Protein AF-A0A0G1WHT3-F1 (afdb_monomer)

Mean predicted aligned error: 9.78 Å

Foldseek 3Di:
DDDDPPPDDPADEQDEPPEDCDHQEYDEYNEYNYALYPHAYPDYLDHLNDHDPPVVSVVVVVVLLQLFPVSVVVSNVVSVVSQLLDADAQAQEDCEACEAANYYEVEYNEENEDDDDDEYNEYDEYDEDDDYYDEYYEYHYEEPEHDDAYDPDEYEHEAYEYQEDYEDDDYHEYAYDDHYYHDEYDHPDDYDDYDYLDDDRDHDDPVVSVVVVVVVQVCQVVPFDADPVRDTHGRPDHDDLVPDPDFCCRDCCCLQPPDDPVVCVVVPTHDDDDDQPDDDWPEELVRADGGLVPGDPCQQVTFYQAPPPRHTDGDHPVNSVVCVVVSHDDDSHDPVVVVSVSSVVDQHGDKDKDFQQDQQQAGVVNSYGAPDGFPVHRHGHRDIGIHSQDPPHSHRYHYPRSNVNRHD

pLDDT: mean 77.54, std 17.49, range [17.42, 97.56]

Radius of gyration: 26.42 Å; Cα contacts (8 Å, |Δi|>4): 833; chains: 1; bounding box: 66×46×73 Å

Sequence (408 aa):
MSLSPTGLNFRMRACCDDSNGIWFSRDLTGCTDCFGCVNLRSKQYYIFNKPYTKEVYFEELAKMRLDTFSGLEQARKRAHAFWQLFPYKFFHGMQNMNVSGECIHNAKNVFLSYDVEDIEDSKFCHDVSLGVKDSYDFSNWGDKVERMYEVYGSGEGCKDVKFTVHCWPAVSDVEYSVECHSSSNLFACVGLKKKSYCIFNKQYTPEEYAVLRGKIIRHMDEMPYTDSKGRIYRYGEFFPPEFSPFSYQETIAQDYFPETREGAKEKGYTWRDIEPRVFEATLRAADISDSIRDVSDSILQDIIECNSCGKAYRIIQQELQFLRTYGIPIPRMCVDCRYAARHSLRNQPHYYNRTCTCSGVSSENNTYQNQVSHFHGSHHCPDEVITAFSPTNPAIVYCDQCYNAEVV

Nearest PDB structures (foldseek):
  5awg-assembly1_A  TM=8.367E-02  e=6.457E+00  Escherichia coli K-12

Solvent-accessible surface area (backbone atoms only — not comparable to full-atom values): 22500 Å² total; per-residue (Å²): 142,79,83,73,89,89,76,86,76,98,56,67,76,75,40,74,42,70,75,41,72,63,42,53,47,32,52,35,42,54,33,45,42,36,40,36,43,64,61,51,48,75,61,60,29,36,49,67,82,41,80,44,54,72,68,58,35,52,53,58,55,58,74,44,40,48,35,17,46,67,30,39,50,53,50,49,54,51,30,60,59,56,54,66,46,45,77,37,64,44,52,72,44,49,71,68,49,55,71,42,44,58,55,45,34,62,23,31,49,38,44,70,26,38,61,55,35,39,39,42,52,40,37,67,32,39,38,45,48,55,41,47,58,32,52,43,40,45,48,66,41,34,18,41,31,41,35,70,44,42,40,42,39,50,25,44,44,32,36,49,32,30,36,34,45,37,37,49,45,45,38,62,38,43,47,32,40,46,36,38,46,30,65,54,46,51,40,54,43,63,66,57,73,76,69,49,40,37,50,76,82,44,72,51,53,73,68,59,35,53,58,49,51,66,47,53,51,51,45,27,65,79,57,48,51,66,52,102,80,70,55,73,44,44,76,91,54,67,83,61,64,74,72,51,97,63,30,49,84,76,40,72,58,35,78,80,54,73,72,49,81,64,57,35,51,71,75,55,41,48,76,72,87,77,81,78,84,82,62,85,55,76,37,51,41,83,75,52,59,51,33,34,88,69,53,64,81,66,51,62,77,34,31,30,27,14,75,82,73,64,50,61,36,69,52,51,73,70,54,54,53,50,28,52,74,71,40,35,31,77,74,48,47,32,72,68,57,53,45,51,72,49,54,77,71,51,80,58,93,49,80,32,83,42,66,24,38,37,37,28,56,24,32,70,85,66,67,32,72,54,86,53,85,44,100,57,40,79,38,62,45,85,50,74,43,71,21,50,67,48,95,87,48,88,69,42,35,21,44,72,69,60,35,59,66,65,54,104

Secondary structure (DSSP, 8-state):
----S--------SSEEEEES-EEE-SEEEEESEEEE-SEES--SEETTEE--HHHHHHHHHHTTTTBHHHHHHHHHHHHHHHTTSPEES----S-BS---SS--S-EEEES-TT----EEEES--S--S--SS-SSB-S---SEEEESSBS---SSEEEEEEES---SS-S--EEESS--S-S-BEEE-S-SS-SSEETTEE--HHHHHHHHHHHHHHHHHS-EE-TT-PEE-TTPPPPGGG-SS-GGGSTHHHHS---HHHHHHHT-------------SEETTTS-SBGGG--GGGGT--EEPTTT--EE---HHHHHHHHHHT-PPPSS-HHHHHHHHHTTSPPS--EEEE--B-SSBBTTSSSB-SS--TTTTSPP--EEEESS-TT----EE-HHHHHHH--

Structure (mmCIF, N/CA/C/O backbone):
data_AF-A0A0G1WHT3-F1
#
_entry.id   AF-A0A0G1WHT3-F1
#
loop_
_atom_site.group_PDB
_atom_site.id
_atom_site.type_symbol
_atom_site.label_atom_id
_atom_site.label_alt_id
_atom_site.label_comp_id
_atom_site.label_asym_id
_atom_site.label_entity_id
_atom_site.label_seq_id
_atom_site.pdbx_PDB_ins_code
_atom_site.Cartn_x
_atom_site.Cartn_y
_atom_site.Cartn_z
_atom_site.occupancy
_atom_site.B_iso_or_equiv
_atom_site.auth_seq_id
_atom_site.auth_comp_id
_atom_site.auth_asym_id
_atom_site.auth_atom_id
_atom_site.pdbx_PDB_model_num
ATOM 1 N N . MET A 1 1 ? -3.629 21.908 6.598 1.00 30.05 1 MET A N 1
ATOM 2 C CA . MET A 1 1 ? -4.229 21.739 5.254 1.00 30.05 1 MET A CA 1
ATOM 3 C C . MET A 1 1 ? -3.352 22.434 4.226 1.00 30.05 1 MET A C 1
ATOM 5 O O . MET A 1 1 ? -3.353 23.655 4.178 1.00 30.05 1 MET A O 1
ATOM 9 N N . SER A 1 2 ? -2.610 21.666 3.430 1.00 17.42 2 SER A N 1
ATOM 10 C CA . SER A 1 2 ? -1.843 22.156 2.273 1.00 17.42 2 SER A CA 1
ATOM 11 C C . SER A 1 2 ? -1.442 20.958 1.405 1.00 17.42 2 SER A C 1
ATOM 13 O O . SER A 1 2 ? -0.264 20.636 1.271 1.00 17.42 2 SER A O 1
ATOM 15 N N . LEU A 1 3 ? -2.440 20.228 0.895 1.00 21.88 3 LEU A N 1
ATOM 16 C CA . LEU A 1 3 ? -2.203 19.098 -0.005 1.00 21.88 3 LEU A CA 1
ATOM 17 C C . LEU A 1 3 ? -1.613 19.629 -1.316 1.00 21.88 3 LEU A C 1
ATOM 19 O O . LEU A 1 3 ? -2.292 20.351 -2.047 1.00 21.88 3 LEU A O 1
ATOM 23 N N . SER A 1 4 ? -0.354 19.288 -1.598 1.00 20.08 4 SER A N 1
ATOM 24 C CA . SER A 1 4 ? 0.275 19.616 -2.879 1.00 20.08 4 SER A CA 1
ATOM 25 C C . SER A 1 4 ? -0.445 18.869 -4.013 1.00 20.08 4 SER A C 1
ATOM 27 O O . SER A 1 4 ? -0.530 17.642 -3.946 1.00 20.08 4 SER A O 1
ATOM 29 N N . PRO A 1 5 ? -0.940 19.541 -5.072 1.00 21.39 5 PRO A N 1
ATOM 30 C CA . PRO A 1 5 ? -1.670 18.866 -6.152 1.00 21.39 5 PRO A CA 1
ATOM 31 C C . PRO A 1 5 ? -0.819 17.951 -7.057 1.00 21.39 5 PRO A C 1
ATOM 33 O O . PRO A 1 5 ? -1.349 17.317 -7.968 1.00 21.39 5 PRO A O 1
ATOM 36 N N . THR A 1 6 ? 0.501 17.886 -6.864 1.00 23.20 6 THR A N 1
ATOM 37 C CA . THR A 1 6 ? 1.449 17.218 -7.775 1.00 23.20 6 THR A CA 1
ATOM 38 C C . THR A 1 6 ? 1.712 15.754 -7.392 1.00 23.20 6 THR A C 1
ATOM 40 O O . THR A 1 6 ? 2.837 15.397 -7.047 1.00 23.20 6 THR A O 1
ATOM 43 N N . GLY A 1 7 ? 0.677 14.905 -7.434 1.00 26.86 7 GLY A N 1
ATOM 44 C CA . GLY A 1 7 ? 0.707 13.556 -6.834 1.00 26.86 7 GLY A CA 1
ATOM 45 C C . GLY A 1 7 ? 0.163 12.391 -7.676 1.00 26.86 7 GLY A C 1
ATOM 46 O O . GLY A 1 7 ? -0.296 11.413 -7.099 1.00 26.86 7 GLY A O 1
ATOM 47 N N . LEU A 1 8 ? 0.169 12.464 -9.016 1.00 25.50 8 LEU A N 1
ATOM 48 C CA . LEU A 1 8 ? -0.443 11.436 -9.888 1.00 25.50 8 LEU A CA 1
ATOM 49 C C . LEU A 1 8 ? 0.450 11.007 -11.074 1.00 25.50 8 LEU A C 1
ATOM 51 O O . LEU A 1 8 ? 0.083 11.099 -12.243 1.00 25.50 8 LEU A O 1
ATOM 55 N N . ASN A 1 9 ? 1.647 10.499 -10.763 1.00 27.34 9 ASN A N 1
ATOM 56 C CA . ASN A 1 9 ? 2.554 9.870 -11.730 1.00 27.34 9 ASN A CA 1
ATOM 57 C C . ASN A 1 9 ? 2.469 8.332 -11.635 1.00 27.34 9 ASN A C 1
ATOM 59 O O . ASN A 1 9 ? 3.032 7.738 -10.719 1.00 27.34 9 ASN A O 1
ATOM 63 N N . PHE A 1 10 ? 1.815 7.672 -12.598 1.00 31.64 10 PHE A N 1
ATOM 64 C CA . PHE A 1 10 ? 1.742 6.201 -12.686 1.00 31.64 10 PHE A CA 1
ATOM 65 C C . PHE A 1 10 ? 3.107 5.583 -13.062 1.00 31.64 10 PHE A C 1
ATOM 67 O O . PHE A 1 10 ? 3.385 5.304 -14.229 1.00 31.64 10 PHE A O 1
ATOM 74 N N . ARG A 1 11 ? 3.988 5.397 -12.071 1.00 35.09 11 ARG A N 1
ATOM 75 C CA . ARG A 1 11 ? 5.357 4.871 -12.223 1.00 35.09 11 ARG A CA 1
ATOM 76 C C . ARG A 1 11 ? 5.647 3.929 -11.039 1.00 35.09 11 ARG A C 1
ATOM 78 O O . ARG A 1 11 ? 5.481 4.331 -9.895 1.00 35.09 11 ARG A O 1
ATOM 85 N N . MET A 1 12 ? 6.014 2.668 -11.299 1.00 30.42 12 MET A N 1
ATOM 86 C CA . MET A 1 12 ? 6.294 1.671 -10.243 1.00 30.42 12 MET A CA 1
ATOM 87 C C . MET A 1 12 ? 7.525 2.084 -9.413 1.00 30.42 12 MET A C 1
ATOM 89 O O . MET A 1 12 ? 8.539 2.467 -10.000 1.00 30.42 12 MET A O 1
ATOM 93 N N . ARG A 1 13 ? 7.436 1.995 -8.077 1.00 37.69 13 ARG A N 1
ATOM 94 C CA . ARG A 1 13 ? 8.450 2.451 -7.104 1.00 37.69 13 ARG A CA 1
ATOM 95 C C . ARG A 1 13 ? 8.735 1.342 -6.086 1.00 37.69 13 ARG A C 1
ATOM 97 O O . ARG A 1 13 ? 7.792 0.719 -5.613 1.00 37.69 13 ARG A O 1
ATOM 104 N N . ALA A 1 14 ? 10.009 1.159 -5.735 1.00 39.66 14 ALA A N 1
ATOM 105 C CA . ALA A 1 14 ? 10.436 0.468 -4.509 1.00 39.66 14 ALA A CA 1
ATOM 106 C C . ALA A 1 14 ? 11.131 1.440 -3.532 1.00 39.66 14 ALA A C 1
ATOM 108 O O . ALA A 1 14 ? 10.841 1.391 -2.349 1.00 39.66 14 ALA A O 1
ATOM 109 N N . CYS A 1 15 ? 11.932 2.399 -4.029 1.00 42.25 15 CYS A N 1
ATOM 110 C CA . CYS A 1 15 ? 12.149 3.720 -3.408 1.00 42.25 15 CYS A CA 1
ATOM 111 C C . CYS A 1 15 ? 12.882 4.675 -4.375 1.00 42.25 15 CYS A C 1
ATOM 113 O O . CYS A 1 15 ? 13.724 4.220 -5.148 1.00 42.25 15 CYS A O 1
ATOM 115 N N . CYS A 1 16 ? 12.529 5.970 -4.380 1.00 45.47 16 CYS A N 1
ATOM 116 C CA . CYS A 1 16 ? 13.076 7.028 -5.261 1.00 45.47 16 CYS A CA 1
ATOM 117 C C . CYS A 1 16 ? 12.745 8.425 -4.702 1.00 45.47 16 CYS A C 1
ATOM 119 O O . CYS A 1 16 ? 11.550 8.719 -4.602 1.00 45.47 16 CYS A O 1
ATOM 121 N N . ASP A 1 17 ? 13.738 9.291 -4.460 1.00 40.28 17 ASP A N 1
ATOM 122 C CA . ASP A 1 17 ? 13.531 10.692 -4.026 1.00 40.28 17 ASP A CA 1
ATOM 123 C C . ASP A 1 17 ? 14.201 11.730 -4.954 1.00 40.28 17 ASP A C 1
ATOM 125 O O . ASP A 1 17 ? 15.101 11.393 -5.731 1.00 40.28 17 ASP A O 1
ATOM 129 N N . ASP A 1 18 ? 13.699 12.973 -4.895 1.00 35.62 18 ASP A N 1
ATOM 130 C CA . ASP A 1 18 ? 14.010 14.142 -5.744 1.00 35.62 18 ASP A CA 1
ATOM 131 C C . ASP A 1 18 ? 14.082 13.816 -7.241 1.00 35.62 18 ASP A C 1
ATOM 133 O O . ASP A 1 18 ? 15.150 13.703 -7.832 1.00 35.62 18 ASP A O 1
ATOM 137 N N . SER A 1 19 ? 12.903 13.603 -7.839 1.00 50.12 19 SER A N 1
ATOM 138 C CA . SER A 1 19 ? 12.714 12.872 -9.101 1.00 50.12 19 SER A CA 1
ATOM 139 C C . SER A 1 19 ? 12.295 13.714 -10.317 1.00 50.12 19 SER A C 1
ATOM 141 O O . SER A 1 19 ? 11.459 14.607 -10.206 1.00 50.12 19 SER A O 1
ATOM 143 N N . ASN A 1 20 ? 12.716 13.295 -11.518 1.00 43.38 20 ASN A N 1
ATOM 144 C CA . ASN A 1 20 ? 11.975 13.467 -12.780 1.00 43.38 20 ASN A CA 1
ATOM 145 C C . ASN A 1 20 ? 12.253 12.321 -13.778 1.00 43.38 20 ASN A C 1
ATOM 147 O O . ASN A 1 20 ? 13.257 11.624 -13.672 1.00 43.38 20 ASN A O 1
ATOM 151 N N . GLY A 1 21 ? 11.358 12.103 -14.750 1.00 51.06 21 GLY A N 1
ATOM 152 C CA . GLY A 1 21 ? 11.597 11.236 -15.925 1.00 51.06 21 GLY A CA 1
ATOM 153 C C . GLY A 1 21 ? 11.592 9.704 -15.731 1.00 51.06 21 GLY A C 1
ATOM 154 O O . GLY A 1 21 ? 11.666 8.978 -16.715 1.00 51.06 21 GLY A O 1
ATOM 155 N N . ILE A 1 22 ? 11.459 9.196 -14.502 1.00 55.97 22 ILE A N 1
ATOM 156 C CA . ILE A 1 22 ? 11.679 7.781 -14.115 1.00 55.97 22 ILE A CA 1
ATOM 157 C C . ILE A 1 22 ? 10.711 6.762 -14.757 1.00 55.97 22 ILE A C 1
ATOM 159 O O . ILE A 1 22 ? 9.496 6.887 -14.603 1.00 55.97 22 ILE A O 1
ATOM 163 N N . TRP A 1 23 ? 11.210 5.662 -15.330 1.00 55.50 23 TRP A N 1
ATOM 164 C CA . TRP A 1 23 ? 10.414 4.461 -15.644 1.00 55.50 23 TRP A CA 1
ATOM 165 C C . TRP A 1 23 ? 11.129 3.163 -15.215 1.00 55.50 23 TRP A C 1
ATOM 167 O O . TRP A 1 23 ? 12.317 2.990 -15.468 1.00 55.50 23 TRP A O 1
ATOM 177 N N . PHE A 1 24 ? 10.376 2.251 -14.578 1.00 61.00 24 PHE A N 1
ATOM 178 C CA . PHE A 1 24 ? 10.809 0.947 -14.034 1.00 61.00 24 PHE A CA 1
ATOM 179 C C . PHE A 1 24 ? 12.059 1.037 -13.122 1.00 61.00 24 PHE A C 1
ATOM 181 O O . PHE A 1 24 ? 13.182 0.940 -13.606 1.00 61.00 24 PHE A O 1
ATOM 188 N N . SER A 1 25 ? 11.904 1.219 -11.801 1.00 55.72 25 SER A N 1
ATOM 189 C CA . SER A 1 25 ? 13.041 1.456 -10.881 1.00 55.72 25 SER A CA 1
ATOM 190 C C . SER A 1 25 ? 12.957 0.749 -9.527 1.00 55.72 25 SER A C 1
ATOM 192 O O . SER A 1 25 ? 11.864 0.495 -9.020 1.00 55.72 25 SER A O 1
ATOM 194 N N . ARG A 1 26 ? 14.126 0.540 -8.906 1.00 52.16 26 ARG A N 1
ATOM 195 C CA . ARG A 1 26 ? 14.308 0.258 -7.472 1.00 52.16 26 ARG A CA 1
ATOM 196 C C . ARG A 1 26 ? 15.455 1.094 -6.884 1.00 52.16 26 ARG A C 1
ATOM 198 O O . ARG A 1 26 ? 16.378 1.445 -7.615 1.00 52.16 26 ARG A O 1
ATOM 205 N N . ASP A 1 27 ? 15.350 1.388 -5.589 1.00 56.56 27 ASP A N 1
ATOM 206 C CA . ASP A 1 27 ? 16.355 1.991 -4.698 1.00 56.56 27 ASP A CA 1
ATOM 207 C C . ASP A 1 27 ? 17.232 3.103 -5.303 1.00 56.56 27 ASP A C 1
ATOM 209 O O . ASP A 1 27 ? 18.430 2.917 -5.540 1.00 56.56 27 ASP A O 1
ATOM 213 N N . LEU A 1 28 ? 16.629 4.277 -5.530 1.00 55.28 28 LEU A N 1
ATOM 214 C CA . LEU A 1 28 ? 17.311 5.471 -6.046 1.00 55.28 28 LEU A CA 1
ATOM 215 C C . LEU A 1 28 ? 17.213 6.690 -5.107 1.00 55.28 28 LEU A C 1
ATOM 217 O O . LEU A 1 28 ? 16.266 6.815 -4.328 1.00 55.28 28 LEU A O 1
ATOM 221 N N . THR A 1 29 ? 18.146 7.643 -5.221 1.00 51.47 29 THR A N 1
ATOM 222 C CA . THR A 1 29 ? 18.082 8.940 -4.506 1.00 51.47 29 THR A CA 1
ATOM 223 C C . THR A 1 29 ? 18.760 10.061 -5.316 1.00 51.47 29 THR A C 1
ATOM 225 O O . THR A 1 29 ? 19.922 9.910 -5.707 1.00 51.47 29 THR A O 1
ATOM 228 N N . GLY A 1 30 ? 18.051 11.176 -5.559 1.00 48.66 30 GLY A N 1
ATOM 229 C CA . GLY A 1 30 ? 18.545 12.361 -6.290 1.00 48.66 30 GLY A CA 1
ATOM 230 C C . GLY A 1 30 ? 18.486 12.229 -7.821 1.00 48.66 30 GLY A C 1
ATOM 231 O O . GLY A 1 30 ? 19.518 12.279 -8.489 1.00 48.66 30 GLY A O 1
ATOM 232 N N . CYS A 1 31 ? 17.297 12.003 -8.386 1.00 53.34 31 CYS A N 1
ATOM 233 C CA . CYS A 1 31 ? 17.109 11.396 -9.711 1.00 53.34 31 CYS A CA 1
ATOM 234 C C . CYS A 1 31 ? 16.548 12.352 -10.784 1.00 53.34 31 CYS A C 1
ATOM 236 O O . CYS A 1 31 ? 15.454 12.888 -10.632 1.00 53.34 31 CYS A O 1
ATOM 238 N N . THR A 1 32 ? 17.157 12.426 -11.972 1.00 50.38 32 THR A N 1
ATOM 239 C CA . THR A 1 32 ? 16.438 12.904 -13.174 1.00 50.38 32 THR A CA 1
ATOM 240 C C . THR A 1 32 ? 16.760 12.059 -14.402 1.00 50.38 32 THR A C 1
ATOM 242 O O . THR A 1 32 ? 17.927 11.772 -14.663 1.00 50.38 32 THR A O 1
ATOM 245 N N . ASP A 1 33 ? 15.713 11.730 -15.163 1.00 52.25 33 ASP A N 1
ATOM 246 C CA . ASP A 1 33 ? 15.718 10.987 -16.428 1.00 52.25 33 ASP A CA 1
ATOM 247 C C . ASP A 1 33 ? 16.367 9.593 -16.310 1.00 52.25 33 ASP A C 1
ATOM 249 O O . ASP A 1 33 ? 17.562 9.393 -16.540 1.00 52.25 33 ASP A O 1
ATOM 253 N N . CYS A 1 34 ? 15.545 8.611 -15.911 1.00 55.97 34 CYS A N 1
ATOM 254 C CA . CYS A 1 34 ? 15.968 7.246 -15.577 1.00 55.97 34 CYS A CA 1
ATOM 255 C C . CYS A 1 34 ? 15.098 6.187 -16.278 1.00 55.97 34 CYS A C 1
ATOM 257 O O . CYS A 1 34 ? 13.869 6.293 -16.244 1.00 55.97 34 CYS A O 1
ATOM 259 N N . PHE A 1 35 ? 15.705 5.127 -16.831 1.00 54.53 35 PHE A N 1
ATOM 260 C CA . PHE A 1 35 ? 14.966 4.035 -17.479 1.00 54.53 35 PHE A CA 1
ATOM 261 C C . PHE A 1 35 ? 15.540 2.632 -17.187 1.00 54.53 35 PHE A C 1
ATOM 263 O O . PHE A 1 35 ? 16.635 2.289 -17.641 1.00 54.53 35 PHE A O 1
ATOM 270 N N . GLY A 1 36 ? 14.768 1.788 -16.488 1.00 55.50 36 GLY A N 1
ATOM 271 C CA . GLY A 1 36 ? 15.099 0.374 -16.245 1.00 55.50 36 GLY A CA 1
ATOM 272 C C . GLY A 1 36 ? 16.153 0.142 -15.153 1.00 55.50 36 GLY A C 1
ATOM 273 O O . GLY A 1 36 ? 17.138 -0.555 -15.390 1.00 55.50 36 GLY A O 1
ATOM 274 N N . CYS A 1 37 ? 15.970 0.747 -13.978 1.00 59.28 37 CYS A N 1
ATOM 275 C CA . CYS A 1 37 ? 17.018 0.949 -12.970 1.00 59.28 37 CYS A CA 1
ATOM 276 C C . CYS A 1 37 ? 16.934 0.035 -11.728 1.00 59.28 37 CYS A C 1
ATOM 278 O O . CYS A 1 37 ? 15.849 -0.366 -11.307 1.00 59.28 37 CYS A O 1
ATOM 280 N N . VAL A 1 38 ? 18.111 -0.214 -11.143 1.00 53.25 38 VAL A N 1
ATOM 281 C CA . VAL A 1 38 ? 18.473 -0.876 -9.863 1.00 53.25 38 VAL A CA 1
ATOM 282 C C . VAL A 1 38 ? 19.950 -0.529 -9.614 1.00 53.25 38 VAL A C 1
ATOM 284 O O . VAL A 1 38 ? 20.695 -0.419 -10.576 1.00 53.25 38 VAL A O 1
ATOM 287 N N . ASN A 1 39 ? 20.507 -0.433 -8.416 1.00 60.00 39 ASN A N 1
ATOM 288 C CA . ASN A 1 39 ? 20.137 0.495 -7.350 1.00 60.00 39 ASN A CA 1
ATOM 289 C C . ASN A 1 39 ? 21.194 1.631 -7.445 1.00 60.00 39 ASN A C 1
ATOM 291 O O . ASN A 1 39 ? 22.380 1.313 -7.559 1.00 60.00 39 ASN A O 1
ATOM 295 N N . LEU A 1 40 ? 20.831 2.922 -7.501 1.00 58.38 40 LEU A N 1
ATOM 296 C CA . LEU A 1 40 ? 21.766 4.012 -7.876 1.00 58.38 40 LEU A CA 1
ATOM 297 C C . LEU A 1 40 ? 21.492 5.330 -7.131 1.00 58.38 40 LEU A C 1
ATOM 299 O O . LEU A 1 40 ? 20.359 5.803 -7.101 1.00 58.38 40 LEU A O 1
ATOM 303 N N . ARG A 1 41 ? 22.543 6.012 -6.661 1.00 56.91 41 ARG A N 1
ATOM 304 C CA . ARG A 1 41 ? 22.459 7.379 -6.110 1.00 56.91 41 ARG A CA 1
ATOM 305 C C . ARG A 1 41 ? 23.228 8.383 -6.977 1.00 56.91 41 ARG A C 1
ATOM 307 O O . ARG A 1 41 ? 24.230 8.024 -7.600 1.00 56.91 41 ARG A O 1
ATOM 314 N N . SER A 1 42 ? 22.741 9.627 -7.034 1.00 62.38 42 SER A N 1
ATOM 315 C CA . SER A 1 42 ? 23.391 10.791 -7.676 1.00 62.38 42 SER A CA 1
ATOM 316 C C . SER A 1 42 ? 23.854 10.604 -9.137 1.00 62.38 42 SER A C 1
ATOM 318 O O . SER A 1 42 ? 24.893 11.131 -9.537 1.00 62.38 42 SER A O 1
ATOM 320 N N . LYS A 1 43 ? 23.102 9.852 -9.955 1.00 64.62 43 LYS A N 1
ATOM 321 C CA . LYS A 1 43 ? 23.432 9.527 -11.362 1.00 64.62 43 LYS A CA 1
ATOM 322 C C . LYS A 1 43 ? 22.276 9.939 -12.294 1.00 64.62 43 LYS A C 1
ATOM 324 O O . LYS A 1 43 ? 21.119 9.662 -11.994 1.00 64.62 43 LYS A O 1
ATOM 329 N N . GLN A 1 44 ? 22.584 10.591 -13.421 1.00 69.62 44 GLN A N 1
ATOM 330 C CA . GLN A 1 44 ? 21.617 11.079 -14.429 1.00 69.62 44 GLN A CA 1
ATOM 331 C C . GLN A 1 44 ? 21.915 10.489 -15.815 1.00 69.62 44 GLN A C 1
ATOM 333 O O . GLN A 1 44 ? 23.079 10.245 -16.128 1.00 69.62 44 GLN A O 1
ATOM 338 N N . TYR A 1 45 ? 20.885 10.308 -16.653 1.00 73.88 45 TYR A N 1
ATOM 339 C CA . TYR A 1 45 ? 20.996 9.776 -18.024 1.00 73.88 45 TYR A CA 1
ATOM 340 C C . TYR A 1 45 ? 21.560 8.340 -18.096 1.00 73.88 45 TYR A C 1
ATOM 342 O O . TYR A 1 45 ? 22.453 8.029 -18.887 1.00 73.88 45 TYR A O 1
ATOM 350 N N . TYR A 1 46 ? 21.023 7.444 -17.261 1.00 77.25 46 TYR A N 1
ATOM 351 C CA . TYR A 1 46 ? 21.385 6.020 -17.228 1.00 77.25 46 TYR A CA 1
ATOM 352 C C . TYR A 1 46 ? 20.263 5.128 -17.774 1.00 77.25 46 TYR A C 1
ATOM 354 O O . TYR A 1 46 ? 19.087 5.315 -17.455 1.00 77.25 46 TYR A O 1
ATOM 362 N N . ILE A 1 47 ? 20.650 4.113 -18.553 1.00 79.44 47 ILE A N 1
ATOM 363 C CA . ILE A 1 47 ? 19.758 3.073 -19.087 1.00 79.44 47 ILE A CA 1
ATOM 364 C C . ILE A 1 47 ? 20.394 1.709 -18.788 1.00 79.44 47 ILE A C 1
ATOM 366 O O . ILE A 1 47 ? 21.493 1.434 -19.274 1.00 79.44 47 ILE A O 1
ATOM 370 N N . PHE A 1 48 ? 19.727 0.863 -17.990 1.00 79.69 48 PHE A N 1
ATOM 371 C CA . PHE A 1 48 ? 20.251 -0.432 -17.503 1.00 79.69 48 PHE A CA 1
ATOM 372 C C . PHE A 1 48 ? 21.702 -0.337 -16.979 1.00 79.69 48 PHE A C 1
ATOM 374 O O . PHE A 1 48 ? 22.606 -1.032 -17.440 1.00 79.69 48 PHE A O 1
ATOM 381 N N . ASN A 1 49 ? 21.926 0.597 -16.051 1.00 77.12 49 ASN A N 1
ATOM 382 C CA . ASN A 1 49 ? 23.204 0.919 -15.393 1.00 77.12 49 ASN A CA 1
ATOM 383 C C . ASN A 1 49 ? 24.371 1.354 -16.303 1.00 77.12 49 ASN A C 1
ATOM 385 O O . ASN A 1 49 ? 25.477 1.581 -15.811 1.00 77.12 49 ASN A O 1
ATOM 389 N N . LYS A 1 50 ? 24.127 1.587 -17.598 1.00 82.38 50 LYS A N 1
ATOM 390 C CA . LYS A 1 50 ? 25.085 2.222 -18.512 1.00 82.38 50 LYS A CA 1
ATOM 391 C C . LYS A 1 50 ? 24.841 3.745 -18.595 1.00 82.38 50 LYS A C 1
ATOM 393 O O . LYS A 1 50 ? 23.690 4.132 -18.815 1.00 82.38 50 LYS A O 1
ATOM 398 N N . PRO A 1 51 ? 25.883 4.596 -18.474 1.00 83.94 51 PRO A N 1
ATOM 399 C CA . PRO A 1 51 ? 25.785 6.046 -18.665 1.00 83.94 51 PRO A CA 1
ATOM 400 C C . PRO A 1 51 ? 25.669 6.449 -20.141 1.00 83.94 51 PRO A C 1
ATOM 402 O O . PRO A 1 51 ? 26.203 5.776 -21.028 1.00 83.94 51 PRO A O 1
ATOM 405 N N . TYR A 1 52 ? 25.044 7.602 -20.380 1.00 82.06 52 TYR A N 1
ATOM 406 C CA . TYR A 1 52 ? 24.928 8.271 -21.679 1.00 82.06 52 TYR A CA 1
ATOM 407 C C . TYR A 1 52 ? 25.105 9.791 -21.520 1.00 82.06 52 TYR A C 1
ATOM 409 O O . TYR A 1 52 ? 24.970 10.323 -20.419 1.00 82.06 52 TYR A O 1
ATOM 417 N N . THR A 1 53 ? 25.378 10.514 -22.614 1.00 87.38 53 THR A N 1
ATOM 418 C CA . THR A 1 53 ? 25.120 11.967 -22.627 1.00 87.38 53 THR A CA 1
ATOM 419 C C . THR A 1 53 ? 23.616 12.210 -22.748 1.00 87.38 53 THR A C 1
ATOM 421 O O . THR A 1 53 ? 22.870 11.320 -23.164 1.00 87.38 53 THR A O 1
ATOM 424 N N . LYS A 1 54 ? 23.162 13.419 -22.412 1.00 85.00 54 LYS A N 1
ATOM 425 C CA . LYS A 1 54 ? 21.742 13.789 -22.434 1.00 85.00 54 LYS A CA 1
ATOM 426 C C . LYS A 1 54 ? 21.085 13.541 -23.796 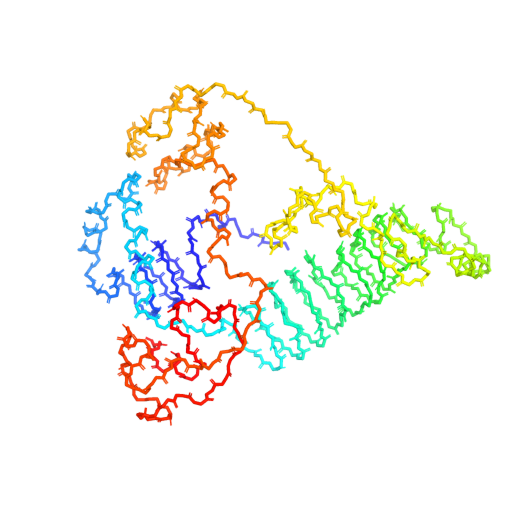1.00 85.00 54 LYS A C 1
ATOM 428 O O . LYS A 1 54 ? 19.974 13.029 -23.871 1.00 85.00 54 LYS A O 1
ATOM 433 N N . GLU A 1 55 ? 21.784 13.883 -24.868 1.00 87.81 55 GLU A N 1
ATOM 434 C CA . GLU A 1 55 ? 21.308 13.806 -26.248 1.00 87.81 55 GLU A CA 1
ATOM 435 C C . GLU A 1 55 ? 21.134 12.339 -26.658 1.00 87.81 55 GLU A C 1
ATOM 437 O O . GLU A 1 55 ? 20.040 11.916 -27.036 1.00 87.81 55 GLU A O 1
ATOM 442 N N . VAL A 1 56 ? 22.185 11.533 -26.467 1.00 89.62 56 VAL A N 1
ATOM 443 C CA . VAL A 1 56 ? 22.181 10.100 -26.799 1.00 89.62 56 VAL A CA 1
ATOM 444 C C . VAL A 1 56 ? 21.209 9.322 -25.903 1.00 89.62 56 VAL A C 1
ATOM 446 O O . VAL A 1 56 ? 20.593 8.367 -26.366 1.00 89.62 56 VAL A O 1
ATOM 449 N N . TYR A 1 57 ? 21.002 9.742 -24.650 1.00 85.31 57 TYR A N 1
ATOM 450 C CA . TYR A 1 57 ? 19.980 9.165 -23.771 1.00 85.31 57 TYR A CA 1
ATOM 451 C C . TYR A 1 57 ? 18.575 9.284 -24.378 1.00 85.31 57 TYR A C 1
ATOM 453 O O . TYR A 1 57 ? 17.854 8.287 -24.448 1.00 85.31 57 TYR A O 1
ATOM 461 N N . PHE A 1 58 ? 18.190 10.468 -24.867 1.00 84.50 58 PHE A N 1
ATOM 462 C CA . PHE A 1 58 ? 16.878 10.650 -25.496 1.00 84.50 58 PHE A CA 1
ATOM 463 C C . PHE A 1 58 ? 16.766 9.941 -26.853 1.00 84.50 58 PHE A C 1
ATOM 465 O O . PHE A 1 58 ? 15.694 9.426 -27.169 1.00 84.50 58 PHE A O 1
ATOM 472 N N . GLU A 1 59 ? 17.854 9.831 -27.622 1.00 88.94 59 GLU A N 1
ATOM 473 C CA . GLU A 1 59 ? 17.880 8.996 -28.831 1.00 88.94 59 GLU A CA 1
ATOM 474 C C . GLU A 1 59 ? 17.662 7.507 -28.519 1.00 88.94 59 GLU A C 1
ATOM 476 O O . GLU A 1 59 ? 16.844 6.854 -29.168 1.00 88.94 59 GLU A O 1
ATOM 481 N N . GLU A 1 60 ? 18.374 6.951 -27.535 1.00 88.38 60 GLU A N 1
ATOM 482 C CA . GLU A 1 60 ? 18.224 5.551 -27.115 1.00 88.38 60 GLU A CA 1
ATOM 483 C C . GLU A 1 60 ? 16.833 5.276 -26.534 1.00 88.38 60 GLU A C 1
ATOM 485 O O . GLU A 1 60 ? 16.233 4.246 -26.841 1.00 88.38 60 GLU A O 1
ATOM 490 N N . LEU A 1 61 ? 16.277 6.213 -25.758 1.00 84.00 61 LEU A N 1
ATOM 491 C CA . LEU A 1 61 ? 14.919 6.115 -25.224 1.00 84.00 61 LEU A CA 1
ATOM 492 C C . LEU A 1 61 ? 13.861 6.145 -26.344 1.00 84.00 61 LEU A C 1
ATOM 494 O O . LEU A 1 61 ? 12.914 5.358 -26.322 1.00 84.00 61 LEU A O 1
ATOM 498 N N . ALA A 1 62 ? 14.040 6.995 -27.363 1.00 87.12 62 ALA A N 1
ATOM 499 C CA . ALA A 1 62 ? 13.141 7.068 -28.517 1.00 87.12 62 ALA A CA 1
ATOM 500 C C . ALA A 1 62 ? 13.147 5.777 -29.358 1.00 87.12 62 ALA A C 1
ATOM 502 O O . ALA A 1 62 ? 12.090 5.345 -29.831 1.00 87.12 62 ALA A O 1
ATOM 503 N N . LYS A 1 63 ? 14.306 5.111 -29.491 1.00 90.62 63 LYS A N 1
ATOM 504 C CA . LYS A 1 63 ? 14.438 3.811 -30.182 1.00 90.62 63 LYS A CA 1
ATOM 505 C C . LYS A 1 63 ? 13.601 2.702 -29.530 1.00 90.62 63 LYS A C 1
ATOM 507 O O . LYS A 1 63 ? 13.225 1.761 -30.221 1.00 90.62 63 LYS A O 1
ATOM 512 N N . MET A 1 64 ? 13.258 2.820 -28.243 1.00 88.06 64 MET A N 1
ATOM 513 C CA . MET A 1 64 ? 12.431 1.833 -27.531 1.00 88.06 64 MET A CA 1
ATOM 514 C C . MET A 1 64 ? 10.922 1.946 -27.802 1.00 88.06 64 MET A C 1
ATOM 516 O O . MET A 1 64 ? 10.175 1.106 -27.307 1.00 88.06 64 MET A O 1
ATOM 520 N N . ARG A 1 65 ? 10.461 2.959 -28.562 1.00 91.38 65 ARG A N 1
ATOM 521 C CA . ARG A 1 65 ? 9.047 3.130 -28.972 1.00 91.38 65 ARG A CA 1
ATOM 522 C C . ARG A 1 65 ? 8.051 2.949 -27.820 1.00 91.38 65 ARG A C 1
ATOM 524 O O . ARG A 1 65 ? 7.051 2.254 -27.928 1.00 91.38 65 ARG A O 1
ATOM 531 N N . LEU A 1 66 ? 8.326 3.604 -26.696 1.00 87.50 66 LEU A N 1
ATOM 532 C CA . LEU A 1 66 ? 7.544 3.477 -25.458 1.00 87.50 66 LEU A CA 1
ATOM 533 C C . LEU A 1 66 ? 6.139 4.105 -25.557 1.00 87.50 66 LEU A C 1
ATOM 535 O O . LEU A 1 66 ? 5.313 3.907 -24.670 1.00 87.50 66 LEU A O 1
ATOM 539 N N . ASP A 1 67 ? 5.862 4.799 -26.666 1.00 87.31 67 ASP A N 1
ATOM 540 C CA . ASP A 1 67 ? 4.523 5.195 -27.101 1.00 87.31 67 ASP A CA 1
ATOM 541 C C . ASP A 1 67 ? 3.646 4.018 -27.558 1.00 87.31 67 ASP A C 1
ATOM 543 O O . ASP A 1 67 ? 2.427 4.183 -27.666 1.00 87.31 67 ASP A O 1
ATOM 547 N N . THR A 1 68 ? 4.250 2.851 -27.821 1.00 94.19 68 THR A N 1
ATOM 548 C CA . THR A 1 68 ? 3.575 1.628 -28.263 1.00 94.19 68 THR A CA 1
ATOM 549 C C . THR A 1 68 ? 3.466 0.575 -27.165 1.00 94.19 68 THR A C 1
ATOM 551 O O . THR A 1 68 ? 4.301 0.492 -26.259 1.00 94.19 68 THR A O 1
ATOM 554 N N . PHE A 1 69 ? 2.427 -0.261 -27.239 1.00 93.88 69 PHE A N 1
ATOM 555 C CA . PHE A 1 69 ? 2.241 -1.375 -26.311 1.00 93.88 69 PHE A CA 1
ATOM 556 C C . PHE A 1 69 ? 3.370 -2.404 -26.448 1.00 93.88 69 PHE A C 1
ATOM 558 O O . PHE A 1 69 ? 3.900 -2.861 -25.434 1.00 93.88 69 PHE A O 1
ATOM 565 N N . SER A 1 70 ? 3.783 -2.716 -27.679 1.00 95.00 70 SER A N 1
ATOM 566 C CA . SER A 1 70 ? 4.889 -3.637 -27.958 1.00 95.00 70 SER A CA 1
ATOM 567 C C . SER A 1 70 ? 6.222 -3.175 -27.347 1.00 95.00 70 SER A C 1
ATOM 569 O O . SER A 1 70 ? 6.871 -3.957 -26.646 1.00 95.00 70 SER A O 1
ATOM 571 N N . GLY A 1 71 ? 6.603 -1.907 -27.542 1.00 93.06 71 GLY A N 1
ATOM 572 C CA . GLY A 1 71 ? 7.846 -1.327 -27.028 1.00 93.06 71 GLY A CA 1
ATOM 573 C C . GLY A 1 71 ? 7.851 -1.217 -25.504 1.00 93.06 71 GLY A C 1
ATOM 574 O O . GLY A 1 71 ? 8.798 -1.660 -24.847 1.00 93.06 71 GLY A O 1
ATOM 575 N N . LEU A 1 72 ? 6.755 -0.715 -24.921 1.00 88.75 72 LEU A N 1
ATOM 576 C CA . LEU A 1 72 ? 6.599 -0.616 -23.468 1.00 88.75 72 LEU A CA 1
ATOM 577 C C . LEU A 1 72 ? 6.666 -1.993 -22.784 1.00 88.75 72 LEU A C 1
ATOM 579 O O . LEU A 1 72 ? 7.333 -2.141 -21.759 1.00 88.75 72 LEU A O 1
ATOM 583 N N . GLU A 1 73 ? 6.018 -3.012 -23.353 1.00 90.44 73 GLU A N 1
ATOM 584 C CA . GLU A 1 73 ? 6.004 -4.370 -22.799 1.00 90.44 73 GLU A CA 1
ATOM 585 C C . GLU A 1 73 ? 7.351 -5.092 -22.964 1.00 90.44 73 GLU A C 1
ATOM 587 O O . GLU A 1 73 ? 7.797 -5.781 -22.041 1.00 90.44 73 GLU A O 1
ATOM 592 N N . GLN A 1 74 ? 8.040 -4.912 -24.098 1.00 92.19 74 GLN A N 1
ATOM 593 C CA . GLN A 1 74 ? 9.400 -5.424 -24.291 1.00 92.19 74 GLN A CA 1
ATOM 594 C C . GLN A 1 74 ? 10.366 -4.807 -23.271 1.00 92.19 74 GLN A C 1
ATOM 596 O O . GLN A 1 74 ? 11.162 -5.517 -22.647 1.00 92.19 74 GLN A O 1
ATOM 601 N N . ALA A 1 75 ? 10.275 -3.494 -23.061 1.00 87.44 75 ALA A N 1
ATOM 602 C CA . ALA A 1 75 ? 11.127 -2.782 -22.122 1.00 87.44 75 ALA A CA 1
ATOM 603 C C . ALA A 1 75 ? 10.819 -3.135 -20.655 1.00 87.44 75 ALA A C 1
ATOM 605 O O . ALA A 1 75 ? 11.751 -3.319 -19.870 1.00 87.44 75 ALA A O 1
ATOM 606 N N . ARG A 1 76 ? 9.539 -3.331 -20.298 1.00 85.62 76 ARG A N 1
ATOM 607 C CA . ARG A 1 76 ? 9.121 -3.839 -18.978 1.00 85.62 76 ARG A CA 1
ATOM 608 C C . ARG A 1 76 ? 9.711 -5.222 -18.704 1.00 85.62 76 ARG A C 1
ATOM 610 O O . ARG A 1 76 ? 10.336 -5.425 -17.666 1.00 85.62 76 ARG A O 1
ATOM 617 N N . LYS A 1 77 ? 9.590 -6.154 -19.658 1.00 89.25 77 LYS A N 1
ATOM 618 C CA . LYS A 1 77 ? 10.201 -7.493 -19.572 1.00 89.25 77 LYS A CA 1
ATOM 619 C C . LYS A 1 77 ? 11.722 -7.419 -19.391 1.00 89.25 77 LYS A C 1
ATOM 621 O O . LYS A 1 77 ? 12.262 -8.110 -18.528 1.00 89.25 77 LYS A O 1
ATOM 626 N N . ARG A 1 78 ? 12.405 -6.546 -20.143 1.00 88.88 78 ARG A N 1
ATOM 627 C CA . ARG A 1 78 ? 13.855 -6.315 -20.012 1.00 88.88 78 ARG A CA 1
ATOM 628 C C . ARG A 1 78 ? 14.237 -5.783 -18.626 1.00 88.88 78 ARG A C 1
ATOM 630 O O . ARG A 1 78 ? 15.209 -6.271 -18.062 1.00 88.88 78 ARG A O 1
ATOM 637 N N . ALA A 1 79 ? 13.475 -4.842 -18.065 1.00 84.69 79 ALA A N 1
ATOM 638 C CA . ALA A 1 79 ? 13.711 -4.322 -16.716 1.00 84.69 79 ALA A CA 1
ATOM 639 C C . ALA A 1 79 ? 13.522 -5.395 -15.636 1.00 84.69 79 ALA A C 1
ATOM 641 O O . ALA A 1 79 ? 14.423 -5.598 -14.829 1.00 84.69 79 ALA A O 1
ATOM 642 N N . HIS A 1 80 ? 12.417 -6.146 -15.671 1.00 83.94 80 HIS A N 1
ATOM 643 C CA . HIS A 1 80 ? 12.161 -7.216 -14.700 1.00 83.94 80 HIS A CA 1
ATOM 644 C C . HIS A 1 80 ? 13.256 -8.298 -14.722 1.00 83.94 80 HIS A C 1
ATOM 646 O O . HIS A 1 80 ? 13.683 -8.747 -13.661 1.00 83.94 80 HIS A O 1
ATOM 652 N N . ALA A 1 81 ? 13.739 -8.683 -15.910 1.00 88.44 81 ALA A N 1
ATOM 653 C CA . ALA A 1 81 ? 14.852 -9.624 -16.050 1.00 88.44 81 ALA A CA 1
ATOM 654 C C . ALA A 1 81 ? 16.183 -9.040 -15.541 1.00 88.44 81 ALA A C 1
ATOM 656 O O . ALA A 1 81 ? 16.928 -9.729 -14.851 1.00 88.44 81 ALA A O 1
ATOM 657 N N . PHE A 1 82 ? 16.463 -7.764 -15.832 1.00 88.00 82 PHE A N 1
ATOM 658 C CA . PHE A 1 82 ? 17.663 -7.070 -15.356 1.00 88.00 82 PHE A CA 1
ATOM 659 C C . PHE A 1 82 ? 17.700 -6.966 -13.824 1.00 88.00 82 PHE A C 1
ATOM 661 O O . PHE A 1 82 ? 18.752 -7.175 -13.231 1.00 88.00 82 PHE A O 1
ATOM 668 N N . TRP A 1 83 ? 16.560 -6.725 -13.167 1.00 85.31 83 TRP A N 1
ATOM 669 C CA . TRP A 1 83 ? 16.472 -6.638 -11.703 1.00 85.31 83 TRP A CA 1
ATOM 670 C C . TRP A 1 83 ? 16.863 -7.925 -10.966 1.00 85.31 83 TRP A C 1
ATOM 672 O O . TRP A 1 83 ? 17.362 -7.836 -9.849 1.00 85.31 83 TRP A O 1
ATOM 682 N N . GLN A 1 84 ? 16.670 -9.106 -11.569 1.00 86.56 84 GLN A N 1
ATOM 683 C CA . GLN A 1 84 ? 17.056 -10.384 -10.948 1.00 86.56 84 GLN A CA 1
ATOM 684 C C . GLN A 1 84 ? 18.579 -10.586 -10.875 1.00 86.56 84 GLN A C 1
ATOM 686 O O . GLN A 1 84 ? 19.043 -11.498 -10.197 1.00 86.56 84 GLN A O 1
ATOM 691 N N . LEU A 1 85 ? 19.360 -9.744 -11.562 1.00 90.00 85 LEU A N 1
ATOM 692 C CA . LEU A 1 85 ? 20.821 -9.818 -11.591 1.00 90.00 85 LEU A CA 1
ATOM 693 C C . LEU A 1 85 ? 21.498 -9.074 -10.429 1.00 90.00 85 LEU A C 1
ATOM 695 O O . LEU A 1 85 ? 22.719 -9.118 -10.328 1.00 90.00 85 LEU A O 1
ATOM 699 N N . PHE A 1 86 ? 20.741 -8.371 -9.580 1.00 89.81 86 PHE A N 1
ATOM 700 C CA . PHE A 1 86 ? 21.272 -7.490 -8.533 1.00 89.81 86 PHE A CA 1
ATOM 701 C C . PHE A 1 86 ? 20.742 -7.875 -7.146 1.00 89.81 86 PHE A C 1
ATOM 703 O O . PHE A 1 86 ? 19.622 -8.386 -7.037 1.00 89.81 86 PHE A O 1
ATOM 710 N N . PRO A 1 87 ? 21.505 -7.608 -6.070 1.00 89.88 87 PRO A N 1
ATOM 711 C CA . PRO A 1 87 ? 21.043 -7.849 -4.715 1.00 89.88 87 PRO A CA 1
ATOM 712 C C . PRO A 1 87 ? 19.826 -6.984 -4.377 1.00 89.88 87 PRO A C 1
ATOM 714 O O . PRO A 1 87 ? 19.713 -5.812 -4.749 1.00 89.88 87 PRO A O 1
ATOM 717 N N . TYR A 1 88 ? 18.916 -7.588 -3.627 1.00 86.50 88 TYR A N 1
ATOM 718 C CA . TYR A 1 88 ? 17.840 -6.945 -2.900 1.00 86.50 88 TYR A CA 1
ATOM 719 C C . TYR A 1 88 ? 18.329 -6.685 -1.475 1.00 86.50 88 TYR A C 1
ATOM 721 O O . TYR A 1 88 ? 18.971 -7.548 -0.868 1.00 86.50 88 TYR A O 1
ATOM 729 N N . LYS A 1 89 ? 17.976 -5.530 -0.909 1.00 84.25 89 LYS A N 1
ATOM 730 C CA . LYS A 1 89 ? 18.038 -5.352 0.540 1.00 84.25 89 LYS A CA 1
ATOM 731 C C . LYS A 1 89 ? 16.967 -6.245 1.171 1.00 84.25 89 LYS A C 1
ATOM 733 O O . LYS A 1 89 ? 15.861 -6.332 0.647 1.00 84.25 89 LYS A O 1
ATOM 738 N N . PHE A 1 90 ? 17.274 -6.907 2.284 1.00 80.00 90 PHE A N 1
ATOM 739 C CA . PHE A 1 90 ? 16.294 -7.742 2.996 1.00 80.00 90 PHE A CA 1
ATOM 740 C C . PHE A 1 90 ? 15.077 -6.961 3.536 1.00 80.00 90 PHE A C 1
ATOM 742 O O . PHE A 1 90 ? 14.023 -7.557 3.757 1.00 80.00 90 PHE A O 1
ATOM 749 N N . PHE A 1 91 ? 15.254 -5.653 3.759 1.00 76.00 91 PHE A N 1
ATOM 750 C CA . PHE A 1 91 ? 14.343 -4.721 4.423 1.00 76.00 91 PHE A CA 1
ATOM 751 C C . PHE A 1 91 ? 14.739 -3.287 4.018 1.00 76.00 91 PHE A C 1
ATOM 753 O O . PHE A 1 91 ? 15.896 -2.905 4.205 1.00 76.00 91 PHE A O 1
ATOM 760 N N . HIS A 1 92 ? 13.822 -2.486 3.466 1.00 65.00 92 HIS A N 1
ATOM 761 C CA . HIS A 1 92 ? 14.105 -1.139 2.930 1.00 65.00 92 HIS A CA 1
ATOM 762 C C . HIS A 1 92 ? 13.752 0.025 3.896 1.00 65.00 92 HIS A C 1
ATOM 764 O O . HIS A 1 92 ? 13.691 1.175 3.470 1.00 65.00 92 HIS A O 1
ATOM 770 N N . GLY A 1 93 ? 13.546 -0.243 5.193 1.00 66.25 93 GLY A N 1
ATOM 771 C CA . GLY A 1 93 ? 13.273 0.788 6.210 1.00 66.25 93 GLY A CA 1
ATOM 772 C C . GLY A 1 93 ? 14.503 1.545 6.742 1.00 66.25 93 GLY A C 1
ATOM 773 O O . GLY A 1 93 ? 15.649 1.218 6.415 1.00 66.25 93 GLY A O 1
ATOM 774 N N . MET A 1 94 ? 14.266 2.551 7.597 1.00 63.94 94 MET A N 1
ATOM 775 C CA . MET A 1 94 ? 15.284 3.458 8.169 1.00 63.94 94 MET A CA 1
ATOM 776 C C . MET A 1 94 ? 15.249 3.467 9.716 1.00 63.94 94 MET A C 1
ATOM 778 O O . MET A 1 94 ? 14.575 2.641 10.302 1.00 63.94 94 MET A O 1
ATOM 782 N N . GLN A 1 95 ? 16.060 4.298 10.384 1.00 65.06 95 GLN A N 1
ATOM 783 C CA . GLN A 1 95 ? 15.948 4.741 11.799 1.00 65.06 95 GLN A CA 1
ATOM 784 C C . GLN A 1 95 ? 15.178 3.838 12.814 1.00 65.06 95 GLN A C 1
ATOM 786 O O . GLN A 1 95 ? 14.194 4.268 13.411 1.00 65.06 95 GLN A O 1
ATOM 791 N N . ASN A 1 96 ? 15.648 2.607 13.071 1.00 75.56 96 ASN A N 1
ATOM 792 C CA . ASN A 1 96 ? 14.880 1.565 13.782 1.00 75.56 96 ASN A CA 1
ATOM 793 C C . ASN A 1 96 ? 15.547 0.948 15.023 1.00 75.56 96 ASN A C 1
ATOM 795 O O . ASN A 1 96 ? 16.772 0.837 15.083 1.00 75.56 96 ASN A O 1
ATOM 799 N N . MET A 1 97 ? 14.737 0.451 15.974 1.00 64.88 97 MET A N 1
ATOM 800 C CA . MET A 1 97 ? 15.223 -0.194 17.207 1.00 64.88 97 MET A CA 1
ATOM 801 C C . MET A 1 97 ? 14.243 -1.245 17.786 1.00 64.88 97 MET A C 1
ATOM 803 O O . MET A 1 97 ? 13.387 -0.915 18.596 1.00 64.88 97 MET A O 1
ATOM 807 N N . ASN A 1 98 ? 14.401 -2.529 17.434 1.00 55.09 98 ASN A N 1
ATOM 808 C CA . ASN A 1 98 ? 13.392 -3.605 17.572 1.00 55.09 98 ASN A CA 1
ATOM 809 C C . ASN A 1 98 ? 12.176 -3.356 16.658 1.00 55.09 98 ASN A C 1
ATOM 811 O O . ASN A 1 98 ? 11.282 -2.582 16.984 1.00 55.09 98 ASN A O 1
ATOM 815 N N . VAL A 1 99 ? 12.163 -4.013 15.502 1.00 64.38 99 VAL A N 1
ATOM 816 C CA . VAL A 1 99 ? 11.316 -3.691 14.344 1.00 64.38 99 VAL A CA 1
ATOM 817 C C . VAL A 1 99 ? 11.055 -4.945 13.516 1.00 64.38 99 VAL A C 1
ATOM 819 O O . VAL A 1 99 ? 11.863 -5.873 13.567 1.00 64.38 99 VAL A O 1
ATOM 822 N N . SER A 1 100 ? 10.001 -4.959 12.692 1.00 69.38 100 SER A N 1
ATOM 823 C CA . SER A 1 100 ? 9.939 -5.841 11.515 1.00 69.38 100 SER A CA 1
ATOM 824 C C . SER A 1 100 ? 8.842 -5.435 10.513 1.00 69.38 100 SER A C 1
ATOM 826 O O . SER A 1 100 ? 7.794 -4.941 10.909 1.00 69.38 100 SER A O 1
ATOM 828 N N . GLY A 1 101 ? 9.146 -5.586 9.215 1.00 56.94 101 GLY A N 1
ATOM 829 C CA . GLY A 1 101 ? 8.673 -4.683 8.152 1.00 56.94 101 GLY A CA 1
ATOM 830 C C . GLY A 1 101 ? 7.409 -5.068 7.358 1.00 56.94 101 GLY A C 1
ATOM 831 O O . GLY A 1 101 ? 6.437 -5.545 7.917 1.00 56.94 101 GLY A O 1
ATOM 832 N N . GLU A 1 102 ? 7.334 -4.893 6.033 1.00 49.94 102 GLU A N 1
ATOM 833 C CA . GLU A 1 102 ? 8.429 -4.986 5.053 1.00 49.94 102 GLU A CA 1
ATOM 834 C C . GLU A 1 102 ? 9.501 -3.889 5.127 1.00 49.94 102 GLU 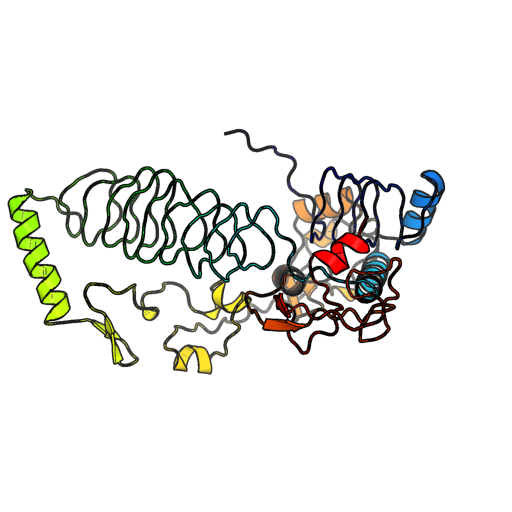A C 1
ATOM 836 O O . GLU A 1 102 ? 10.676 -4.242 5.167 1.00 49.94 102 GLU A O 1
ATOM 841 N N . CYS A 1 103 ? 9.147 -2.596 5.080 1.00 52.00 103 CYS A N 1
ATOM 842 C CA . CYS A 1 103 ? 10.062 -1.586 4.517 1.00 52.00 103 CYS A CA 1
ATOM 843 C C . CYS A 1 103 ? 9.826 -0.134 4.977 1.00 52.00 103 CYS A C 1
ATOM 845 O O . CYS A 1 103 ? 9.599 0.741 4.145 1.00 52.00 103 CYS A O 1
ATOM 847 N N . ILE A 1 104 ? 9.894 0.165 6.279 1.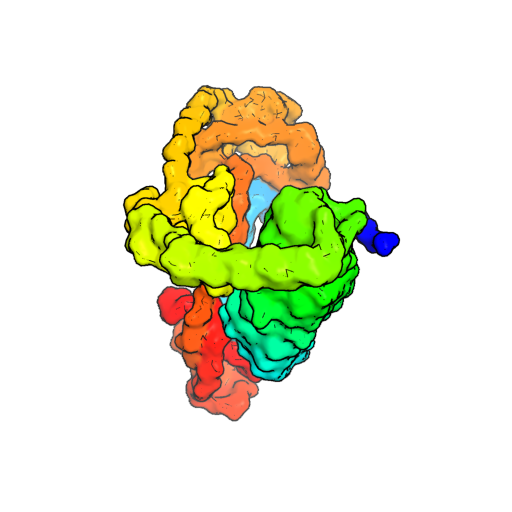00 61.25 104 ILE A N 1
ATOM 848 C CA . ILE A 1 104 ? 9.563 1.523 6.755 1.00 61.25 104 ILE A CA 1
ATOM 849 C C . ILE A 1 104 ? 10.238 1.881 8.103 1.00 61.25 104 ILE A C 1
ATOM 851 O O . ILE A 1 104 ? 11.115 1.130 8.543 1.00 61.25 104 ILE A O 1
ATOM 855 N N . HIS A 1 105 ? 9.844 3.000 8.736 1.00 50.22 105 HIS A N 1
ATOM 856 C CA . HIS A 1 105 ? 9.914 3.318 10.184 1.00 50.22 105 HIS A CA 1
ATOM 857 C C . HIS A 1 105 ? 10.919 4.383 10.682 1.00 50.22 105 HIS A C 1
ATOM 859 O O . HIS A 1 105 ? 12.075 4.463 10.263 1.00 50.22 105 HIS A O 1
ATOM 865 N N . ASN A 1 106 ? 10.463 5.043 11.757 1.00 71.25 106 ASN A N 1
ATOM 866 C CA . ASN A 1 106 ? 11.208 5.728 12.816 1.00 71.25 106 ASN A CA 1
ATOM 867 C C . ASN A 1 106 ? 10.819 5.092 14.184 1.00 71.25 106 ASN A C 1
ATOM 869 O O . ASN A 1 106 ? 10.315 5.776 15.077 1.00 71.25 106 ASN A O 1
ATOM 873 N N . ALA A 1 107 ? 10.936 3.761 14.317 1.00 77.25 107 ALA A N 1
ATOM 874 C CA . ALA A 1 107 ? 10.154 2.973 15.284 1.00 77.25 107 ALA A CA 1
ATOM 875 C C . ALA A 1 107 ? 10.961 2.191 16.334 1.00 77.25 107 ALA A C 1
ATOM 877 O O . ALA A 1 107 ? 12.164 1.936 16.177 1.00 77.25 107 ALA A O 1
ATOM 878 N N . LYS A 1 108 ? 10.270 1.760 17.404 1.00 79.69 108 LYS A N 1
ATOM 879 C CA . LYS A 1 108 ? 10.869 0.992 18.505 1.00 79.69 108 LYS A CA 1
ATOM 880 C C . LYS A 1 108 ? 9.940 -0.031 19.185 1.00 79.69 108 LYS A C 1
ATOM 882 O O . LYS A 1 108 ? 8.873 0.316 19.669 1.00 79.69 108 LYS A O 1
ATOM 887 N N . ASN A 1 109 ? 10.404 -1.274 19.340 1.00 73.50 109 ASN A N 1
ATOM 888 C CA . ASN A 1 109 ? 9.698 -2.421 19.952 1.00 73.50 109 ASN A CA 1
ATOM 889 C C . ASN A 1 109 ? 8.438 -2.913 19.193 1.00 73.50 109 ASN A C 1
ATOM 891 O O . ASN A 1 109 ? 7.348 -2.913 19.771 1.00 73.50 109 ASN A O 1
ATOM 895 N N . VAL A 1 110 ? 8.556 -3.337 17.919 1.00 64.44 110 VAL A N 1
ATOM 896 C CA . VAL A 1 110 ? 7.351 -3.475 17.065 1.00 64.44 110 VAL A CA 1
ATOM 897 C C . VAL A 1 110 ? 7.211 -4.625 16.035 1.00 64.44 110 VAL A C 1
ATOM 899 O O . VAL A 1 110 ? 8.160 -5.026 15.359 1.00 64.44 110 VAL A O 1
ATOM 902 N N . PHE A 1 111 ? 5.936 -5.025 15.881 1.00 62.47 111 PHE A N 1
ATOM 903 C CA . PHE A 1 111 ? 5.228 -5.730 14.785 1.00 62.47 111 PHE A CA 1
ATOM 904 C C . PHE A 1 111 ? 5.146 -7.274 14.708 1.00 62.47 111 PHE A C 1
ATOM 906 O O . PHE A 1 111 ? 4.718 -7.852 15.708 1.00 62.47 111 PHE A O 1
ATOM 913 N N . LEU A 1 112 ? 5.324 -8.037 13.615 1.00 57.66 112 LEU A N 1
ATOM 914 C CA . LEU A 1 112 ? 5.994 -7.860 12.313 1.00 57.66 112 LEU A CA 1
ATOM 915 C C . LEU A 1 112 ? 4.977 -7.672 11.156 1.00 57.66 112 LEU A C 1
ATOM 917 O O . LEU A 1 112 ? 4.376 -8.661 10.736 1.00 57.66 112 LEU A O 1
ATOM 921 N N . SER A 1 113 ? 4.720 -6.461 10.650 1.00 55.16 113 SER A N 1
ATOM 922 C CA . SER A 1 113 ? 3.555 -6.247 9.770 1.00 55.16 113 SER A CA 1
ATOM 923 C C . SER A 1 113 ? 3.587 -4.945 8.951 1.00 55.16 113 SER A C 1
ATOM 925 O O . SER A 1 113 ? 4.029 -3.889 9.399 1.00 55.16 113 SER A O 1
ATOM 927 N N . TYR A 1 114 ? 3.140 -5.072 7.700 1.00 60.62 114 TYR A N 1
ATOM 928 C CA . TYR A 1 114 ? 3.287 -4.114 6.602 1.00 60.62 114 TYR A CA 1
ATOM 929 C C . TYR A 1 114 ? 2.005 -3.274 6.445 1.00 60.62 114 TYR A C 1
ATOM 931 O O . TYR A 1 114 ? 0.909 -3.817 6.526 1.00 60.62 114 TYR A O 1
ATOM 939 N N . ASP A 1 115 ? 2.048 -1.966 6.204 1.00 61.94 115 ASP A N 1
ATOM 940 C CA . ASP A 1 115 ? 3.193 -1.136 5.814 1.00 61.94 115 ASP A CA 1
ATOM 941 C C . ASP A 1 115 ? 3.210 0.196 6.593 1.00 61.94 115 ASP A C 1
ATOM 943 O O . ASP A 1 115 ? 2.601 1.131 6.088 1.00 61.94 115 ASP A O 1
ATOM 947 N N . VAL A 1 116 ? 3.814 0.333 7.804 1.00 57.31 116 VAL A N 1
ATOM 948 C CA . VAL A 1 116 ? 3.875 1.675 8.470 1.00 57.31 116 VAL A CA 1
ATOM 949 C C . VAL A 1 116 ? 4.852 2.063 9.594 1.00 57.31 116 VAL A C 1
ATOM 951 O O . VAL A 1 116 ? 5.273 1.280 10.432 1.00 57.31 116 VAL A O 1
ATOM 954 N N . GLU A 1 117 ? 5.081 3.381 9.601 1.00 59.62 117 GLU A N 1
ATOM 955 C CA . GLU A 1 117 ? 5.883 4.297 10.418 1.00 59.62 117 GLU A CA 1
ATOM 956 C C . GLU A 1 117 ? 4.925 5.351 11.008 1.00 59.62 117 GLU A C 1
ATOM 958 O O . GLU A 1 117 ? 4.093 5.857 10.259 1.00 59.62 117 GLU A O 1
ATOM 963 N N . ASP A 1 118 ? 4.910 5.738 12.286 1.00 53.22 118 ASP A N 1
ATOM 964 C CA . ASP A 1 118 ? 5.981 6.034 13.259 1.00 53.22 118 ASP A CA 1
ATOM 965 C C . ASP A 1 118 ? 6.378 4.841 14.178 1.00 53.22 118 ASP A C 1
ATOM 967 O O . ASP A 1 118 ? 6.791 3.805 13.667 1.00 53.22 118 ASP A O 1
ATOM 971 N N . ILE A 1 119 ? 6.213 5.021 15.506 1.00 62.41 119 ILE A N 1
ATOM 972 C CA . ILE A 1 119 ? 5.631 4.129 16.538 1.00 62.41 119 ILE A CA 1
ATOM 973 C C . ILE A 1 119 ? 6.524 3.388 17.548 1.00 62.41 119 ILE A C 1
ATOM 975 O O . ILE A 1 119 ? 7.621 2.921 17.254 1.00 62.41 119 ILE A O 1
ATOM 979 N N . GLU A 1 120 ? 6.019 3.290 18.787 1.00 64.62 120 GLU A N 1
ATOM 980 C CA . GLU A 1 120 ? 6.681 2.647 19.929 1.00 64.62 120 GLU A CA 1
ATOM 981 C C . GLU A 1 120 ? 5.716 1.686 20.663 1.00 64.62 120 GLU A C 1
ATOM 983 O O . GLU A 1 120 ? 4.566 2.049 20.902 1.00 64.62 120 GLU A O 1
ATOM 988 N N . ASP A 1 121 ? 6.190 0.474 20.993 1.00 75.88 121 ASP A N 1
ATOM 989 C CA . ASP A 1 121 ? 5.484 -0.610 21.717 1.00 75.88 121 ASP A CA 1
ATOM 990 C C . ASP A 1 121 ? 4.130 -1.056 21.086 1.00 75.88 121 ASP A C 1
ATOM 992 O O . ASP A 1 121 ? 3.046 -0.641 21.500 1.00 75.88 121 ASP A O 1
ATOM 996 N N . SER A 1 122 ? 4.156 -1.911 20.046 1.00 74.44 122 SER A N 1
ATOM 997 C CA . SER A 1 122 ? 2.952 -2.357 19.287 1.00 74.44 122 SER A CA 1
ATOM 998 C C . SER A 1 122 ? 3.132 -3.703 18.540 1.00 74.44 122 SER A C 1
ATOM 1000 O O . SER A 1 122 ? 4.256 -4.187 18.386 1.00 74.44 122 SER A O 1
ATOM 1002 N N . LYS A 1 123 ? 2.041 -4.332 18.057 1.00 75.75 123 LYS A N 1
ATOM 1003 C CA . LYS A 1 123 ? 2.054 -5.598 17.277 1.00 75.75 123 LYS A CA 1
ATOM 1004 C C . LYS A 1 123 ? 1.018 -5.617 16.140 1.00 75.75 123 LYS A C 1
ATOM 1006 O O . LYS A 1 123 ? 0.124 -4.784 16.137 1.00 75.75 123 LYS A O 1
ATOM 1011 N N . PHE A 1 124 ? 1.208 -6.540 15.188 1.00 75.06 124 PHE A N 1
ATOM 1012 C CA . PHE A 1 124 ? 0.285 -7.013 14.127 1.00 75.06 124 PHE A CA 1
ATOM 1013 C C . PHE A 1 124 ? -0.426 -6.015 13.173 1.00 75.06 124 PHE A C 1
ATOM 1015 O O . PHE A 1 124 ? -0.977 -6.459 12.167 1.00 75.06 124 PHE A O 1
ATOM 1022 N N . CYS A 1 125 ? -0.336 -4.700 13.390 1.00 73.44 125 CYS A N 1
ATOM 1023 C CA . CYS A 1 125 ? -1.026 -3.672 12.600 1.00 73.44 125 CYS A CA 1
ATOM 1024 C C . CYS A 1 125 ? -0.680 -3.675 11.093 1.00 73.44 125 CYS A C 1
ATOM 1026 O O . CYS A 1 125 ? 0.474 -3.874 10.711 1.00 73.44 125 CYS A O 1
ATOM 1028 N N . HIS A 1 126 ? -1.664 -3.352 10.249 1.00 73.12 126 HIS A N 1
ATOM 1029 C CA . HIS A 1 126 ? -1.583 -3.317 8.781 1.00 73.12 126 HIS A CA 1
ATOM 1030 C C . HIS A 1 126 ? -1.915 -1.893 8.280 1.00 73.12 126 HIS A C 1
ATOM 1032 O O . HIS A 1 126 ? -2.964 -1.373 8.640 1.00 73.12 126 HIS A O 1
ATOM 1038 N N . ASP A 1 127 ? -1.048 -1.260 7.475 1.00 67.56 127 ASP A N 1
ATOM 1039 C CA . ASP A 1 127 ? -1.174 0.125 6.929 1.00 67.56 127 ASP A CA 1
ATOM 1040 C C . ASP A 1 127 ? -1.653 1.214 7.956 1.00 67.56 127 ASP A C 1
ATOM 1042 O O . ASP A 1 127 ? -2.847 1.395 8.101 1.00 67.56 127 ASP A O 1
ATOM 1046 N N . VAL A 1 128 ? -0.820 2.006 8.668 1.00 60.97 128 VAL A N 1
ATOM 1047 C CA . VAL A 1 128 ? -1.254 3.076 9.632 1.00 60.97 128 VAL A CA 1
ATOM 1048 C C . VAL A 1 128 ? -0.280 4.242 9.960 1.00 60.97 128 VAL A C 1
ATOM 1050 O O . VAL A 1 128 ? 0.734 4.045 10.619 1.00 60.97 128 VAL A O 1
ATOM 1053 N N . SER A 1 129 ? -0.596 5.491 9.597 1.00 62.31 129 SER A N 1
ATOM 1054 C CA . SER A 1 129 ? 0.281 6.673 9.825 1.00 62.31 129 SER A CA 1
ATOM 1055 C C . SER A 1 129 ? -0.545 7.959 10.046 1.00 62.31 129 SER A C 1
ATOM 1057 O O . SER A 1 129 ? -1.642 8.039 9.492 1.00 62.31 129 SER A O 1
ATOM 1059 N N . LEU A 1 130 ? -0.157 8.994 10.822 1.00 60.28 130 LEU A N 1
ATOM 1060 C CA . LEU A 1 130 ? 0.976 9.213 11.759 1.00 60.28 130 LEU A CA 1
ATOM 1061 C C . LEU A 1 130 ? 0.474 9.877 13.076 1.00 60.28 130 LEU A C 1
ATOM 1063 O O . LEU A 1 130 ? -0.293 10.847 13.040 1.00 60.28 130 LEU A O 1
ATOM 1067 N N . GLY A 1 131 ? 0.912 9.559 14.296 1.00 56.31 131 GLY A N 1
ATOM 1068 C CA . GLY A 1 131 ? 1.851 8.546 14.765 1.00 56.31 131 GLY A CA 1
ATOM 1069 C C . GLY A 1 131 ? 1.560 8.121 16.211 1.00 56.31 131 GLY A C 1
ATOM 1070 O O . GLY A 1 131 ? 1.386 8.969 17.095 1.00 56.31 131 GLY A O 1
ATOM 1071 N N . VAL A 1 132 ? 1.434 6.816 16.427 1.00 59.91 132 VAL A N 1
ATOM 1072 C CA . VAL A 1 132 ? 0.899 6.139 17.625 1.00 59.91 132 VAL A CA 1
ATOM 1073 C C . VAL A 1 132 ? 1.914 6.106 18.782 1.00 59.91 132 VAL A C 1
ATOM 1075 O O . VAL A 1 132 ? 3.126 6.119 18.548 1.00 59.91 132 VAL A O 1
ATOM 1078 N N . LYS A 1 133 ? 1.448 5.965 20.035 1.00 57.09 133 LYS A N 1
ATOM 1079 C CA . LYS A 1 133 ? 2.319 5.566 21.159 1.00 57.09 133 LYS A CA 1
ATOM 1080 C C . LYS A 1 133 ? 1.748 4.604 22.220 1.00 57.09 133 LYS A C 1
ATOM 1082 O O . LYS A 1 133 ? 2.271 4.527 23.322 1.00 57.09 133 LYS A O 1
ATOM 1087 N N . ASP A 1 134 ? 0.702 3.857 21.890 1.00 53.97 134 ASP A N 1
ATOM 1088 C CA . ASP A 1 134 ? 0.315 2.605 22.565 1.00 53.97 134 ASP A CA 1
ATOM 1089 C C . ASP A 1 134 ? -0.691 1.899 21.635 1.00 53.97 134 ASP A C 1
ATOM 1091 O O . ASP A 1 134 ? -1.641 2.546 21.183 1.00 53.97 134 ASP A O 1
ATOM 1095 N N . SER A 1 135 ? -0.548 0.594 21.382 1.00 62.00 135 SER A N 1
ATOM 1096 C CA . SER A 1 135 ? -1.422 -0.154 20.456 1.00 62.00 135 SER A CA 1
ATOM 1097 C C . SER A 1 135 ? -1.760 -1.564 20.946 1.00 62.00 135 SER A C 1
ATOM 1099 O O . SER A 1 135 ? -1.083 -2.108 21.817 1.00 62.00 135 SER A O 1
ATOM 1101 N N . TYR A 1 136 ? -2.830 -2.145 20.398 1.00 55.84 136 TYR A N 1
ATOM 1102 C CA . TYR A 1 136 ? -3.131 -3.571 20.522 1.00 55.84 136 TYR A CA 1
ATOM 1103 C C . TYR A 1 136 ? -3.235 -4.173 19.106 1.00 55.84 136 TYR A C 1
ATOM 1105 O O . TYR A 1 136 ? -2.282 -4.816 18.681 1.00 55.84 136 TYR A O 1
ATOM 1113 N N . ASP A 1 137 ? -4.331 -3.896 18.373 1.00 56.41 137 ASP A N 1
ATOM 1114 C CA . ASP A 1 137 ? -4.455 -4.155 16.929 1.00 56.41 137 ASP A CA 1
ATOM 1115 C C . ASP A 1 137 ? -5.430 -3.188 16.224 1.00 56.41 137 ASP A C 1
ATOM 1117 O O . ASP A 1 137 ? -6.428 -2.749 16.812 1.00 56.41 137 ASP A O 1
ATOM 1121 N N . PHE A 1 138 ? -5.064 -2.768 15.007 1.00 54.94 138 PHE A N 1
ATOM 1122 C CA . PHE A 1 138 ? -5.487 -1.486 14.416 1.00 54.94 138 PHE A CA 1
ATOM 1123 C C . PHE A 1 138 ? -4.951 -1.324 12.976 1.00 54.94 138 PHE A C 1
ATOM 1125 O O . PHE A 1 138 ? -3.822 -1.725 12.701 1.00 54.94 138 PHE A O 1
ATOM 1132 N N . SER A 1 139 ? -5.742 -0.803 12.019 1.00 60.91 139 SER A N 1
ATOM 1133 C CA . SER A 1 139 ? -5.339 -0.774 10.587 1.00 60.91 139 SER A CA 1
ATOM 1134 C C . SER A 1 139 ? -6.003 0.319 9.712 1.00 60.91 139 SER A C 1
ATOM 1136 O O . SER A 1 139 ? -7.121 0.105 9.259 1.00 60.91 139 SER A O 1
ATOM 1138 N N . ASN A 1 140 ? -5.297 1.424 9.396 1.00 68.69 140 ASN A N 1
ATOM 1139 C CA . ASN A 1 140 ? -5.571 2.456 8.353 1.00 68.69 140 ASN A CA 1
ATOM 1140 C C . ASN A 1 140 ? -5.993 3.901 8.703 1.00 68.69 140 ASN A C 1
ATOM 1142 O O . ASN A 1 140 ? -6.530 4.588 7.841 1.00 68.69 140 ASN A O 1
ATOM 1146 N N . TRP A 1 141 ? -5.725 4.408 9.915 1.00 60.56 141 TRP A N 1
ATOM 1147 C CA . TRP A 1 141 ? -5.350 5.824 10.155 1.00 60.56 141 TRP A CA 1
ATOM 1148 C C . TRP A 1 141 ? -5.046 6.046 11.640 1.00 60.56 141 TRP A C 1
ATOM 1150 O O . TRP A 1 141 ? -5.863 5.698 12.493 1.00 60.56 141 TRP A O 1
ATOM 1160 N N . GLY A 1 142 ? -3.940 6.731 11.919 1.00 60.69 142 GLY A N 1
ATOM 1161 C CA . GLY A 1 142 ? -3.600 7.287 13.224 1.00 60.69 142 GLY A CA 1
ATOM 1162 C C . GLY A 1 142 ? -2.976 8.689 13.079 1.00 60.69 142 GLY A C 1
ATOM 1163 O O . GLY A 1 142 ? -2.794 9.186 11.976 1.00 60.69 142 GLY A O 1
ATOM 1164 N N . ASP A 1 143 ? -2.674 9.492 14.084 1.00 64.56 143 ASP A N 1
ATOM 1165 C CA . ASP A 1 143 ? -2.861 9.470 15.537 1.00 64.56 143 ASP A CA 1
ATOM 1166 C C . ASP A 1 143 ? -2.814 10.972 15.939 1.00 64.56 143 ASP A C 1
ATOM 1168 O O . ASP A 1 143 ? -3.126 11.791 15.091 1.00 64.56 143 ASP A O 1
ATOM 1172 N N . LYS A 1 144 ? -2.390 11.504 17.098 1.00 62.75 144 LYS A N 1
ATOM 1173 C CA . LYS A 1 144 ? -1.794 10.891 18.293 1.00 62.75 144 LYS A CA 1
ATOM 1174 C C . LYS A 1 144 ? -2.793 9.987 19.008 1.00 62.75 144 LYS A C 1
ATOM 1176 O O . LYS A 1 144 ? -3.991 10.245 18.992 1.00 62.75 144 LYS A O 1
ATOM 1181 N N . VAL A 1 145 ? -2.284 8.919 19.599 1.00 67.00 145 VAL A N 1
ATOM 1182 C CA . VAL A 1 145 ? -3.045 7.825 20.193 1.00 67.00 145 VAL A CA 1
ATOM 1183 C C . VAL A 1 145 ? -2.193 7.302 21.316 1.00 67.00 145 VAL A C 1
ATOM 1185 O O . VAL A 1 145 ? -1.025 6.967 21.119 1.00 67.00 145 VAL A O 1
ATOM 1188 N N . GLU A 1 146 ? -2.821 7.155 22.463 1.00 66.56 146 GLU A N 1
ATOM 1189 C CA . GLU A 1 146 ? -2.337 6.255 23.479 1.00 66.56 146 GLU A CA 1
ATOM 1190 C C . GLU A 1 146 ? -3.470 5.257 23.772 1.00 66.56 146 GLU A C 1
ATOM 1192 O O . GLU A 1 146 ? -4.389 5.558 24.527 1.00 66.56 146 GLU A O 1
ATOM 1197 N N . ARG A 1 147 ? -3.351 4.040 23.229 1.00 60.69 147 ARG A N 1
ATOM 1198 C CA . ARG A 1 147 ? -3.879 2.760 23.736 1.00 60.69 147 ARG A CA 1
ATOM 1199 C C . ARG A 1 147 ? -5.214 2.159 23.212 1.00 60.69 147 ARG A C 1
ATOM 1201 O O . ARG A 1 147 ? -6.268 2.788 23.191 1.00 60.69 147 ARG A O 1
ATOM 1208 N N . MET A 1 148 ? -5.109 0.855 22.909 1.00 71.69 148 MET A N 1
ATOM 1209 C CA . MET A 1 148 ? -6.099 -0.245 22.628 1.00 71.69 148 MET A CA 1
ATOM 1210 C C . MET A 1 148 ? -6.247 -1.749 23.470 1.00 71.69 148 MET A C 1
ATOM 1212 O O . MET A 1 148 ? -5.111 -2.778 24.734 1.00 71.69 148 MET A O 1
ATOM 1216 N N . TYR A 1 149 ? -7.522 -1.888 22.802 1.00 63.19 149 TYR A N 1
ATOM 1217 C CA . TYR A 1 149 ? -8.347 -2.965 22.097 1.00 63.19 149 TYR A CA 1
ATOM 1218 C C . TYR A 1 149 ? -8.931 -2.555 20.710 1.00 63.19 149 TYR A C 1
ATOM 1220 O O . TYR A 1 149 ? -8.869 -1.396 20.330 1.00 63.19 149 TYR A O 1
ATOM 1228 N N . GLU A 1 150 ? -9.468 -3.530 19.954 1.00 67.75 150 GLU A N 1
ATOM 1229 C CA . GLU A 1 150 ? -9.249 -3.725 18.489 1.00 67.75 150 GLU A CA 1
ATOM 1230 C C . GLU A 1 150 ? -10.064 -2.833 17.523 1.00 67.75 150 GLU A C 1
ATOM 1232 O O . GLU A 1 150 ? -11.263 -2.606 17.720 1.00 67.75 150 GLU A O 1
ATOM 1237 N N . VAL A 1 151 ? -9.412 -2.324 16.466 1.00 62.50 151 VAL A N 1
ATOM 1238 C CA . VAL A 1 151 ? -9.890 -1.170 15.674 1.00 62.50 151 VAL A CA 1
ATOM 1239 C C . VAL A 1 151 ? -9.737 -1.364 14.155 1.00 62.50 151 VAL A C 1
ATOM 1241 O O . VAL A 1 151 ? -8.715 -1.835 13.677 1.00 62.50 151 VAL A O 1
ATOM 1244 N N . TYR A 1 152 ? -10.655 -0.790 13.376 1.00 68.06 152 TYR A N 1
ATOM 1245 C CA . TYR A 1 152 ? -10.285 0.345 12.510 1.00 68.06 152 TYR A CA 1
ATOM 1246 C C . TYR A 1 152 ? -11.525 1.234 12.292 1.00 68.06 152 TYR A C 1
ATOM 1248 O O . TYR A 1 152 ? -12.565 0.733 11.892 1.00 68.06 152 TYR A O 1
ATOM 1256 N N . GLY A 1 153 ? -11.512 2.556 12.504 1.00 62.56 153 GLY A N 1
ATOM 1257 C CA . GLY A 1 153 ? -10.343 3.430 12.637 1.00 62.56 153 GLY A CA 1
ATOM 1258 C C . GLY A 1 153 ? -10.540 4.695 13.442 1.00 62.56 153 GLY A C 1
ATOM 1259 O O . GLY A 1 153 ? -11.635 5.252 13.460 1.00 62.56 153 GLY A O 1
ATOM 1260 N N . SER A 1 154 ? -9.461 5.167 14.066 1.00 61.78 154 SER A N 1
ATOM 1261 C CA . SER A 1 154 ? -9.482 6.309 14.982 1.00 61.78 154 SER A CA 1
ATOM 1262 C C . SER A 1 154 ? -8.118 6.978 15.137 1.00 61.78 154 SER A C 1
ATOM 1264 O O . SER A 1 154 ? -7.132 6.290 15.368 1.00 61.78 154 SER A O 1
ATOM 1266 N N . GLY A 1 155 ? -8.091 8.313 15.095 1.00 70.12 155 GLY A N 1
ATOM 1267 C CA . GLY A 1 155 ? -6.895 9.149 15.253 1.00 70.12 155 GLY A CA 1
ATOM 1268 C C . GLY A 1 155 ? -7.232 10.607 15.618 1.00 70.12 155 GLY A C 1
ATOM 1269 O O . GLY A 1 155 ? -8.332 10.883 16.103 1.00 70.12 155 GLY A O 1
ATOM 1270 N N . GLU A 1 156 ? -6.266 11.520 15.429 1.00 66.06 156 GLU A N 1
ATOM 1271 C CA . GLU A 1 156 ? -5.936 12.630 16.349 1.00 66.06 156 GLU A CA 1
ATOM 1272 C C . GLU A 1 156 ? -7.062 13.239 17.215 1.00 66.06 156 GLU A C 1
ATOM 1274 O O . GLU A 1 156 ? -8.075 13.721 16.713 1.00 66.06 156 GLU A O 1
ATOM 1279 N N . GLY A 1 157 ? -6.910 13.403 18.533 1.00 62.66 157 GLY A N 1
ATOM 1280 C CA . GLY A 1 157 ? -5.937 12.809 19.460 1.00 62.66 157 GLY A CA 1
ATOM 1281 C C . GLY A 1 157 ? -6.661 11.893 20.448 1.00 62.66 157 GLY A C 1
ATOM 1282 O O . GLY A 1 157 ? -7.659 12.330 21.017 1.00 62.66 157 GLY A O 1
ATOM 1283 N N . CYS A 1 158 ? -6.219 10.647 20.617 1.00 70.62 158 CYS A N 1
ATOM 1284 C CA . CYS A 1 158 ? -6.972 9.567 21.271 1.00 70.62 158 CYS A CA 1
ATOM 1285 C C . CYS A 1 158 ? -6.323 9.046 22.566 1.00 70.62 158 CYS A C 1
ATOM 1287 O O . CYS A 1 158 ? -5.095 9.043 22.664 1.00 70.62 158 CYS A O 1
ATOM 1289 N N . LYS A 1 159 ? -7.116 8.514 23.517 1.00 64.12 159 LYS A N 1
ATOM 1290 C CA . LYS A 1 159 ? -6.583 7.855 24.728 1.00 64.12 159 LYS A CA 1
ATOM 1291 C C . LYS A 1 159 ? -7.464 6.732 25.343 1.00 64.12 159 LYS A C 1
ATOM 1293 O O . LYS A 1 159 ? -8.407 7.037 26.055 1.00 64.12 159 LYS A O 1
ATOM 1298 N N . ASP A 1 160 ? -7.109 5.461 25.134 1.00 62.09 160 ASP A N 1
ATOM 1299 C CA . ASP A 1 160 ? -7.717 4.209 25.660 1.00 62.09 160 ASP A CA 1
ATOM 1300 C C . ASP A 1 160 ? -9.133 3.838 25.124 1.00 62.09 160 ASP A C 1
ATOM 1302 O O . ASP A 1 160 ? -10.164 4.160 25.718 1.00 62.09 160 ASP A O 1
ATOM 1306 N N . VAL A 1 161 ? -9.164 3.135 23.977 1.00 69.69 161 VAL A N 1
ATOM 1307 C CA . VAL A 1 161 ? -10.354 2.832 23.134 1.00 69.69 161 VAL A CA 1
ATOM 1308 C C . VAL A 1 161 ? -10.506 1.314 22.879 1.00 69.69 161 VAL A C 1
ATOM 1310 O O . VAL A 1 161 ? -9.494 0.616 22.781 1.00 69.69 161 VAL A O 1
ATOM 1313 N N . LYS A 1 162 ? -11.740 0.772 22.768 1.00 70.50 162 LYS A N 1
ATOM 1314 C CA . LYS A 1 162 ? -12.014 -0.685 22.625 1.00 70.50 162 LYS A CA 1
ATOM 1315 C C . LYS A 1 162 ? -13.088 -1.061 21.579 1.00 70.50 162 LYS A C 1
ATOM 1317 O O . LYS A 1 162 ? -14.039 -0.308 21.375 1.00 70.50 162 LYS A O 1
ATOM 1322 N N . PHE A 1 163 ? -12.907 -2.232 20.946 1.00 73.31 163 PHE A N 1
ATOM 1323 C CA . PHE A 1 163 ? -13.694 -2.900 19.872 1.00 73.31 163 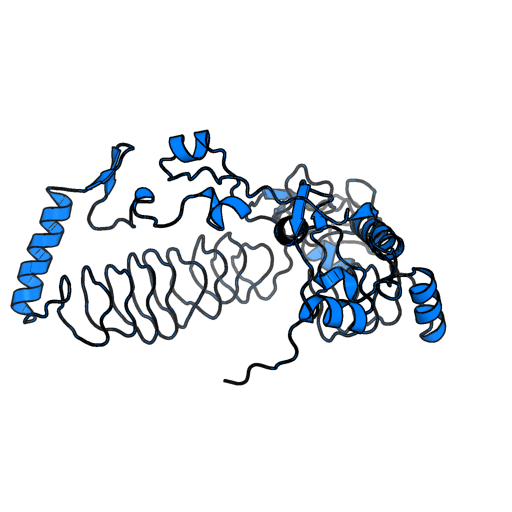PHE A CA 1
ATOM 1324 C C . PHE A 1 163 ? -14.536 -1.952 18.987 1.00 73.31 163 PHE A C 1
ATOM 1326 O O . PHE A 1 163 ? -15.668 -1.596 19.328 1.00 73.31 163 PHE A O 1
ATOM 1333 N N . THR A 1 164 ? -13.970 -1.479 17.871 1.00 67.94 164 THR A N 1
ATOM 1334 C CA . THR A 1 164 ? -14.465 -0.268 17.178 1.00 67.94 164 THR A CA 1
ATOM 1335 C C . THR A 1 164 ? -14.344 -0.289 15.647 1.00 67.94 164 THR A C 1
ATOM 1337 O O . THR A 1 164 ? -13.274 -0.591 15.117 1.00 67.94 164 THR A O 1
ATOM 1340 N N . VAL A 1 165 ? -15.399 0.179 14.953 1.00 69.38 165 VAL A N 1
ATOM 1341 C CA . VAL A 1 165 ? -15.413 0.536 13.512 1.00 69.38 165 VAL A CA 1
ATOM 1342 C C . VAL A 1 165 ? -16.440 1.658 13.218 1.00 69.38 165 VAL A C 1
ATOM 1344 O O . VAL A 1 165 ? -17.619 1.366 13.103 1.00 69.38 165 VAL A O 1
ATOM 1347 N N . HIS A 1 166 ? -16.153 2.959 13.074 1.00 68.50 166 HIS A N 1
ATOM 1348 C CA . HIS A 1 166 ? -14.928 3.769 13.190 1.00 68.50 166 HIS A CA 1
ATOM 1349 C C . HIS A 1 166 ? -15.171 4.963 14.162 1.00 68.50 166 HIS A C 1
ATOM 1351 O O . HIS A 1 166 ? -16.327 5.240 14.495 1.00 68.50 166 HIS A O 1
ATOM 1357 N N . CYS A 1 167 ? -14.135 5.713 14.587 1.00 61.41 167 CYS A N 1
ATOM 1358 C CA . CYS A 1 167 ? -14.286 6.865 15.502 1.00 61.41 167 CYS A CA 1
ATOM 1359 C C . CYS A 1 167 ? -13.282 8.043 15.338 1.00 61.41 167 CYS A C 1
ATOM 1361 O O . CYS A 1 167 ? -12.100 7.875 15.611 1.00 61.41 167 CYS A O 1
ATOM 1363 N N . TRP A 1 168 ? -13.732 9.277 15.034 1.00 68.94 168 TRP A N 1
ATOM 1364 C CA . TRP A 1 168 ? -12.856 10.470 14.831 1.00 68.94 168 TRP A CA 1
ATOM 1365 C C . TRP A 1 168 ? -13.497 11.836 15.177 1.00 68.94 168 TRP A C 1
ATOM 1367 O O . TRP A 1 168 ? -14.690 11.998 14.929 1.00 68.94 168 TRP A O 1
ATOM 1377 N N . PRO A 1 169 ? -12.763 12.912 15.533 1.00 62.50 169 PRO A N 1
ATOM 1378 C CA . PRO A 1 169 ? -11.432 13.023 16.145 1.00 62.50 169 PRO A CA 1
ATOM 1379 C C . PRO A 1 169 ? -11.546 13.390 17.645 1.00 62.50 169 PRO A C 1
ATOM 1381 O O . PRO A 1 169 ? -12.647 13.633 18.144 1.00 62.50 169 PRO A O 1
ATOM 1384 N N . ALA A 1 170 ? -10.412 13.531 18.340 1.00 64.44 170 ALA A N 1
ATOM 1385 C CA . ALA A 1 170 ? -10.294 13.949 19.748 1.00 64.44 170 ALA A CA 1
ATOM 1386 C C . ALA A 1 170 ? -11.117 13.075 20.729 1.00 64.44 170 ALA A C 1
ATOM 1388 O O . ALA A 1 170 ? -12.314 13.295 20.966 1.00 64.44 170 ALA A O 1
ATOM 1389 N N . VAL A 1 171 ? -10.446 12.060 21.281 1.00 62.50 171 VAL A N 1
ATOM 1390 C CA . VAL A 1 171 ? -11.007 10.874 21.947 1.00 62.50 171 VAL A CA 1
ATOM 1391 C C . VAL A 1 171 ? -10.215 10.559 23.229 1.00 62.50 171 VAL A C 1
ATOM 1393 O O . VAL A 1 171 ? -9.016 10.798 23.286 1.00 62.50 171 VAL A O 1
ATOM 1396 N N . SER A 1 172 ? -10.837 9.983 24.256 1.00 54.69 172 SER A N 1
ATOM 1397 C CA . SER A 1 172 ? -10.139 9.509 25.467 1.00 54.69 172 SER A CA 1
ATOM 1398 C C . SER A 1 172 ? -10.928 8.398 26.184 1.00 54.69 172 SER A C 1
ATOM 1400 O O . SER A 1 172 ? -11.075 8.403 27.405 1.00 54.69 172 SER A O 1
ATOM 1402 N N . ASP A 1 173 ? -11.613 7.560 25.399 1.00 52.41 173 ASP A N 1
ATOM 1403 C CA . ASP A 1 173 ? -12.812 6.833 25.815 1.00 52.41 173 ASP A CA 1
ATOM 1404 C C . ASP A 1 173 ? -13.171 5.705 24.824 1.00 52.41 173 ASP A C 1
ATOM 1406 O O . ASP A 1 173 ? -12.704 5.715 23.687 1.00 52.41 173 ASP A O 1
ATOM 1410 N N . VAL A 1 174 ? -14.202 4.927 25.191 1.00 69.94 174 VAL A N 1
ATOM 1411 C CA . VAL A 1 174 ? -15.101 4.086 24.358 1.00 69.94 174 VAL A CA 1
ATOM 1412 C C . VAL A 1 174 ? -14.847 2.581 24.427 1.00 69.94 174 VAL A C 1
ATOM 1414 O O . VAL A 1 174 ? -13.730 2.088 24.324 1.00 69.94 174 VAL A O 1
ATOM 1417 N N . GLU A 1 175 ? -15.959 1.864 24.583 1.00 65.38 175 GLU A N 1
ATOM 1418 C CA . GLU A 1 175 ? -16.064 0.418 24.741 1.00 65.38 175 GLU A CA 1
ATOM 1419 C C . GLU A 1 175 ? -17.547 0.046 24.502 1.00 65.38 175 GLU A C 1
ATOM 1421 O O . GLU A 1 175 ? -18.341 0.037 25.424 1.00 65.38 175 GLU A O 1
ATOM 1426 N N . TYR A 1 176 ? -18.092 -0.188 23.312 1.00 63.00 176 TYR A N 1
ATOM 1427 C CA . TYR A 1 176 ? -17.539 -0.488 21.994 1.00 63.00 176 TYR A CA 1
ATOM 1428 C C . TYR A 1 176 ? -18.491 0.085 20.913 1.00 63.00 176 TYR A C 1
ATOM 1430 O O . TYR A 1 176 ? -19.594 0.542 21.249 1.00 63.00 176 TYR A O 1
ATOM 1438 N N . SER A 1 177 ? -18.066 0.135 19.641 1.00 64.00 177 SER A N 1
ATOM 1439 C CA . SER A 1 177 ? -18.558 1.169 18.706 1.00 64.00 177 SER A CA 1
ATOM 1440 C C . SER A 1 177 ? -18.760 0.761 17.242 1.00 64.00 177 SER A C 1
ATOM 1442 O O . SER A 1 177 ? -17.849 0.199 16.632 1.00 64.00 177 SER A O 1
ATOM 1444 N N . VAL A 1 178 ? -19.890 1.205 16.664 1.00 67.06 178 VAL A N 1
ATOM 1445 C CA . VAL A 1 178 ? -20.092 1.414 15.214 1.00 67.06 178 VAL A CA 1
ATOM 1446 C C . VAL A 1 178 ? -21.085 2.564 14.962 1.00 67.06 178 VAL A C 1
ATOM 1448 O O . VAL A 1 178 ? -22.262 2.420 15.259 1.00 67.06 178 VAL A O 1
ATOM 1451 N N . GLU A 1 179 ? -20.765 3.710 14.357 1.00 65.38 179 GLU A N 1
ATOM 1452 C CA . GLU A 1 179 ? -19.543 4.530 14.439 1.00 65.38 179 GLU A CA 1
ATOM 1453 C C . GLU A 1 179 ? -19.654 5.513 15.630 1.00 65.38 179 GLU A C 1
ATOM 1455 O O . GLU A 1 179 ? -20.727 5.640 16.232 1.00 65.38 179 GLU A O 1
ATOM 1460 N N . CYS A 1 180 ? -18.628 6.332 15.914 1.00 58.53 180 CYS A N 1
ATOM 1461 C CA . CYS A 1 180 ? -18.812 7.510 16.778 1.00 58.53 180 CYS A CA 1
ATOM 1462 C C . CYS A 1 180 ? -17.770 8.628 16.596 1.00 58.53 180 CYS A C 1
ATOM 1464 O O . CYS A 1 180 ? -16.573 8.415 16.730 1.00 58.53 180 CYS A O 1
ATOM 1466 N N . HIS A 1 181 ? -18.203 9.874 16.386 1.00 58.56 181 HIS A N 1
ATOM 1467 C CA . HIS A 1 181 ? -17.288 10.961 16.020 1.00 58.56 181 HIS A CA 1
ATOM 1468 C C . HIS A 1 181 ? -17.206 12.090 17.071 1.00 58.56 181 HIS A C 1
ATOM 1470 O O . HIS A 1 181 ? -18.082 12.952 17.138 1.00 58.56 181 HIS A O 1
ATOM 1476 N N . SER A 1 182 ? -16.089 12.108 17.811 1.00 55.72 182 SER A N 1
ATOM 1477 C CA . SER A 1 182 ? -15.697 12.980 18.937 1.00 55.72 182 SER A CA 1
ATOM 1478 C C . SER A 1 182 ? -16.471 12.801 20.253 1.00 55.72 182 SER A C 1
ATOM 1480 O O . SER A 1 182 ? -17.697 12.842 20.297 1.00 55.72 182 SER A O 1
ATOM 1482 N N . SER A 1 183 ? -15.727 12.656 21.359 1.00 57.66 183 SER A N 1
ATOM 1483 C CA . SER A 1 183 ? -16.090 11.660 22.390 1.00 57.66 183 SER A CA 1
ATOM 1484 C C . SER A 1 183 ? -16.221 12.167 23.845 1.00 57.66 183 SER A C 1
ATOM 1486 O O . SER A 1 183 ? -16.158 13.376 24.080 1.00 57.66 183 SER A O 1
ATOM 1488 N N . SER A 1 184 ? -16.368 11.191 24.759 1.00 49.81 184 SER A N 1
ATOM 1489 C CA . SER A 1 184 ? -16.556 11.190 26.228 1.00 49.81 184 SER A CA 1
ATOM 1490 C C . SER A 1 184 ? -18.006 11.172 26.757 1.00 49.81 184 SER A C 1
ATOM 1492 O O . SER A 1 184 ? -18.780 12.103 26.548 1.00 49.81 184 SER A O 1
ATOM 1494 N N . ASN A 1 185 ? -18.483 10.130 27.462 1.00 52.59 185 ASN A N 1
ATOM 1495 C CA . ASN A 1 185 ? -17.921 8.802 27.800 1.00 52.59 185 ASN A CA 1
ATOM 1496 C C . ASN A 1 185 ? -19.045 7.735 27.711 1.00 52.59 185 ASN A C 1
ATOM 1498 O O . ASN A 1 185 ? -20.200 8.066 28.014 1.00 52.59 185 ASN A O 1
ATOM 1502 N N . LEU A 1 186 ? -18.747 6.524 27.196 1.00 56.50 186 LEU A N 1
ATOM 1503 C CA . LEU A 1 186 ? -19.730 5.703 26.455 1.00 56.50 186 LEU A CA 1
ATOM 1504 C C . LEU A 1 186 ? -19.521 4.172 26.498 1.00 56.50 186 LEU A C 1
ATOM 1506 O O . LEU A 1 186 ? -18.387 3.701 26.398 1.00 56.50 186 LEU A O 1
ATOM 1510 N N . PHE A 1 187 ? -20.638 3.422 26.515 1.00 54.94 187 PHE A N 1
ATOM 1511 C CA . PHE A 1 187 ? -20.689 1.957 26.408 1.00 54.94 187 PHE A CA 1
ATOM 1512 C C . PHE A 1 187 ? -21.782 1.479 25.423 1.00 54.94 187 PHE A C 1
ATOM 1514 O O . PHE A 1 187 ? -22.904 1.980 25.477 1.00 54.94 187 PHE A O 1
ATOM 1521 N N . ALA A 1 188 ? -21.462 0.526 24.533 1.00 52.50 188 ALA A N 1
ATOM 1522 C CA . ALA A 1 188 ? -22.340 -0.045 23.484 1.00 52.50 188 ALA A CA 1
ATOM 1523 C C . ALA A 1 188 ? -23.152 0.997 22.657 1.00 52.50 188 ALA A C 1
ATOM 1525 O O . ALA A 1 188 ? -24.336 1.249 22.916 1.00 52.50 188 ALA A O 1
ATOM 1526 N N . CYS A 1 189 ? -22.508 1.639 21.670 1.00 56.50 189 CYS A N 1
ATOM 1527 C CA . CYS A 1 189 ? -22.982 2.898 21.064 1.00 56.50 189 CYS A CA 1
ATOM 1528 C C . CYS A 1 189 ? -23.075 2.926 19.521 1.00 56.50 189 CYS A C 1
ATOM 1530 O O . CYS A 1 189 ? -22.423 2.147 18.834 1.00 56.50 189 CYS A O 1
ATOM 1532 N N . VAL A 1 190 ? -23.889 3.867 19.005 1.00 56.19 190 VAL A N 1
ATOM 1533 C CA . VAL A 1 190 ? -24.227 4.053 17.574 1.00 56.19 190 VAL A CA 1
ATOM 1534 C C . VAL A 1 190 ? -24.461 5.541 17.213 1.00 56.19 190 VAL A C 1
ATOM 1536 O O . VAL A 1 190 ? -25.582 6.044 17.294 1.00 56.19 190 VAL A O 1
ATOM 1539 N N . GLY A 1 191 ? -23.418 6.253 16.768 1.00 50.56 191 GLY A N 1
ATOM 1540 C CA . GLY A 1 191 ? -23.542 7.452 15.915 1.00 50.56 191 GLY A CA 1
ATOM 1541 C C . GLY A 1 191 ? -23.862 8.817 16.559 1.00 50.56 191 GLY A C 1
ATOM 1542 O O . GLY A 1 191 ? -24.583 9.605 15.947 1.00 50.56 191 GLY A O 1
ATOM 1543 N N . LEU A 1 192 ? -23.355 9.150 17.759 1.00 54.56 192 LEU A N 1
ATOM 1544 C CA . LEU A 1 192 ? -23.689 10.413 18.460 1.00 54.56 192 LEU A CA 1
ATOM 1545 C C . LEU A 1 192 ? -22.515 11.393 18.664 1.00 54.56 192 LEU A C 1
ATOM 1547 O O . LEU A 1 192 ? -21.374 10.998 18.860 1.00 54.56 192 LEU A O 1
ATOM 1551 N N . LYS A 1 193 ? -22.821 12.701 18.636 1.00 54.75 193 LYS A N 1
ATOM 1552 C CA . LYS A 1 193 ? -21.849 13.816 18.634 1.00 54.75 193 LYS A CA 1
ATOM 1553 C C . LYS A 1 193 ? -22.478 15.106 19.201 1.00 54.75 193 LYS A C 1
ATOM 1555 O O . LYS A 1 193 ? -23.233 15.765 18.494 1.00 54.75 193 LYS A O 1
ATOM 1560 N N . LYS A 1 194 ? -22.247 15.525 20.451 1.00 58.47 194 LYS A N 1
ATOM 1561 C CA . LYS A 1 194 ? -21.716 14.784 21.614 1.00 58.47 194 LYS A CA 1
ATOM 1562 C C . LYS A 1 194 ? -22.803 14.627 22.685 1.00 58.47 194 LYS A C 1
ATOM 1564 O O . LYS A 1 194 ? -23.679 15.480 22.804 1.00 58.47 194 LYS A O 1
ATOM 1569 N N . LYS A 1 195 ? -22.687 13.578 23.499 1.00 60.22 195 LYS A N 1
ATOM 1570 C CA . LYS A 1 195 ? -23.391 13.336 24.772 1.00 60.22 195 LYS A CA 1
ATOM 1571 C C . LYS A 1 195 ? -22.491 12.458 25.654 1.00 60.22 195 LYS A C 1
ATOM 1573 O O . LYS A 1 195 ? -21.549 11.867 25.139 1.00 60.22 195 LYS A O 1
ATOM 1578 N N . SER A 1 196 ? -22.826 12.310 26.933 1.00 69.62 196 SER A N 1
ATOM 1579 C CA . SER A 1 196 ? -22.114 11.437 27.885 1.00 69.62 196 SER A CA 1
ATOM 1580 C C . SER A 1 196 ? -23.113 10.562 28.648 1.00 69.62 196 SER A C 1
ATOM 1582 O O . SER A 1 196 ? -24.278 10.950 28.755 1.00 69.62 196 SER A O 1
ATOM 1584 N N . TYR A 1 197 ? -22.683 9.407 29.173 1.00 71.75 197 TYR A N 1
ATOM 1585 C CA . TYR A 1 197 ? -23.538 8.441 29.893 1.00 71.75 197 TYR A CA 1
ATOM 1586 C C . TYR A 1 197 ? -24.727 7.949 29.049 1.00 71.75 197 TYR A C 1
ATOM 1588 O O . TYR A 1 197 ? -25.897 8.139 29.391 1.00 71.75 197 TYR A O 1
ATOM 1596 N N . CYS A 1 198 ? -24.421 7.353 27.893 1.00 72.38 198 CYS A N 1
ATOM 1597 C CA . CYS A 1 198 ? -25.418 6.852 26.945 1.00 72.38 198 CYS A CA 1
ATOM 1598 C C . CYS A 1 198 ? -25.305 5.338 26.724 1.00 72.38 198 CYS A C 1
ATOM 1600 O O . CYS A 1 198 ? -24.204 4.794 26.727 1.00 72.38 198 CYS A O 1
ATOM 1602 N N . ILE A 1 199 ? -26.456 4.695 26.502 1.00 74.75 199 ILE A N 1
ATOM 1603 C CA . ILE A 1 199 ? -26.619 3.284 26.112 1.00 74.75 199 ILE A CA 1
ATOM 1604 C C . ILE A 1 199 ? -27.727 3.247 25.050 1.00 74.75 199 ILE A C 1
ATOM 1606 O O . ILE A 1 199 ? -28.801 3.813 25.277 1.00 74.75 199 ILE A O 1
ATOM 1610 N N . PHE A 1 200 ? -27.471 2.624 23.891 1.00 73.62 200 PHE A N 1
ATOM 1611 C CA . PHE A 1 200 ? -28.409 2.545 22.751 1.00 73.62 200 PHE A CA 1
ATOM 1612 C C . PHE A 1 200 ? -29.107 3.887 22.432 1.00 73.62 200 PHE A C 1
ATOM 1614 O O . PHE A 1 200 ? -30.330 3.982 22.334 1.00 73.62 200 PHE A O 1
ATOM 1621 N N . ASN A 1 201 ? -28.312 4.957 22.324 1.00 72.75 201 ASN A N 1
ATOM 1622 C CA . ASN A 1 201 ? -28.725 6.339 22.031 1.00 72.75 201 ASN A CA 1
ATOM 1623 C C . ASN A 1 201 ? -29.659 7.034 23.046 1.00 72.75 201 ASN A C 1
ATOM 1625 O O . ASN A 1 201 ? -29.991 8.211 22.862 1.00 72.75 201 ASN A O 1
ATOM 1629 N N . LYS A 1 202 ? -29.995 6.385 24.169 1.00 77.81 202 LYS A N 1
ATOM 1630 C CA . LYS A 1 202 ? -30.617 7.031 25.334 1.00 77.81 202 LYS A CA 1
ATOM 1631 C C . LYS A 1 202 ? -29.549 7.490 26.334 1.00 77.81 202 LYS A C 1
ATOM 1633 O O . LYS A 1 202 ? -28.585 6.775 26.585 1.00 77.81 202 LYS A O 1
ATOM 1638 N N . GLN A 1 203 ? -29.754 8.676 26.908 1.00 82.00 203 GLN A N 1
ATOM 1639 C CA . GLN A 1 203 ? -28.898 9.292 27.927 1.00 82.00 203 GLN A CA 1
ATOM 1640 C C . GLN A 1 203 ? -29.497 9.117 29.334 1.00 82.00 203 GLN A C 1
ATOM 1642 O O . GLN A 1 203 ? -30.722 9.078 29.469 1.00 82.00 203 GLN A O 1
ATOM 1647 N N . TYR A 1 204 ? -28.632 9.024 30.346 1.00 82.75 204 TYR A N 1
ATOM 1648 C CA . TYR A 1 204 ? -28.954 8.697 31.742 1.00 82.75 204 TYR A CA 1
ATOM 1649 C C . TYR A 1 204 ? -28.189 9.599 32.728 1.00 82.75 204 TYR A C 1
ATOM 1651 O O . TYR A 1 204 ? -27.263 10.308 32.322 1.00 82.75 204 TYR A O 1
ATOM 1659 N N . THR A 1 205 ? -28.529 9.554 34.022 1.00 87.44 205 THR A N 1
ATOM 1660 C CA . THR A 1 205 ? -27.625 10.079 35.068 1.00 87.44 205 THR A CA 1
ATOM 1661 C C . THR A 1 205 ? -26.415 9.143 35.267 1.00 87.44 205 THR A C 1
ATOM 1663 O O . THR A 1 205 ? -26.480 7.972 34.870 1.00 87.44 205 THR A O 1
ATOM 1666 N N . PRO A 1 206 ? -25.302 9.600 35.880 1.00 82.31 206 PRO A N 1
ATOM 1667 C CA . PRO A 1 206 ? -24.136 8.746 36.138 1.00 82.31 206 PRO A CA 1
ATOM 1668 C C . PRO A 1 206 ? -24.467 7.495 36.969 1.00 82.31 206 PRO A C 1
ATOM 1670 O O . PRO A 1 206 ? -23.923 6.417 36.723 1.00 82.31 206 PRO A O 1
ATOM 1673 N N . GLU A 1 207 ? -25.388 7.620 37.926 1.00 84.44 207 GLU A N 1
ATOM 1674 C CA . GLU A 1 207 ? -25.797 6.561 38.852 1.00 84.44 207 GLU A CA 1
ATOM 1675 C C . GLU A 1 207 ? -26.675 5.517 38.146 1.00 84.44 207 GLU A C 1
ATOM 1677 O O . GLU A 1 207 ? -26.431 4.312 38.257 1.00 84.44 207 GLU A O 1
ATOM 1682 N N . GLU A 1 208 ? -27.660 5.974 37.362 1.00 85.56 208 GLU A N 1
ATOM 1683 C CA . GLU A 1 208 ? -28.480 5.114 36.500 1.00 85.56 208 GLU A CA 1
ATOM 1684 C C . GLU A 1 208 ? -27.612 4.342 35.498 1.00 85.56 208 GLU A C 1
ATOM 1686 O O . GLU A 1 208 ? -27.773 3.129 35.331 1.00 85.56 208 GLU A O 1
ATOM 1691 N N . TYR A 1 209 ? -26.668 5.039 34.856 1.00 84.19 209 TYR A N 1
ATOM 1692 C CA . TYR A 1 209 ? -25.733 4.467 33.891 1.00 84.19 209 TYR A CA 1
ATOM 1693 C C . TYR A 1 209 ? -24.849 3.388 34.523 1.00 84.19 209 TYR A C 1
ATOM 1695 O O . TYR A 1 209 ? -24.743 2.293 33.969 1.00 84.19 209 TYR A O 1
ATOM 1703 N N . ALA A 1 210 ? -24.265 3.646 35.698 1.00 83.75 210 ALA A N 1
ATOM 1704 C CA . ALA A 1 210 ? -23.427 2.674 36.400 1.00 83.75 210 ALA A CA 1
ATOM 1705 C C . ALA A 1 210 ? -24.199 1.383 36.737 1.00 83.75 210 ALA A C 1
ATOM 1707 O O . ALA A 1 210 ? -23.711 0.276 36.484 1.00 83.75 210 ALA A O 1
ATOM 1708 N N . VAL A 1 211 ? -25.436 1.515 37.236 1.00 87.88 211 VAL A N 1
ATOM 1709 C CA . VAL A 1 211 ? -26.312 0.373 37.547 1.00 87.88 211 VAL A CA 1
ATOM 1710 C C . VAL A 1 211 ? -26.737 -0.383 36.285 1.00 87.88 211 VAL A C 1
ATOM 1712 O O . VAL A 1 211 ? -26.788 -1.615 36.303 1.00 87.88 211 VAL A O 1
ATOM 1715 N N . LEU A 1 212 ? -27.047 0.316 35.188 1.00 86.12 212 LEU A N 1
ATOM 1716 C CA . LEU A 1 212 ? -27.483 -0.321 33.943 1.00 86.12 212 LEU A CA 1
ATOM 1717 C C . LEU A 1 212 ? -26.321 -1.016 33.215 1.00 86.12 212 LEU A C 1
ATOM 1719 O O . LEU A 1 212 ? -26.475 -2.169 32.809 1.00 86.12 212 LEU A O 1
ATOM 1723 N N . ARG A 1 213 ? -25.137 -0.390 33.146 1.00 84.50 213 ARG A N 1
ATOM 1724 C CA . ARG A 1 213 ? -23.905 -1.010 32.625 1.00 84.50 213 ARG A CA 1
ATOM 1725 C C . ARG A 1 213 ? -23.598 -2.311 33.374 1.00 84.50 213 ARG A C 1
ATOM 1727 O O . ARG A 1 213 ? -23.481 -3.358 32.746 1.00 84.50 213 ARG A O 1
ATOM 1734 N N . GLY A 1 214 ? -23.600 -2.294 34.711 1.00 87.06 214 GLY A N 1
ATOM 1735 C CA . GLY A 1 214 ? -23.374 -3.491 35.543 1.00 87.06 214 GLY A CA 1
ATOM 1736 C C . GLY A 1 214 ? -24.435 -4.605 35.432 1.00 87.06 214 GLY A C 1
ATOM 1737 O O . GLY A 1 214 ? -24.229 -5.708 35.945 1.00 87.06 214 GLY A O 1
ATOM 1738 N N . LYS A 1 215 ? -25.573 -4.349 34.770 1.00 89.88 215 LYS A N 1
ATOM 1739 C CA . LYS A 1 215 ? -26.543 -5.385 34.375 1.00 89.88 215 LYS A CA 1
ATOM 1740 C C . LYS A 1 215 ? -26.240 -5.943 32.986 1.00 89.88 215 LYS A C 1
ATOM 1742 O O . LYS A 1 215 ? -26.249 -7.157 32.828 1.00 89.88 215 LYS A O 1
ATOM 1747 N N . ILE A 1 216 ? -25.941 -5.080 32.010 1.00 86.38 216 ILE A N 1
ATOM 1748 C CA . ILE A 1 216 ? -25.665 -5.493 30.623 1.00 86.38 216 ILE A CA 1
ATOM 1749 C C . ILE A 1 216 ? -24.408 -6.367 30.549 1.00 86.38 216 ILE A C 1
ATOM 1751 O O . ILE A 1 216 ? -24.457 -7.421 29.928 1.00 86.38 216 ILE A O 1
ATOM 1755 N N . ILE A 1 217 ? -23.325 -5.984 31.235 1.00 88.69 217 ILE A N 1
ATOM 1756 C CA . ILE A 1 217 ? -22.063 -6.750 31.253 1.00 88.69 217 ILE A CA 1
ATOM 1757 C C . ILE A 1 217 ? -22.307 -8.181 31.734 1.00 88.69 217 ILE A C 1
ATOM 1759 O O . ILE A 1 217 ? -22.069 -9.138 31.009 1.00 88.69 217 ILE A O 1
ATOM 1763 N N . ARG A 1 218 ? -22.904 -8.313 32.921 1.00 90.50 218 ARG A N 1
ATOM 1764 C CA . ARG A 1 218 ? -23.270 -9.609 33.497 1.00 90.50 218 ARG A CA 1
ATOM 1765 C C . ARG A 1 218 ? -24.214 -10.410 32.598 1.00 90.50 218 ARG A C 1
ATOM 1767 O O . ARG A 1 218 ? -24.035 -11.612 32.493 1.00 90.50 218 ARG A O 1
ATOM 1774 N N . HIS A 1 219 ? -25.164 -9.774 31.913 1.00 90.56 219 HIS A N 1
ATOM 1775 C CA . HIS A 1 219 ? -26.011 -10.472 30.942 1.00 90.56 219 HIS A CA 1
ATOM 1776 C C . HIS A 1 219 ? -25.202 -10.997 29.743 1.00 90.56 219 HIS A C 1
ATOM 1778 O O . HIS A 1 219 ? -25.496 -12.081 29.253 1.00 90.56 219 HIS A O 1
ATOM 1784 N N . MET A 1 220 ? -24.181 -10.280 29.266 1.00 88.00 220 MET A N 1
ATOM 1785 C CA . MET A 1 220 ? -23.280 -10.779 28.213 1.00 88.00 220 MET A CA 1
ATOM 1786 C C . MET A 1 220 ? -22.385 -11.933 28.696 1.00 88.00 220 MET A C 1
ATOM 1788 O O . MET A 1 220 ? -21.925 -12.729 27.880 1.00 88.00 220 MET A O 1
ATOM 1792 N N . ASP A 1 221 ? -22.170 -12.061 30.008 1.00 89.06 221 ASP A N 1
ATOM 1793 C CA . ASP A 1 221 ? -21.438 -13.182 30.600 1.00 89.06 221 ASP A CA 1
ATOM 1794 C C . ASP A 1 221 ? -22.328 -14.398 30.915 1.00 89.06 221 ASP A C 1
ATOM 1796 O O . ASP A 1 221 ? -21.931 -15.539 30.656 1.00 89.06 221 ASP A O 1
ATOM 1800 N N . GLU A 1 222 ? -23.535 -14.162 31.435 1.00 93.75 222 GLU A N 1
ATOM 1801 C CA . GLU A 1 222 ? -24.560 -15.174 31.733 1.00 93.75 222 GLU A CA 1
ATOM 1802 C C . GLU A 1 222 ? -25.219 -15.721 30.452 1.00 93.75 222 GLU A C 1
ATOM 1804 O O . GLU A 1 222 ? -25.590 -16.893 30.399 1.00 93.75 222 GLU A O 1
ATOM 1809 N N . MET A 1 223 ? -25.335 -14.893 29.408 1.00 92.69 223 MET A N 1
ATOM 1810 C CA . MET A 1 223 ? -25.921 -15.218 28.102 1.00 92.69 223 MET A CA 1
ATOM 1811 C C . MET A 1 223 ? -25.046 -14.661 26.957 1.00 92.69 223 MET A C 1
ATOM 1813 O O . MET A 1 223 ? -25.421 -13.674 26.315 1.00 92.69 223 MET A O 1
ATOM 1817 N N . PRO A 1 224 ? -23.870 -15.265 26.699 1.00 93.56 224 PRO A N 1
ATOM 1818 C CA . PRO A 1 224 ? -22.981 -14.847 25.620 1.00 93.56 224 PRO A CA 1
ATOM 1819 C C . PRO A 1 224 ? -23.569 -15.179 24.246 1.00 93.56 224 PRO A C 1
ATOM 1821 O O . PRO A 1 224 ? -24.364 -16.111 24.098 1.00 93.56 224 PRO A O 1
ATOM 1824 N N . TYR A 1 225 ? -23.132 -14.456 23.215 1.00 91.19 225 TYR A N 1
ATOM 1825 C CA . TYR A 1 225 ? -23.462 -14.822 21.841 1.00 91.19 225 TYR A CA 1
ATOM 1826 C C . TYR A 1 225 ? -22.660 -16.063 21.424 1.00 91.19 225 TYR A C 1
ATOM 1828 O O . TYR A 1 225 ? -21.555 -16.301 21.910 1.00 91.19 225 TYR A O 1
ATOM 1836 N N . THR A 1 226 ? -23.216 -16.893 20.548 1.00 93.12 226 THR A N 1
ATOM 1837 C CA . THR A 1 226 ? -22.523 -18.055 19.979 1.00 93.12 226 THR A CA 1
ATOM 1838 C C . THR A 1 226 ? -22.859 -18.119 18.501 1.00 93.12 226 THR A C 1
ATOM 1840 O O . THR A 1 226 ? -24.037 -18.124 18.145 1.00 93.12 226 THR A O 1
ATOM 1843 N N . ASP A 1 227 ? -21.830 -18.116 17.660 1.00 91.50 227 ASP A N 1
ATOM 1844 C CA . ASP A 1 227 ? -21.984 -18.011 16.210 1.00 91.50 227 ASP A CA 1
ATOM 1845 C C . ASP A 1 227 ? -22.295 -19.357 15.533 1.00 91.50 227 ASP A C 1
ATOM 1847 O O . ASP A 1 227 ? -22.339 -20.423 16.160 1.00 91.50 227 ASP A O 1
ATOM 1851 N N . SER A 1 228 ? -22.432 -19.317 14.207 1.00 88.62 228 SER A N 1
ATOM 1852 C CA . SER A 1 228 ? -22.610 -20.497 13.346 1.00 88.62 228 SER A CA 1
ATOM 1853 C C . SER A 1 228 ? -21.475 -21.545 13.397 1.00 88.62 228 SER A C 1
ATOM 1855 O O . SER A 1 228 ? -21.601 -22.613 12.789 1.00 88.62 228 SER A O 1
ATOM 1857 N N . LYS A 1 229 ? -20.376 -21.284 14.120 1.00 91.06 229 LYS A N 1
ATOM 1858 C CA . LYS A 1 229 ? -19.222 -22.179 14.329 1.00 91.06 229 LYS A CA 1
ATOM 1859 C C . LYS A 1 229 ? -19.033 -22.615 15.784 1.00 91.06 229 LYS A C 1
ATOM 1861 O O . LYS A 1 229 ? -18.116 -23.388 16.056 1.00 91.06 229 LYS A O 1
ATOM 1866 N N . GLY A 1 230 ? -19.875 -22.160 16.712 1.00 91.19 230 GLY A N 1
ATOM 1867 C CA . GLY A 1 230 ? -19.704 -22.421 18.143 1.00 91.19 230 GLY A CA 1
ATOM 1868 C C . GLY A 1 230 ? -18.635 -21.550 18.815 1.00 91.19 230 GLY A C 1
ATOM 1869 O O . GLY A 1 230 ? -18.256 -21.834 19.951 1.00 91.19 230 GLY A O 1
ATOM 1870 N N . ARG A 1 231 ? -18.144 -20.496 18.147 1.00 92.19 231 ARG A N 1
ATOM 1871 C CA . ARG A 1 231 ? -17.284 -19.472 18.759 1.00 92.19 231 ARG A CA 1
ATOM 1872 C C . ARG A 1 231 ? -18.151 -18.634 19.701 1.00 92.19 231 ARG A C 1
ATOM 1874 O O . ARG A 1 231 ? -19.214 -18.154 19.306 1.00 92.19 231 ARG A O 1
ATOM 1881 N N . ILE A 1 232 ? -17.721 -18.504 20.955 1.00 94.00 232 ILE A N 1
ATOM 1882 C CA . ILE A 1 232 ? -18.487 -17.848 22.024 1.00 94.00 232 ILE A CA 1
ATOM 1883 C C . ILE A 1 232 ? -17.986 -16.414 22.184 1.00 94.00 232 ILE A C 1
ATOM 1885 O O . ILE A 1 232 ? -16.840 -16.206 22.569 1.00 94.00 232 ILE A O 1
ATOM 1889 N N . TYR A 1 233 ? -18.864 -15.443 21.944 1.00 90.38 233 TYR A N 1
ATOM 1890 C CA . TYR A 1 233 ? -18.565 -14.017 22.023 1.00 90.38 233 TYR A CA 1
ATOM 1891 C C . TYR A 1 233 ? -19.129 -13.431 23.323 1.00 90.38 233 TYR A C 1
ATOM 1893 O O . TYR A 1 233 ? -20.335 -13.496 23.583 1.00 90.38 233 TYR A O 1
ATOM 1901 N N . ARG A 1 234 ? -18.242 -12.880 24.155 1.00 91.38 234 ARG A N 1
ATOM 1902 C CA .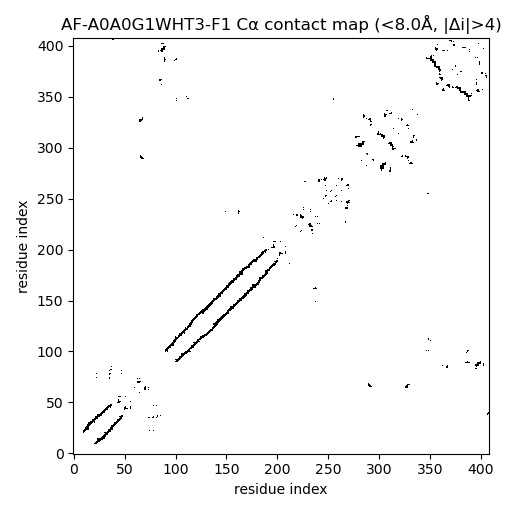 ARG A 1 234 ? -18.530 -12.358 25.501 1.00 91.38 234 ARG A CA 1
ATOM 1903 C C . ARG A 1 234 ? -18.396 -10.837 25.550 1.00 91.38 234 ARG A C 1
ATOM 1905 O O . ARG A 1 234 ? -18.058 -10.194 24.557 1.00 91.38 234 ARG A O 1
ATOM 1912 N N . TYR A 1 235 ? -18.600 -10.253 26.730 1.00 87.44 235 TYR A N 1
ATOM 1913 C CA . TYR A 1 235 ? -17.978 -8.963 27.007 1.00 87.44 235 TYR A CA 1
ATOM 1914 C C . TYR A 1 235 ? -16.460 -9.107 26.826 1.00 87.44 235 TYR A C 1
ATOM 1916 O O . TYR A 1 235 ? -15.845 -9.937 27.491 1.00 87.44 235 TYR A O 1
ATOM 1924 N N . GLY A 1 236 ? -15.862 -8.290 25.960 1.00 84.88 236 GLY A N 1
ATOM 1925 C CA . GLY A 1 236 ? -14.421 -8.329 25.691 1.00 84.88 236 GLY A CA 1
ATOM 1926 C C . GLY A 1 236 ? -14.035 -8.736 24.267 1.00 84.88 236 GLY A C 1
ATOM 1927 O O . GLY A 1 236 ? -12.861 -8.650 23.934 1.00 84.88 236 GLY A O 1
ATOM 1928 N N . GLU A 1 237 ? -14.996 -9.157 23.443 1.00 85.81 237 GLU A N 1
ATOM 1929 C CA . GLU A 1 237 ? -14.739 -9.690 22.101 1.00 85.81 237 GLU A CA 1
ATOM 1930 C C . GLU A 1 237 ? -15.061 -8.682 20.987 1.00 85.81 237 GLU A C 1
ATOM 1932 O O . GLU A 1 237 ? -15.962 -7.845 21.116 1.00 85.81 237 GLU A O 1
ATOM 1937 N N . PHE A 1 238 ? -14.354 -8.796 19.858 1.00 85.00 238 PHE A N 1
ATOM 1938 C CA . PHE A 1 238 ? -14.676 -8.064 18.631 1.00 85.00 238 PHE A CA 1
ATOM 1939 C C . PHE A 1 238 ? -15.927 -8.641 17.936 1.00 85.00 238 PHE A C 1
ATOM 1941 O O . PHE A 1 238 ? -16.393 -9.741 18.243 1.00 85.00 238 PHE A O 1
ATOM 1948 N N . PHE A 1 239 ? -16.501 -7.894 16.990 1.00 85.50 239 PHE A N 1
ATOM 1949 C CA . PHE A 1 239 ? -17.731 -8.291 16.302 1.00 85.50 239 PHE A CA 1
ATOM 1950 C C . PHE A 1 239 ? -17.556 -9.592 15.484 1.00 85.50 239 PHE A C 1
ATOM 1952 O O . PHE A 1 239 ? -16.586 -9.710 14.730 1.00 85.50 239 PHE A O 1
ATOM 1959 N N . PRO A 1 240 ? -18.501 -10.554 15.569 1.00 88.62 240 PRO A N 1
ATOM 1960 C CA . PRO A 1 240 ? -18.513 -11.752 14.732 1.00 88.62 240 PRO A CA 1
ATOM 1961 C C . PRO A 1 240 ? -18.388 -11.434 13.229 1.00 88.62 240 PRO A C 1
ATOM 1963 O O . PRO A 1 240 ? -19.107 -10.560 12.739 1.00 88.62 240 PRO A O 1
ATOM 1966 N N . PRO A 1 241 ? -17.567 -12.172 12.452 1.00 86.06 241 PRO A N 1
ATOM 1967 C CA . PRO A 1 241 ? -17.422 -11.939 11.010 1.00 86.06 241 PRO A CA 1
ATOM 1968 C C . PRO A 1 241 ? -18.731 -12.057 10.213 1.00 86.06 241 PRO A C 1
ATOM 1970 O O . PRO A 1 241 ? -18.881 -11.428 9.169 1.00 86.06 241 PRO A O 1
ATOM 1973 N N . GLU A 1 242 ? -19.704 -12.824 10.712 1.00 85.69 242 GLU A N 1
ATOM 1974 C CA . GLU A 1 242 ? -21.045 -12.948 10.126 1.00 85.69 242 GLU A CA 1
ATOM 1975 C C . GLU A 1 242 ? -21.924 -11.689 10.291 1.00 85.69 242 GLU A C 1
ATOM 1977 O O . GLU A 1 242 ? -22.978 -11.600 9.665 1.00 85.69 242 GLU A O 1
ATOM 1982 N N . PHE A 1 243 ? -21.479 -10.682 11.058 1.00 86.62 243 PHE A N 1
ATOM 1983 C CA . PHE A 1 243 ? -22.097 -9.347 11.106 1.00 86.62 243 PHE A CA 1
ATOM 1984 C C . PHE A 1 243 ? -21.543 -8.397 10.023 1.00 86.62 243 PHE A C 1
ATOM 1986 O O . PHE A 1 243 ? -22.022 -7.269 9.893 1.00 86.62 243 PHE A O 1
ATOM 1993 N N . SER A 1 244 ? -20.548 -8.824 9.233 1.00 87.31 244 SER A N 1
ATOM 1994 C CA . SER A 1 244 ? -20.013 -8.027 8.125 1.00 87.31 244 SER A CA 1
ATOM 1995 C C . SER A 1 244 ? -21.077 -7.784 7.039 1.00 87.31 244 SER A C 1
ATOM 1997 O O . SER A 1 244 ? -21.660 -8.747 6.531 1.00 87.31 244 SER A O 1
ATOM 1999 N N . PRO A 1 245 ? -21.296 -6.530 6.589 1.00 86.38 245 PRO A N 1
ATOM 2000 C CA . PRO A 1 245 ? -22.160 -6.242 5.440 1.00 86.38 245 PRO A CA 1
ATOM 2001 C C . PRO A 1 245 ? -21.529 -6.658 4.093 1.00 86.38 245 PRO A C 1
ATOM 2003 O O . PRO A 1 245 ? -22.222 -6.704 3.071 1.00 86.38 245 PRO A O 1
ATOM 2006 N N . PHE A 1 246 ? -20.229 -6.971 4.088 1.00 89.62 246 PHE A N 1
ATOM 2007 C CA . PHE A 1 246 ? -19.460 -7.418 2.927 1.00 89.62 246 PHE A CA 1
ATOM 2008 C C . PHE A 1 246 ? -19.093 -8.899 3.044 1.00 89.62 246 PHE A C 1
ATOM 2010 O O . PHE A 1 246 ? -18.746 -9.381 4.124 1.00 89.62 246 PHE A O 1
ATOM 2017 N N . SER A 1 247 ? -19.136 -9.609 1.920 1.00 92.75 247 SER A N 1
ATOM 2018 C CA . SER A 1 247 ? -18.666 -10.995 1.824 1.00 92.75 247 SER A CA 1
ATOM 2019 C C . SER A 1 247 ? -17.139 -11.034 1.728 1.00 92.75 247 SER A C 1
ATOM 2021 O O . SER A 1 247 ? -16.544 -10.086 1.223 1.00 92.75 247 SER A O 1
ATOM 2023 N N . TYR A 1 248 ? -16.494 -12.130 2.137 1.00 93.38 248 TYR A N 1
ATOM 2024 C CA . TYR A 1 248 ? -15.026 -12.230 2.205 1.00 93.38 248 TYR A CA 1
ATOM 2025 C C . TYR A 1 248 ? -14.325 -11.788 0.907 1.00 93.38 248 TYR A C 1
ATOM 2027 O O . TYR A 1 248 ? -13.467 -10.906 0.918 1.00 93.38 248 TYR A O 1
ATOM 2035 N N . GLN A 1 249 ? -14.784 -12.325 -0.226 1.00 91.81 249 GLN A N 1
ATOM 2036 C CA . GLN A 1 249 ? -14.271 -12.066 -1.575 1.00 91.81 249 GLN A CA 1
ATOM 2037 C C . GLN A 1 249 ? -14.624 -10.679 -2.149 1.00 91.81 249 GLN A C 1
ATOM 2039 O O . GLN A 1 249 ? -14.254 -10.370 -3.279 1.00 91.81 249 GLN A O 1
ATOM 2044 N N . GLU A 1 250 ? -15.360 -9.854 -1.398 1.00 90.19 250 GLU A N 1
ATOM 2045 C CA . GLU A 1 250 ? -15.652 -8.444 -1.706 1.00 90.19 250 GLU A CA 1
ATOM 2046 C C . GLU A 1 250 ? -14.766 -7.483 -0.888 1.00 90.19 250 GLU A C 1
ATOM 2048 O O . GLU A 1 250 ? -14.893 -6.267 -1.025 1.00 90.19 250 GLU A O 1
ATOM 2053 N N . THR A 1 251 ? -13.885 -8.012 -0.029 1.00 89.31 251 THR A N 1
ATOM 2054 C CA . THR A 1 251 ? -12.997 -7.237 0.851 1.00 89.31 251 THR A CA 1
ATOM 2055 C C . THR A 1 251 ? -11.524 -7.413 0.487 1.00 89.31 251 THR A C 1
ATOM 2057 O O . THR A 1 251 ? -11.127 -8.423 -0.092 1.00 89.31 251 THR A O 1
ATOM 2060 N N . ILE A 1 252 ? -10.694 -6.464 0.932 1.00 85.25 252 ILE A N 1
ATOM 2061 C CA . ILE A 1 252 ? -9.230 -6.490 0.776 1.00 85.25 252 ILE A CA 1
ATOM 2062 C C . ILE A 1 252 ? -8.560 -7.720 1.426 1.00 85.25 252 ILE A C 1
ATOM 2064 O O . ILE A 1 252 ? -7.421 -8.048 1.105 1.00 85.25 252 ILE A O 1
ATOM 2068 N N . ALA A 1 253 ? -9.267 -8.455 2.297 1.00 88.31 253 ALA A N 1
ATOM 2069 C CA . ALA A 1 253 ? -8.782 -9.730 2.822 1.00 88.31 253 ALA A CA 1
ATOM 2070 C C . ALA A 1 253 ? -8.505 -10.743 1.697 1.00 88.31 253 ALA A C 1
ATOM 2072 O O . ALA A 1 253 ? -7.532 -11.480 1.788 1.00 88.31 253 ALA A O 1
ATOM 2073 N N . GLN A 1 254 ? -9.280 -10.730 0.606 1.00 90.00 254 GLN A N 1
ATOM 2074 C CA . GLN A 1 254 ? -9.067 -11.614 -0.545 1.00 90.00 254 GLN A CA 1
ATOM 2075 C C . GLN A 1 254 ? -7.817 -11.245 -1.371 1.00 90.00 254 GLN A C 1
ATOM 2077 O O . GLN A 1 254 ? -7.276 -12.115 -2.053 1.00 90.00 254 GLN A O 1
ATOM 2082 N N . ASP A 1 255 ? -7.347 -9.992 -1.314 1.00 85.62 255 ASP A N 1
ATOM 2083 C CA . ASP A 1 255 ? -6.147 -9.536 -2.036 1.00 85.62 255 ASP A CA 1
ATOM 2084 C C . ASP A 1 255 ? -4.842 -9.964 -1.340 1.00 85.62 255 ASP A C 1
ATOM 2086 O O . ASP A 1 255 ? -3.854 -10.244 -2.021 1.00 85.62 255 ASP A O 1
ATOM 2090 N N . TYR A 1 256 ? -4.846 -10.034 -0.000 1.00 83.94 256 TYR A N 1
ATOM 2091 C CA . TYR A 1 256 ? -3.695 -10.435 0.829 1.00 83.94 256 TYR A CA 1
ATOM 2092 C C . TYR A 1 256 ? -3.745 -11.899 1.301 1.00 83.94 256 TYR A C 1
ATOM 2094 O O . TYR A 1 256 ? -2.704 -12.527 1.487 1.00 83.94 256 TYR A O 1
ATOM 2102 N N . PHE A 1 257 ? -4.944 -12.460 1.480 1.00 87.62 257 PHE A N 1
ATOM 2103 C CA . PHE A 1 257 ? -5.188 -13.825 1.954 1.00 87.62 257 PHE A CA 1
ATOM 2104 C C . PHE A 1 257 ? -6.206 -14.530 1.031 1.00 87.62 257 PHE A C 1
ATOM 2106 O O . PHE A 1 257 ? -7.369 -14.705 1.400 1.00 87.62 257 PHE A O 1
ATOM 2113 N N . PRO A 1 258 ? -5.816 -14.915 -0.202 1.00 89.88 258 PRO A N 1
ATOM 2114 C CA . PRO A 1 258 ? -6.765 -15.413 -1.195 1.00 89.88 258 PRO A CA 1
ATOM 2115 C C . PRO A 1 258 ? -7.406 -16.740 -0.774 1.00 89.88 258 PRO A C 1
ATOM 2117 O O . PRO A 1 258 ? -6.742 -17.775 -0.722 1.00 89.88 258 PRO A O 1
ATOM 2120 N N . GLU A 1 259 ? -8.715 -16.721 -0.521 1.00 94.06 259 GLU A N 1
ATOM 2121 C CA . GLU A 1 259 ? -9.475 -17.898 -0.100 1.00 94.06 259 GLU A CA 1
ATOM 2122 C C . GLU A 1 259 ? -10.319 -18.526 -1.206 1.00 94.06 259 GLU A C 1
ATOM 2124 O O . GLU A 1 259 ? -10.646 -17.911 -2.227 1.00 94.06 259 GLU A O 1
ATOM 2129 N N . THR A 1 260 ? -10.703 -19.779 -0.954 1.00 95.12 260 THR A N 1
ATOM 2130 C CA . THR A 1 260 ? -11.718 -20.491 -1.737 1.00 95.12 260 THR A CA 1
ATOM 2131 C C . THR A 1 260 ? -13.104 -20.294 -1.129 1.00 95.12 260 THR A C 1
ATOM 2133 O O . THR A 1 260 ? -13.254 -20.065 0.070 1.00 95.12 260 THR A O 1
ATOM 2136 N N . ARG A 1 261 ? -14.149 -20.454 -1.943 1.00 93.75 261 ARG A N 1
ATOM 2137 C CA . ARG A 1 261 ? -15.552 -20.402 -1.501 1.00 93.75 261 ARG A CA 1
ATOM 2138 C C . ARG A 1 261 ? -15.862 -21.425 -0.408 1.00 93.75 261 ARG A C 1
ATOM 2140 O O . ARG A 1 261 ? -16.677 -21.165 0.477 1.00 93.75 261 ARG A O 1
ATOM 2147 N N . GLU A 1 262 ? -15.219 -22.582 -0.473 1.00 95.19 262 GLU A N 1
ATOM 2148 C CA . GLU A 1 262 ? -15.367 -23.677 0.475 1.00 95.19 262 GLU A CA 1
ATOM 2149 C C . GLU A 1 262 ? -14.551 -23.411 1.755 1.00 95.19 262 GLU A C 1
ATOM 2151 O O . GLU A 1 262 ? -15.117 -23.498 2.844 1.00 95.19 262 GLU A O 1
ATOM 2156 N N . GLY A 1 263 ? -13.294 -22.961 1.643 1.00 95.19 263 GLY A N 1
ATOM 2157 C CA . GLY A 1 263 ? -12.450 -22.571 2.784 1.00 95.19 263 GLY A CA 1
ATOM 2158 C C . GLY A 1 263 ? -12.993 -21.371 3.571 1.00 95.19 263 GLY A C 1
ATOM 2159 O O . GLY A 1 263 ? -13.027 -21.392 4.802 1.00 95.19 263 GLY A O 1
ATOM 2160 N N . ALA A 1 264 ? -13.538 -20.361 2.887 1.00 93.75 264 ALA A N 1
ATOM 2161 C CA . ALA A 1 264 ? -14.224 -19.237 3.525 1.00 93.75 264 ALA A CA 1
ATOM 2162 C C . ALA A 1 264 ? -15.443 -19.701 4.347 1.00 93.75 264 ALA A C 1
ATOM 2164 O O . ALA A 1 264 ? -15.616 -19.296 5.499 1.00 93.75 264 ALA A O 1
ATOM 2165 N N . LYS A 1 265 ? -16.254 -20.622 3.805 1.00 91.75 265 LYS A N 1
ATOM 2166 C CA . LYS A 1 265 ? -17.390 -21.230 4.524 1.00 91.75 265 LYS A CA 1
ATOM 2167 C C . LYS A 1 265 ? -16.943 -22.136 5.669 1.00 91.75 265 LYS A C 1
ATOM 2169 O O . LYS A 1 265 ? -17.622 -22.191 6.696 1.00 91.75 265 LYS A O 1
ATOM 2174 N N . GLU A 1 266 ? -15.811 -22.824 5.543 1.00 92.81 266 GLU A N 1
ATOM 2175 C CA . GLU A 1 266 ? -15.211 -23.605 6.629 1.00 92.81 266 GLU A CA 1
ATOM 2176 C C . GLU A 1 266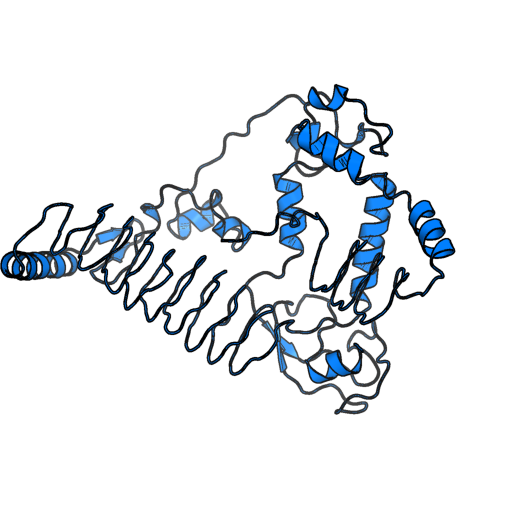 ? -14.792 -22.697 7.797 1.00 92.81 266 GLU A C 1
ATOM 2178 O O . GLU A 1 266 ? -15.162 -22.972 8.941 1.00 92.81 266 GLU A O 1
ATOM 2183 N N . LYS A 1 267 ? -14.167 -21.551 7.502 1.00 91.19 267 LYS A N 1
ATOM 2184 C CA . LYS A 1 267 ? -13.751 -20.519 8.475 1.00 91.19 267 LYS A CA 1
ATOM 2185 C C . LYS A 1 267 ? -14.903 -19.673 9.044 1.00 91.19 267 LYS A C 1
ATOM 2187 O O . LYS A 1 267 ? -14.721 -18.962 10.036 1.00 91.19 267 LYS A O 1
ATOM 2192 N N . GLY A 1 268 ? -16.104 -19.789 8.474 1.00 90.62 268 GLY A N 1
ATOM 2193 C CA . GLY A 1 268 ? -17.307 -19.089 8.937 1.00 90.62 268 GLY A CA 1
ATOM 2194 C C . GLY A 1 268 ? -17.407 -17.651 8.436 1.00 90.62 268 GLY A C 1
ATOM 2195 O O . GLY A 1 268 ? -17.851 -16.780 9.177 1.00 90.62 268 GLY A O 1
ATOM 2196 N N . TYR A 1 269 ? -16.968 -17.407 7.201 1.00 92.62 269 TYR A N 1
ATOM 2197 C CA . TYR A 1 269 ? -17.159 -16.146 6.494 1.00 92.62 269 TYR A CA 1
ATOM 2198 C C . TYR A 1 269 ? -18.304 -16.248 5.480 1.00 92.62 269 TYR A C 1
ATOM 2200 O O . TYR A 1 269 ? -18.582 -17.310 4.914 1.00 92.62 269 TYR A O 1
ATOM 2208 N N . THR A 1 270 ? -18.959 -15.119 5.225 1.00 92.56 270 THR A N 1
ATOM 2209 C CA . THR A 1 270 ? -19.973 -14.977 4.178 1.00 92.56 270 THR A CA 1
ATOM 2210 C C . THR A 1 270 ? -19.321 -14.963 2.793 1.00 92.56 270 THR A C 1
ATOM 2212 O O . THR A 1 270 ? -18.249 -14.390 2.596 1.00 92.56 270 THR A O 1
ATOM 2215 N N . TRP A 1 271 ? -19.980 -15.586 1.812 1.00 92.88 271 TRP A N 1
ATOM 2216 C CA . TRP A 1 271 ? -19.547 -15.608 0.412 1.00 92.88 271 TRP A CA 1
ATOM 2217 C C . TRP A 1 271 ? -20.736 -15.326 -0.506 1.00 92.88 271 TRP A C 1
ATOM 2219 O O . TRP A 1 271 ? -21.806 -15.912 -0.326 1.00 92.88 271 TRP A O 1
ATOM 2229 N N . ARG A 1 272 ? -20.542 -14.463 -1.507 1.00 90.50 272 ARG A N 1
ATOM 2230 C CA . ARG A 1 272 ? -21.563 -14.059 -2.486 1.00 90.50 272 ARG A CA 1
ATOM 2231 C C . ARG A 1 272 ? -21.067 -14.367 -3.891 1.00 90.50 272 ARG A C 1
ATOM 2233 O O . ARG A 1 272 ? -20.134 -13.743 -4.389 1.00 90.50 272 ARG A O 1
ATOM 2240 N N . ASP A 1 273 ? -21.704 -15.333 -4.535 1.00 86.06 273 ASP A N 1
ATOM 2241 C CA . ASP A 1 273 ? -21.379 -15.678 -5.913 1.00 86.06 273 ASP A CA 1
ATOM 2242 C C . ASP A 1 273 ? -21.762 -14.505 -6.832 1.00 86.06 273 ASP A C 1
ATOM 2244 O O . ASP A 1 273 ? -22.908 -14.056 -6.842 1.00 86.06 273 ASP A O 1
ATOM 2248 N N . ILE A 1 274 ? -20.780 -13.961 -7.554 1.00 79.81 274 ILE A N 1
ATOM 2249 C CA . ILE A 1 274 ? -20.974 -12.803 -8.431 1.00 79.81 274 ILE A CA 1
ATOM 2250 C C . ILE A 1 274 ? -21.506 -13.304 -9.772 1.00 79.81 274 ILE A C 1
ATOM 2252 O O . ILE A 1 274 ? -20.787 -13.984 -10.505 1.00 79.81 274 ILE A O 1
ATOM 2256 N N . GLU A 1 275 ? -22.735 -12.928 -10.125 1.00 77.38 275 GLU A N 1
ATOM 2257 C CA . GLU A 1 275 ? -23.258 -13.150 -11.474 1.00 77.38 275 GLU A CA 1
ATOM 2258 C C . GLU A 1 275 ? -22.402 -12.375 -12.496 1.00 77.38 275 GLU A C 1
ATOM 2260 O O . GLU A 1 275 ? -22.317 -11.140 -12.424 1.00 77.38 275 GLU A O 1
ATOM 2265 N N . PRO A 1 276 ? -21.733 -13.054 -13.447 1.00 71.06 276 PRO A N 1
ATOM 2266 C CA . PRO A 1 276 ? -20.879 -12.380 -14.409 1.00 71.06 276 PRO A CA 1
ATOM 2267 C C . PRO A 1 276 ? -21.745 -11.580 -15.382 1.00 71.06 276 PRO A C 1
ATOM 2269 O O . PRO A 1 276 ? -22.480 -12.141 -16.193 1.00 71.06 276 PRO A O 1
ATOM 2272 N N . ARG A 1 277 ? -21.625 -10.248 -15.341 1.00 72.94 277 ARG A N 1
ATOM 2273 C CA . ARG A 1 277 ? -22.208 -9.374 -16.366 1.00 72.94 277 ARG A CA 1
ATOM 2274 C C . ARG A 1 277 ? -21.475 -9.597 -17.686 1.00 72.94 277 ARG A C 1
ATOM 2276 O O . ARG A 1 277 ? -20.424 -9.004 -17.926 1.00 72.94 277 ARG A O 1
ATOM 2283 N N . VAL A 1 278 ? -22.026 -10.476 -18.516 1.00 74.25 278 VAL A N 1
ATOM 2284 C CA . VAL A 1 278 ? -21.574 -10.682 -19.891 1.00 74.25 278 VAL A CA 1
ATOM 2285 C C . VAL A 1 278 ? -21.959 -9.447 -20.703 1.00 74.25 278 VAL A C 1
ATOM 2287 O O . VAL A 1 278 ? -23.129 -9.080 -20.772 1.00 74.25 278 VAL A O 1
ATOM 2290 N N . PHE A 1 279 ? -20.961 -8.812 -21.308 1.00 80.88 279 PHE A N 1
ATOM 2291 C CA . PHE A 1 279 ? -21.137 -7.769 -22.311 1.00 80.88 279 PHE A CA 1
ATOM 2292 C C . PHE A 1 279 ? -20.489 -8.262 -23.602 1.00 80.88 279 PHE A C 1
ATOM 2294 O O . PHE A 1 279 ? -19.386 -8.808 -23.560 1.00 80.88 279 PHE A O 1
ATOM 2301 N N . GLU A 1 280 ? -21.147 -8.056 -24.737 1.00 86.31 280 GLU A N 1
ATOM 2302 C CA . GLU A 1 280 ? -20.538 -8.313 -26.041 1.00 86.31 280 GLU A CA 1
ATOM 2303 C C . GLU A 1 280 ? -19.475 -7.238 -26.313 1.00 86.31 280 GLU A C 1
ATOM 2305 O O . GLU A 1 280 ? -19.758 -6.040 -26.253 1.00 86.31 280 GLU A O 1
ATOM 2310 N N . ALA A 1 281 ? -18.234 -7.662 -26.556 1.00 90.94 281 ALA A N 1
ATOM 2311 C CA . ALA A 1 281 ? -17.136 -6.755 -26.867 1.00 90.94 281 ALA A CA 1
ATOM 2312 C C . ALA A 1 281 ? -17.202 -6.311 -28.337 1.00 90.94 281 ALA A C 1
ATOM 2314 O O . ALA A 1 281 ? -17.339 -7.142 -29.235 1.00 90.94 281 ALA A O 1
ATOM 2315 N N . THR A 1 282 ? -17.059 -5.009 -28.586 1.00 95.38 282 THR A N 1
ATOM 2316 C CA . THR A 1 282 ? -16.960 -4.440 -29.942 1.00 95.38 282 THR A CA 1
ATOM 2317 C C . THR A 1 282 ? -15.532 -4.497 -30.482 1.00 95.38 282 THR A C 1
ATOM 2319 O O . THR A 1 282 ? -15.336 -4.500 -31.695 1.00 95.38 282 THR A O 1
ATOM 2322 N N . LEU A 1 283 ? -14.537 -4.563 -29.589 1.00 95.94 283 LEU A N 1
ATOM 2323 C CA . LEU A 1 283 ? -13.117 -4.489 -29.915 1.00 95.94 283 LEU A CA 1
ATOM 2324 C C . LEU A 1 283 ? -12.311 -5.450 -29.032 1.00 95.94 283 LEU A C 1
ATOM 2326 O O . LEU A 1 283 ? -12.463 -5.457 -27.809 1.00 95.94 283 LEU A O 1
ATOM 2330 N N . ARG A 1 284 ? -11.402 -6.242 -29.613 1.00 95.12 284 ARG A N 1
ATOM 2331 C CA . ARG A 1 284 ? -10.443 -7.010 -28.803 1.00 95.12 284 ARG A CA 1
ATOM 2332 C C . ARG A 1 284 ? -9.265 -6.138 -28.415 1.00 95.12 284 ARG A C 1
ATOM 2334 O O . ARG A 1 284 ? -8.783 -5.348 -29.222 1.00 95.12 284 ARG A O 1
ATOM 2341 N N . ALA A 1 285 ? -8.701 -6.363 -27.232 1.00 93.88 285 ALA A N 1
ATOM 2342 C CA . ALA A 1 285 ? -7.457 -5.708 -26.832 1.00 93.88 285 ALA A CA 1
ATOM 2343 C C . ALA A 1 285 ? -6.283 -5.947 -27.813 1.00 93.88 285 ALA A C 1
ATOM 2345 O O . ALA A 1 285 ? -5.403 -5.094 -27.927 1.00 93.88 285 ALA A O 1
ATOM 2346 N N . ALA A 1 286 ? -6.269 -7.066 -28.544 1.00 91.12 286 ALA A N 1
ATOM 2347 C CA . ALA A 1 286 ? -5.276 -7.336 -29.588 1.00 91.12 286 ALA A CA 1
ATOM 2348 C C . ALA A 1 286 ? -5.424 -6.433 -30.831 1.00 91.12 286 ALA A C 1
ATOM 2350 O O . ALA A 1 286 ? -4.421 -6.120 -31.466 1.00 91.12 286 ALA A O 1
ATOM 2351 N N . ASP A 1 287 ? -6.647 -5.986 -31.138 1.00 95.12 287 ASP A N 1
ATOM 2352 C CA . ASP A 1 287 ? -6.994 -5.263 -32.371 1.00 95.12 287 ASP A CA 1
ATOM 2353 C C . ASP A 1 287 ? -6.847 -3.728 -32.229 1.00 95.12 287 ASP A C 1
ATOM 2355 O O . ASP A 1 287 ? -6.934 -2.990 -33.209 1.00 95.12 287 ASP A O 1
ATOM 2359 N N . ILE A 1 288 ? -6.600 -3.224 -31.011 1.00 96.31 288 ILE A N 1
ATOM 2360 C CA . ILE A 1 288 ? -6.297 -1.806 -30.747 1.00 96.31 288 ILE A CA 1
ATOM 2361 C C . ILE A 1 288 ? -4.947 -1.436 -31.388 1.00 96.31 288 ILE A C 1
ATOM 2363 O O . ILE A 1 288 ? -3.986 -2.201 -31.278 1.00 96.31 288 ILE A O 1
ATOM 2367 N N . SER A 1 289 ? -4.825 -0.226 -31.950 1.00 96.75 289 SER A N 1
ATOM 2368 C CA . SER A 1 289 ? -3.557 0.332 -32.449 1.00 96.75 289 SER A CA 1
ATOM 2369 C C . SER A 1 289 ? -2.414 0.218 -31.429 1.00 96.75 289 SER A C 1
ATOM 2371 O O . SER A 1 289 ? -2.610 0.385 -30.219 1.00 96.75 289 SER A O 1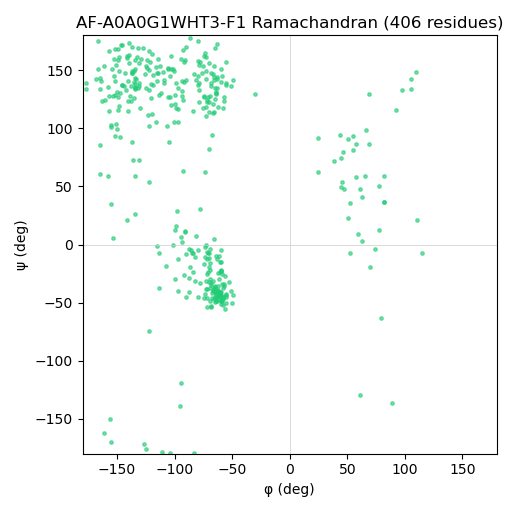
ATOM 2373 N N . ASP A 1 290 ? -1.199 -0.070 -31.901 1.00 96.12 290 ASP A N 1
ATOM 2374 C CA . ASP A 1 290 ? -0.048 -0.292 -31.018 1.00 96.12 290 ASP A CA 1
ATOM 2375 C C . ASP A 1 290 ? 0.394 1.011 -30.324 1.00 96.12 290 ASP A C 1
ATOM 2377 O O . ASP A 1 290 ? 0.497 1.033 -29.097 1.00 96.12 290 ASP A O 1
ATOM 2381 N N . SER A 1 291 ? 0.564 2.113 -31.074 1.00 96.25 291 SER A N 1
ATOM 2382 C CA . SER A 1 291 ? 0.828 3.448 -30.508 1.00 96.25 291 SER A CA 1
ATOM 2383 C C . SER A 1 291 ? -0.440 4.146 -30.026 1.00 96.25 291 SER A C 1
ATOM 2385 O O . SER A 1 291 ? -1.448 4.168 -30.731 1.00 96.25 291 SER A O 1
ATOM 2387 N N . ILE A 1 292 ? -0.353 4.861 -28.898 1.00 93.88 292 ILE A N 1
ATOM 2388 C CA . ILE A 1 292 ? -1.393 5.814 -28.461 1.00 93.88 292 ILE A CA 1
ATOM 2389 C C . ILE A 1 292 ? -1.649 6.950 -29.468 1.00 93.88 292 ILE A C 1
ATOM 2391 O O . ILE A 1 292 ? -2.724 7.550 -29.469 1.00 93.88 292 ILE A O 1
ATOM 2395 N N . ARG A 1 293 ? -0.669 7.249 -30.331 1.00 94.00 293 ARG A N 1
ATOM 2396 C CA . ARG A 1 293 ? -0.763 8.291 -31.369 1.00 94.00 293 ARG A CA 1
ATOM 2397 C C . ARG A 1 293 ? -1.696 7.889 -32.512 1.00 94.00 293 ARG A C 1
ATOM 2399 O O . ARG A 1 293 ? -2.299 8.758 -33.130 1.00 94.00 293 ARG A O 1
ATOM 2406 N N . ASP A 1 294 ? -1.855 6.583 -32.717 1.00 96.31 294 ASP A N 1
ATOM 2407 C CA . ASP A 1 294 ? -2.641 5.978 -33.794 1.00 96.31 294 ASP A CA 1
ATOM 2408 C C . ASP A 1 294 ? -4.041 5.535 -33.306 1.00 96.31 294 ASP A C 1
ATOM 2410 O O . ASP A 1 294 ? -4.744 4.784 -33.985 1.00 96.31 294 ASP A O 1
ATOM 2414 N N . VAL A 1 295 ? -4.452 5.964 -32.103 1.00 96.06 295 VAL A N 1
ATOM 2415 C CA . VAL A 1 295 ? -5.762 5.664 -31.502 1.00 96.06 295 VAL A CA 1
ATOM 2416 C C . VAL A 1 295 ? -6.711 6.846 -31.680 1.00 96.06 295 VAL A C 1
ATOM 2418 O O . VAL A 1 295 ? -6.456 7.944 -31.183 1.00 96.06 295 VAL A O 1
ATOM 2421 N N . SER A 1 296 ? -7.837 6.598 -32.349 1.00 96.12 296 SER A N 1
ATOM 2422 C CA . SER A 1 296 ? -8.933 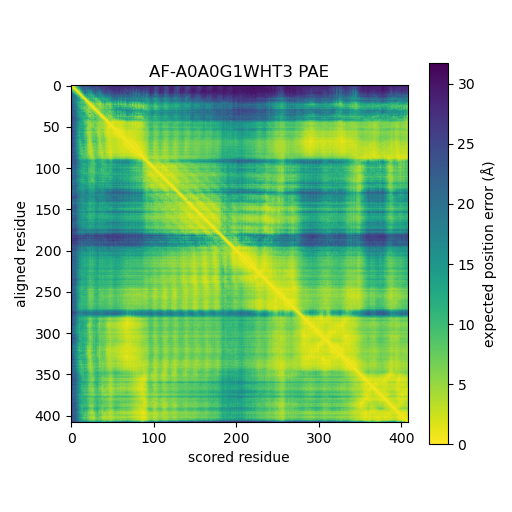7.551 -32.575 1.00 96.12 296 SER A CA 1
ATOM 2423 C C . SER A 1 296 ? -9.859 7.686 -31.350 1.00 96.12 296 SER A C 1
ATOM 2425 O O . SER A 1 296 ? -9.950 6.779 -30.524 1.00 96.12 296 SER A O 1
ATOM 2427 N N . ASP A 1 297 ? -10.594 8.800 -31.251 1.00 97.12 297 ASP A N 1
ATOM 2428 C CA . ASP A 1 297 ? -11.609 9.046 -30.207 1.00 97.12 297 ASP A CA 1
ATOM 2429 C C . ASP A 1 297 ? -12.791 8.053 -30.264 1.00 97.12 297 ASP A C 1
ATOM 2431 O O . ASP A 1 297 ? -13.546 7.938 -29.300 1.00 97.12 297 ASP A O 1
ATOM 2435 N N . SER A 1 298 ? -12.926 7.276 -31.348 1.00 97.00 298 SER A N 1
ATOM 2436 C CA . SER A 1 298 ? -13.893 6.170 -31.457 1.00 97.00 298 SER A CA 1
ATOM 2437 C C . SER A 1 298 ? -13.806 5.172 -30.297 1.00 97.00 298 SER A C 1
ATOM 2439 O O . SER A 1 298 ? -14.840 4.674 -29.863 1.00 97.00 298 SER A O 1
ATOM 2441 N N . ILE A 1 299 ? -12.608 4.965 -29.729 1.00 96.81 299 ILE A N 1
ATOM 2442 C CA . ILE A 1 299 ? -12.358 4.021 -28.625 1.00 96.81 299 ILE A CA 1
ATOM 2443 C C . ILE A 1 299 ? -13.152 4.332 -27.342 1.00 96.81 299 ILE A C 1
ATOM 2445 O O . ILE A 1 299 ? -13.271 3.495 -26.451 1.00 96.81 299 ILE A O 1
ATOM 2449 N N . LEU A 1 300 ? -13.719 5.537 -27.238 1.00 97.19 300 LEU A N 1
ATOM 2450 C CA . LEU A 1 300 ? -14.602 5.952 -26.144 1.00 97.19 300 LEU A CA 1
ATOM 2451 C C . LEU A 1 300 ? -16.005 5.325 -26.236 1.00 97.19 300 LEU A C 1
ATOM 2453 O O . LEU A 1 300 ? -16.750 5.354 -25.257 1.00 97.19 300 LEU A O 1
ATOM 2457 N N . GLN A 1 301 ? -16.373 4.802 -27.410 1.00 96.69 301 GLN A N 1
ATOM 2458 C CA . GLN A 1 301 ? -17.605 4.041 -27.643 1.00 96.69 301 GLN A CA 1
ATOM 2459 C C . GLN A 1 301 ? -17.372 2.523 -27.584 1.00 96.69 301 GLN A C 1
ATOM 2461 O O . GLN A 1 301 ? -18.340 1.769 -27.520 1.00 96.69 301 GLN A O 1
ATOM 2466 N N . ASP A 1 302 ? -16.113 2.074 -27.601 1.00 96.31 302 ASP A N 1
ATOM 2467 C CA . ASP A 1 302 ? -15.776 0.656 -27.671 1.00 96.31 302 ASP A CA 1
ATOM 2468 C C . ASP A 1 302 ? -15.907 -0.069 -26.324 1.00 96.31 302 ASP A C 1
ATOM 2470 O O . ASP A 1 302 ? -15.485 0.406 -25.264 1.00 96.31 302 ASP A O 1
ATOM 2474 N N . ILE A 1 303 ? -16.456 -1.281 -26.400 1.00 96.00 303 ILE A N 1
ATOM 2475 C CA . ILE A 1 303 ? -16.483 -2.270 -25.327 1.00 96.00 303 ILE A CA 1
ATOM 2476 C C . ILE A 1 303 ? -15.316 -3.224 -25.588 1.00 96.00 303 ILE A C 1
ATOM 2478 O O . ILE A 1 303 ? -15.361 -4.040 -26.507 1.00 96.00 303 ILE A O 1
ATOM 2482 N N . ILE A 1 304 ? -14.253 -3.093 -24.799 1.00 96.12 304 ILE A N 1
ATOM 2483 C CA . ILE A 1 304 ? -12.970 -3.758 -25.029 1.00 96.12 304 ILE A CA 1
ATOM 2484 C C . ILE A 1 304 ? -12.898 -5.080 -24.254 1.00 96.12 304 ILE A C 1
ATOM 2486 O O . ILE A 1 304 ? -13.086 -5.101 -23.037 1.00 96.12 304 ILE A O 1
ATOM 2490 N N . GLU A 1 305 ? -12.567 -6.176 -24.936 1.00 95.38 305 GLU A N 1
ATOM 2491 C CA . GLU A 1 305 ? -12.288 -7.481 -24.317 1.00 95.38 305 GLU A CA 1
ATOM 2492 C C . GLU A 1 305 ? -10.935 -7.473 -23.575 1.00 95.38 305 GLU A C 1
ATOM 2494 O O . GLU A 1 305 ? -9.892 -7.176 -24.163 1.00 95.38 305 GLU A O 1
ATOM 2499 N N . CYS A 1 306 ? -10.914 -7.816 -22.281 1.00 93.69 306 CYS A N 1
ATOM 2500 C CA . CYS A 1 306 ? -9.675 -7.906 -21.499 1.00 93.69 306 CYS A CA 1
ATOM 2501 C C . CYS A 1 306 ? -8.830 -9.131 -21.876 1.00 93.69 306 CYS A C 1
ATOM 2503 O O . CYS A 1 306 ? -9.205 -10.266 -21.575 1.00 93.69 306 CYS A O 1
ATOM 2505 N N . ASN A 1 307 ? -7.610 -8.897 -22.374 1.00 94.38 307 ASN A N 1
ATOM 2506 C CA . ASN A 1 307 ? -6.651 -9.936 -22.777 1.00 94.38 307 ASN A CA 1
ATOM 2507 C C . ASN A 1 307 ? -6.210 -10.884 -21.636 1.00 94.38 307 ASN A C 1
ATOM 2509 O O . ASN A 1 307 ? -5.518 -11.864 -21.888 1.00 94.38 307 ASN A O 1
ATOM 2513 N N . SER A 1 308 ? -6.545 -10.581 -20.377 1.00 93.38 308 SER A N 1
ATOM 2514 C CA . SER A 1 308 ? -6.177 -11.396 -19.210 1.00 93.38 308 SER A CA 1
ATOM 2515 C C . SER A 1 308 ? -7.342 -12.176 -18.592 1.00 93.38 308 SER A C 1
ATOM 2517 O O . SER A 1 308 ? -7.081 -13.084 -17.806 1.00 93.38 308 SER A O 1
ATOM 2519 N N . CYS A 1 309 ? -8.602 -11.812 -18.856 1.00 91.25 309 CYS A N 1
ATOM 2520 C CA . CYS A 1 309 ? -9.751 -12.415 -18.161 1.00 91.25 309 CYS A CA 1
ATOM 2521 C C . CYS A 1 309 ? -11.077 -12.405 -18.940 1.00 91.25 309 CYS A C 1
ATOM 2523 O O . CYS A 1 309 ? -12.110 -12.738 -18.363 1.00 91.25 309 CYS A O 1
ATOM 2525 N N . GLY A 1 310 ? -11.092 -11.970 -20.205 1.00 90.69 310 GLY A N 1
ATOM 2526 C CA . GLY A 1 310 ? -12.293 -11.891 -21.049 1.00 90.69 310 GLY A CA 1
ATOM 2527 C C . GLY A 1 310 ? -13.320 -10.822 -20.643 1.00 90.69 310 GLY A C 1
ATOM 2528 O O . GLY A 1 310 ? -14.120 -10.408 -21.476 1.00 90.69 310 GLY A O 1
ATOM 2529 N N . LYS A 1 311 ? -13.297 -10.316 -19.398 1.00 90.31 311 LYS A N 1
ATOM 2530 C CA . LYS A 1 311 ? -14.209 -9.252 -18.942 1.00 90.31 311 LYS A CA 1
ATOM 2531 C C . LYS A 1 311 ? -14.122 -8.020 -19.848 1.00 90.31 311 LYS A C 1
ATOM 2533 O O . LYS A 1 311 ? -13.027 -7.550 -20.163 1.00 90.31 311 LYS A O 1
ATOM 2538 N N . ALA A 1 312 ? -15.275 -7.447 -20.167 1.00 93.19 312 ALA A N 1
ATOM 2539 C CA . ALA A 1 312 ? -15.363 -6.169 -20.855 1.00 93.19 312 ALA A CA 1
ATOM 2540 C C . ALA A 1 312 ? -14.884 -4.992 -19.983 1.00 93.19 312 ALA A C 1
ATOM 2542 O O . ALA A 1 312 ? -15.087 -4.970 -18.766 1.00 93.19 312 ALA A O 1
ATOM 2543 N N . TYR A 1 313 ? -14.300 -3.978 -20.619 1.00 94.44 313 TYR A N 1
ATOM 2544 C CA . TYR A 1 313 ? -14.025 -2.660 -20.041 1.00 94.44 313 TYR A CA 1
ATOM 2545 C C . TYR A 1 313 ? -14.141 -1.571 -21.117 1.00 94.44 313 TYR A C 1
ATOM 2547 O O . TYR A 1 313 ? -14.280 -1.868 -22.298 1.00 94.44 313 TYR A O 1
ATOM 2555 N N . ARG A 1 314 ? -14.093 -0.299 -20.716 1.00 95.38 314 ARG A N 1
ATOM 2556 C CA . ARG A 1 314 ? -14.054 0.857 -21.627 1.00 95.38 314 ARG A CA 1
ATOM 2557 C C . ARG A 1 314 ? -12.966 1.829 -21.188 1.00 95.38 314 ARG A C 1
ATOM 2559 O O . ARG A 1 314 ? -12.576 1.804 -20.020 1.00 95.38 314 ARG A O 1
ATOM 2566 N N . ILE A 1 315 ? -12.541 2.706 -22.090 1.00 96.81 315 ILE A N 1
ATOM 2567 C CA . ILE A 1 315 ? -11.696 3.864 -21.772 1.00 96.81 315 ILE A CA 1
ATOM 2568 C C . ILE A 1 315 ? -12.595 5.094 -21.615 1.00 96.81 315 ILE A C 1
ATOM 2570 O O . ILE A 1 315 ? -13.489 5.315 -22.430 1.00 96.81 315 ILE A O 1
ATOM 2574 N N . ILE A 1 316 ? -12.378 5.903 -20.575 1.00 96.62 316 ILE A N 1
ATOM 2575 C CA . ILE A 1 316 ? -13.074 7.196 -20.414 1.00 96.62 316 ILE A CA 1
ATOM 2576 C C . ILE A 1 316 ? -12.250 8.360 -20.984 1.00 96.62 316 ILE A C 1
ATOM 2578 O O . ILE A 1 316 ? -11.029 8.264 -21.104 1.00 96.62 316 ILE A O 1
ATOM 2582 N N . GLN A 1 317 ? -12.903 9.489 -21.284 1.00 97.56 317 GLN A N 1
ATOM 2583 C CA . GLN A 1 317 ? -12.268 10.687 -21.859 1.00 97.56 317 GLN A CA 1
ATOM 2584 C C . GLN A 1 317 ? -11.003 11.113 -21.097 1.00 97.56 317 GLN A C 1
ATOM 2586 O O . GLN A 1 317 ? -9.978 11.420 -21.703 1.00 97.56 317 GLN A O 1
ATOM 2591 N N . GLN A 1 318 ? -11.070 11.093 -19.765 1.00 96.81 318 GLN A N 1
ATOM 2592 C CA . GLN A 1 318 ? -9.984 11.478 -18.869 1.00 96.81 318 GLN A CA 1
ATOM 2593 C C . GLN A 1 318 ? -8.795 10.506 -18.951 1.00 96.81 318 GLN A C 1
ATOM 2595 O O . GLN A 1 318 ? -7.648 10.949 -18.955 1.00 96.81 318 GLN A O 1
ATOM 2600 N N . GLU A 1 319 ? -9.048 9.195 -19.072 1.00 94.81 319 GLU A N 1
ATOM 2601 C CA . GLU A 1 319 ? -7.992 8.201 -19.309 1.00 94.81 319 GLU A CA 1
ATOM 2602 C C . GLU A 1 319 ? -7.355 8.409 -20.688 1.00 94.81 319 GLU A C 1
ATOM 2604 O O . GLU A 1 319 ? -6.132 8.466 -20.778 1.00 94.81 319 GLU A O 1
ATOM 2609 N N . LEU A 1 320 ? -8.147 8.587 -21.754 1.00 96.31 320 LEU A N 1
ATOM 2610 C CA . LEU A 1 320 ? -7.619 8.800 -23.110 1.00 96.31 320 LEU A CA 1
ATOM 2611 C C . LEU A 1 320 ? -6.755 10.070 -23.201 1.00 96.31 320 LEU A C 1
ATOM 2613 O O . LEU A 1 320 ? -5.682 10.051 -23.806 1.00 96.31 320 LEU A O 1
ATOM 2617 N N . GLN A 1 321 ? -7.189 11.162 -22.566 1.00 94.94 321 GLN A N 1
ATOM 2618 C CA . GLN A 1 321 ? -6.428 12.412 -22.484 1.00 94.94 321 GLN A CA 1
ATOM 2619 C C . GLN A 1 321 ? -5.122 12.242 -21.696 1.00 94.94 321 GLN A C 1
ATOM 2621 O O . GLN A 1 321 ? -4.073 12.685 -22.167 1.00 94.94 321 GLN A O 1
ATOM 2626 N N . PHE A 1 322 ? -5.155 11.567 -20.542 1.00 91.19 322 PHE A N 1
ATOM 2627 C CA . PHE A 1 322 ? -3.958 11.255 -19.753 1.00 91.19 322 PHE A CA 1
ATOM 2628 C C . PHE A 1 322 ? -2.962 10.404 -20.558 1.00 91.19 322 PHE A C 1
ATOM 2630 O O . PHE A 1 322 ? -1.794 10.772 -20.693 1.00 91.19 322 PHE A O 1
ATOM 2637 N N . LEU A 1 323 ? -3.435 9.304 -21.150 1.00 91.81 323 LEU A N 1
ATOM 2638 C CA . LEU A 1 323 ? -2.622 8.367 -21.927 1.00 91.81 323 LEU A CA 1
ATOM 2639 C C . LEU A 1 323 ? -1.949 9.062 -23.121 1.00 91.81 323 LEU A C 1
ATOM 2641 O O . LEU A 1 323 ? -0.740 8.927 -23.300 1.00 91.81 323 LEU A O 1
ATOM 2645 N N . ARG A 1 324 ? -2.683 9.893 -23.877 1.00 92.25 324 ARG A N 1
ATOM 2646 C CA . ARG A 1 324 ? -2.105 10.712 -24.960 1.00 92.25 324 ARG A CA 1
ATOM 2647 C C . ARG A 1 324 ? -1.071 11.719 -24.454 1.00 92.25 324 ARG A C 1
ATOM 2649 O O . ARG A 1 324 ? -0.001 11.819 -25.047 1.00 92.25 324 ARG A O 1
ATOM 2656 N N . THR A 1 325 ? -1.363 12.426 -23.360 1.00 87.38 325 THR A N 1
ATOM 2657 C CA . THR A 1 325 ? -0.480 13.468 -22.794 1.00 87.38 325 THR A CA 1
ATOM 2658 C C . THR A 1 325 ? 0.879 12.908 -22.377 1.00 87.38 325 THR A C 1
ATOM 2660 O O . THR A 1 325 ? 1.906 13.529 -22.638 1.00 87.38 325 THR A O 1
ATOM 2663 N N . TYR A 1 326 ? 0.898 11.719 -21.770 1.00 84.25 326 TYR A N 1
ATOM 2664 C CA . TYR A 1 326 ? 2.130 11.066 -21.318 1.00 84.25 326 TYR A CA 1
ATOM 2665 C C . TYR A 1 326 ? 2.739 10.093 -22.335 1.00 84.25 326 TYR A C 1
ATOM 2667 O O . TYR A 1 326 ? 3.758 9.473 -22.038 1.00 84.25 326 TYR A O 1
ATOM 2675 N N . GLY A 1 327 ? 2.143 9.955 -23.525 1.00 87.19 327 GLY A N 1
ATOM 2676 C CA . GLY A 1 327 ? 2.614 9.024 -24.548 1.00 87.19 327 GLY A CA 1
ATOM 2677 C C . GLY A 1 327 ? 2.555 7.563 -24.096 1.00 87.19 327 GLY A C 1
ATOM 2678 O O . GLY A 1 327 ? 3.499 6.827 -24.343 1.00 87.19 327 GLY A O 1
ATOM 2679 N N . ILE A 1 328 ? 1.487 7.155 -23.404 1.00 89.50 328 ILE A N 1
ATOM 2680 C CA . ILE A 1 328 ? 1.308 5.799 -22.867 1.00 89.50 328 ILE A CA 1
ATOM 2681 C C . ILE A 1 328 ? 0.266 5.050 -23.721 1.00 89.50 328 ILE A C 1
ATOM 2683 O O . ILE A 1 328 ? -0.842 5.563 -23.885 1.00 89.50 328 ILE A O 1
ATOM 2687 N N . PRO A 1 329 ? 0.559 3.842 -24.240 1.00 93.31 329 PRO A N 1
ATOM 2688 C CA . PRO A 1 329 ? -0.385 3.033 -25.018 1.00 93.31 329 PRO A CA 1
ATOM 2689 C C . PRO A 1 329 ? -1.656 2.674 -24.235 1.00 93.31 329 PRO A C 1
ATOM 2691 O O . PRO A 1 329 ? -1.630 2.496 -23.015 1.00 93.31 329 PRO A O 1
ATOM 2694 N N . ILE A 1 330 ? -2.772 2.495 -24.953 1.00 95.44 330 ILE A N 1
ATOM 2695 C CA . ILE A 1 330 ? -4.033 2.021 -24.363 1.00 95.44 330 ILE A CA 1
ATOM 2696 C C . ILE A 1 330 ? -3.796 0.669 -23.665 1.00 95.44 330 ILE A C 1
ATOM 2698 O O . ILE A 1 330 ? -3.286 -0.258 -24.308 1.00 95.44 330 ILE A O 1
ATOM 2702 N N . PRO A 1 331 ? -4.171 0.507 -22.381 1.00 94.44 331 PRO A N 1
ATOM 2703 C CA . PRO A 1 331 ? -4.002 -0.759 -21.684 1.00 94.44 331 PRO A CA 1
ATOM 2704 C C . PRO A 1 331 ? -4.758 -1.899 -22.364 1.00 94.44 331 PRO A C 1
ATOM 2706 O O . PRO A 1 331 ? -5.913 -1.737 -22.752 1.00 94.44 331 PRO A O 1
ATOM 2709 N N . ARG A 1 332 ? -4.135 -3.079 -22.423 1.00 95.62 332 ARG A N 1
ATOM 2710 C CA . ARG A 1 332 ? -4.740 -4.323 -22.937 1.00 95.62 332 ARG A CA 1
ATOM 2711 C C . ARG A 1 332 ? -5.436 -5.165 -21.851 1.00 95.62 332 ARG A C 1
ATOM 2713 O O . ARG A 1 332 ? -5.781 -6.323 -22.068 1.00 95.62 332 ARG A O 1
ATOM 2720 N N . MET A 1 333 ? -5.605 -4.587 -20.661 1.00 95.19 333 MET A N 1
ATOM 2721 C CA . MET A 1 333 ? -6.198 -5.211 -19.479 1.00 95.19 333 MET A CA 1
ATOM 2722 C C . MET A 1 333 ? -7.206 -4.266 -18.814 1.00 95.19 333 MET A C 1
ATOM 2724 O O . MET A 1 333 ? -6.958 -3.059 -18.719 1.00 95.19 333 MET A O 1
ATOM 2728 N N . CYS A 1 334 ? -8.298 -4.830 -18.292 1.00 93.06 334 CYS A N 1
ATOM 2729 C CA . CYS A 1 334 ? -9.283 -4.114 -17.480 1.00 93.06 334 CYS A CA 1
ATOM 2730 C C . CYS A 1 334 ? -8.678 -3.579 -16.165 1.00 93.06 334 CYS A C 1
ATOM 2732 O O . CYS A 1 334 ? -7.526 -3.863 -15.826 1.00 93.06 334 CYS A O 1
ATOM 2734 N N . VAL A 1 335 ? -9.449 -2.782 -15.416 1.00 91.25 335 VAL A N 1
ATOM 2735 C CA . VAL A 1 335 ? -8.998 -2.174 -14.149 1.00 91.25 335 VAL A CA 1
ATOM 2736 C C . VAL A 1 335 ? -8.553 -3.239 -13.139 1.00 91.25 335 VAL A C 1
ATOM 2738 O O . VAL A 1 335 ? -7.451 -3.118 -12.611 1.00 91.25 335 VAL A O 1
ATOM 2741 N N . ASP A 1 336 ? -9.338 -4.303 -12.951 1.00 89.75 336 ASP A N 1
ATOM 2742 C CA . ASP A 1 336 ? -9.060 -5.407 -12.021 1.00 89.75 336 ASP A CA 1
ATOM 2743 C C . ASP A 1 336 ? -7.715 -6.082 -12.338 1.00 89.75 336 ASP A C 1
ATOM 2745 O O . ASP A 1 336 ? -6.838 -6.184 -11.485 1.00 89.75 336 ASP A O 1
ATOM 2749 N N . CYS A 1 337 ? -7.500 -6.482 -13.596 1.00 92.06 337 CYS A N 1
ATOM 2750 C CA . CYS A 1 337 ? -6.256 -7.126 -14.022 1.00 92.06 337 CYS A CA 1
ATOM 2751 C C . CYS A 1 337 ? -5.065 -6.157 -13.982 1.00 92.06 337 CYS A C 1
ATOM 2753 O O . CYS A 1 337 ? -3.962 -6.556 -13.612 1.00 92.06 337 CYS A O 1
ATOM 2755 N N . ARG A 1 338 ? -5.277 -4.864 -14.285 1.00 91.06 338 ARG A N 1
ATOM 2756 C CA . ARG A 1 338 ? -4.270 -3.814 -14.057 1.00 91.06 338 ARG A CA 1
ATOM 2757 C C . ARG A 1 338 ? -3.933 -3.658 -12.570 1.00 91.06 338 ARG A C 1
ATOM 2759 O O . ARG A 1 338 ? -2.792 -3.316 -12.275 1.00 91.06 338 ARG A O 1
ATOM 2766 N N . TYR A 1 339 ? -4.895 -3.823 -11.661 1.00 89.06 339 TYR A N 1
ATOM 2767 C CA . TYR A 1 339 ? -4.690 -3.750 -10.212 1.00 89.06 339 TYR A CA 1
ATOM 2768 C C . TYR A 1 339 ? -3.923 -4.976 -9.710 1.00 89.06 339 TYR A C 1
ATOM 2770 O O . TYR A 1 339 ? -2.834 -4.804 -9.168 1.00 89.06 339 TYR A O 1
ATOM 2778 N N . ALA A 1 340 ? -4.396 -6.189 -10.006 1.00 87.50 340 ALA A N 1
ATOM 2779 C CA . ALA A 1 340 ? -3.737 -7.438 -9.623 1.00 87.50 340 ALA A CA 1
ATOM 2780 C C . ALA A 1 340 ? -2.280 -7.505 -10.120 1.00 87.50 340 ALA A C 1
ATOM 2782 O O . ALA A 1 340 ? -1.381 -7.808 -9.343 1.00 87.50 340 ALA A O 1
ATOM 2783 N N . ALA A 1 341 ? -2.015 -7.106 -11.372 1.00 86.38 341 ALA A N 1
ATOM 2784 C CA . ALA A 1 341 ? -0.663 -7.061 -11.945 1.00 86.38 341 ALA A CA 1
ATOM 2785 C C . ALA A 1 341 ? 0.246 -5.939 -11.389 1.00 86.38 341 ALA A C 1
ATOM 2787 O O . ALA A 1 341 ? 1.423 -5.873 -11.748 1.00 86.38 341 ALA A O 1
ATOM 2788 N N . ARG A 1 342 ? -0.281 -5.037 -10.545 1.00 84.31 342 ARG A N 1
ATOM 2789 C CA . ARG A 1 342 ? 0.516 -4.146 -9.680 1.00 84.31 342 ARG A CA 1
ATOM 2790 C C . ARG A 1 342 ? 0.642 -4.715 -8.268 1.00 84.31 342 ARG A C 1
ATOM 2792 O O . ARG A 1 342 ? 1.720 -4.624 -7.694 1.00 84.31 342 ARG A O 1
ATOM 2799 N N . HIS A 1 343 ? -0.426 -5.303 -7.725 1.00 81.38 343 HIS A N 1
ATOM 2800 C CA . HIS A 1 343 ? -0.424 -5.897 -6.387 1.00 81.38 343 HIS A CA 1
ATOM 2801 C C . HIS A 1 343 ? 0.590 -7.043 -6.283 1.00 81.38 343 HIS A C 1
ATOM 2803 O O . HIS A 1 343 ? 1.381 -7.077 -5.348 1.00 81.38 343 HIS A O 1
ATOM 2809 N N . SER A 1 344 ? 0.685 -7.880 -7.322 1.00 82.44 344 SER A N 1
ATOM 2810 C CA . SER A 1 344 ? 1.671 -8.963 -7.453 1.00 82.44 344 SER A CA 1
ATOM 2811 C C . SER A 1 344 ? 3.136 -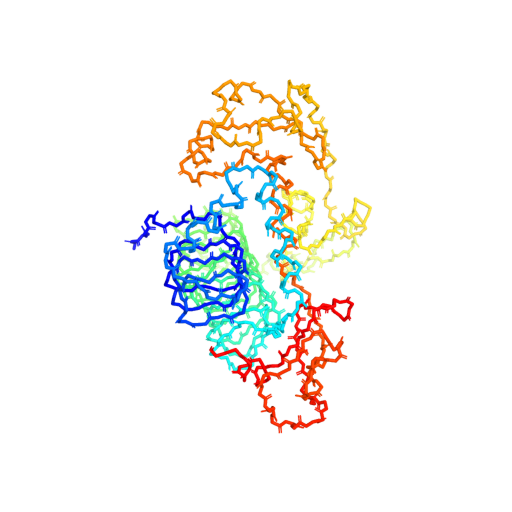8.505 -7.585 1.00 82.44 344 SER A C 1
ATOM 2813 O O . SER A 1 344 ? 4.002 -9.328 -7.872 1.00 82.44 344 SER A O 1
ATOM 2815 N N . LEU A 1 345 ? 3.411 -7.200 -7.480 1.00 77.56 345 LEU A N 1
ATOM 2816 C CA . LEU A 1 345 ? 4.756 -6.617 -7.448 1.00 77.56 345 LEU A CA 1
ATOM 2817 C C . LEU A 1 345 ? 5.083 -5.964 -6.093 1.00 77.56 345 LEU A C 1
ATOM 2819 O O . LEU A 1 345 ? 6.233 -5.582 -5.889 1.00 77.56 345 LEU A O 1
ATOM 2823 N N . ARG A 1 346 ? 4.108 -5.852 -5.174 1.00 77.25 346 ARG A N 1
ATOM 2824 C CA . ARG A 1 346 ? 4.385 -5.634 -3.747 1.00 77.25 346 ARG A CA 1
ATOM 2825 C C . ARG A 1 346 ? 4.760 -6.970 -3.118 1.00 77.25 346 ARG A C 1
ATOM 2827 O O . ARG A 1 346 ? 4.175 -8.007 -3.449 1.00 77.25 346 ARG A O 1
ATOM 2834 N N . ASN A 1 347 ? 5.678 -6.925 -2.162 1.00 75.56 347 ASN A N 1
ATOM 2835 C CA . ASN A 1 347 ? 5.823 -8.018 -1.217 1.00 75.56 347 ASN A CA 1
ATOM 2836 C C . ASN A 1 347 ? 4.531 -8.156 -0.391 1.00 75.56 347 ASN A C 1
ATOM 2838 O O . ASN A 1 347 ? 3.838 -7.177 -0.122 1.00 75.56 347 ASN A O 1
ATOM 2842 N N . GLN A 1 348 ? 4.168 -9.392 -0.059 1.00 78.12 348 GLN A N 1
ATOM 2843 C CA . GLN A 1 348 ? 2.969 -9.703 0.725 1.00 78.12 348 GLN A CA 1
ATOM 2844 C C . GLN A 1 348 ? 3.315 -9.727 2.226 1.00 78.12 348 GLN A C 1
ATOM 2846 O O . GLN A 1 348 ? 4.490 -9.926 2.551 1.00 78.12 348 GLN A O 1
ATOM 2851 N N . PRO A 1 349 ? 2.341 -9.564 3.146 1.00 78.69 349 PRO A N 1
ATOM 2852 C CA . PRO A 1 349 ? 2.567 -9.608 4.597 1.00 78.69 349 PRO A CA 1
ATOM 2853 C C . PRO A 1 349 ? 2.823 -11.047 5.097 1.00 78.69 349 PRO A C 1
ATOM 2855 O O . PRO A 1 349 ? 2.056 -11.631 5.864 1.00 78.69 349 PRO A O 1
ATOM 2858 N N . HIS A 1 350 ? 3.904 -11.658 4.613 1.00 81.25 350 HIS A N 1
ATOM 2859 C CA . HIS A 1 350 ? 4.383 -12.994 4.961 1.00 81.25 350 HIS A CA 1
ATOM 2860 C C . HIS A 1 350 ? 5.893 -12.914 5.182 1.00 81.25 350 HIS A C 1
ATOM 2862 O O . HIS A 1 350 ? 6.611 -12.460 4.295 1.00 81.25 350 HIS A O 1
ATOM 2868 N N . TYR A 1 351 ? 6.379 -13.372 6.334 1.00 84.62 351 TYR A N 1
ATOM 2869 C CA . TYR A 1 351 ? 7.759 -13.143 6.766 1.00 84.62 351 TYR A CA 1
ATOM 2870 C C . TYR A 1 351 ? 8.495 -14.457 6.986 1.00 84.62 351 TYR A C 1
ATOM 2872 O O . TYR A 1 351 ? 7.951 -15.404 7.554 1.00 84.62 351 TYR A O 1
ATOM 2880 N N . TYR A 1 352 ? 9.746 -14.494 6.542 1.00 87.19 352 TYR A N 1
ATOM 2881 C CA . TYR A 1 352 ? 10.572 -15.690 6.519 1.00 87.19 352 TYR A CA 1
ATOM 2882 C C . TYR A 1 352 ? 11.968 -15.374 7.046 1.00 87.19 352 TYR A C 1
ATOM 2884 O O . TYR A 1 352 ? 12.564 -14.361 6.673 1.00 87.19 352 TYR A O 1
ATOM 2892 N N . ASN A 1 353 ? 12.513 -16.278 7.858 1.00 89.62 353 ASN A N 1
ATOM 2893 C CA . ASN A 1 353 ? 13.929 -16.263 8.202 1.00 89.62 353 ASN A CA 1
ATOM 2894 C C . ASN A 1 353 ? 14.728 -16.757 6.986 1.00 89.62 353 ASN A C 1
ATOM 2896 O O . ASN A 1 353 ? 14.444 -17.833 6.450 1.00 89.62 353 ASN A O 1
ATOM 2900 N N . ARG A 1 354 ? 15.733 -15.991 6.561 1.00 89.31 354 ARG A N 1
ATOM 2901 C CA . ARG A 1 354 ? 16.723 -16.380 5.545 1.00 89.31 354 ARG A CA 1
ATOM 2902 C C . ARG A 1 354 ? 18.118 -15.979 6.017 1.00 89.31 354 ARG A C 1
ATOM 2904 O O . ARG A 1 354 ? 18.273 -14.974 6.699 1.00 89.31 354 ARG A O 1
ATOM 2911 N N . THR A 1 355 ? 19.143 -16.722 5.619 1.00 92.12 355 THR A N 1
ATOM 2912 C CA . THR A 1 355 ? 20.533 -16.254 5.723 1.00 92.12 355 THR A CA 1
ATOM 2913 C C . THR A 1 355 ? 20.806 -15.237 4.609 1.00 92.12 355 THR A C 1
ATOM 2915 O O . THR A 1 355 ? 20.247 -15.344 3.514 1.00 92.12 355 THR A O 1
ATOM 2918 N N . CYS A 1 356 ? 21.661 -14.248 4.870 1.00 94.00 356 CYS A N 1
ATOM 2919 C CA . CYS A 1 356 ? 22.175 -13.321 3.864 1.00 94.00 356 CYS A CA 1
ATOM 2920 C C . CYS A 1 356 ? 22.881 -14.096 2.739 1.00 94.00 356 CYS A C 1
ATOM 2922 O O . CYS A 1 356 ? 23.899 -14.737 2.985 1.00 94.00 356 CYS A O 1
ATOM 2924 N N . THR A 1 357 ? 22.388 -14.020 1.498 1.00 95.06 357 THR A N 1
ATOM 2925 C CA . THR A 1 357 ? 22.855 -14.849 0.363 1.00 95.06 357 THR A CA 1
ATOM 2926 C C . THR A 1 357 ? 24.187 -14.368 -0.240 1.00 95.06 357 THR A C 1
ATOM 2928 O O . THR A 1 357 ? 24.396 -14.466 -1.454 1.00 95.06 357 THR A O 1
ATOM 2931 N N . CYS A 1 358 ? 25.062 -13.762 0.566 1.00 95.62 358 CYS A N 1
ATOM 2932 C CA . CYS A 1 358 ? 26.360 -13.244 0.148 1.00 95.62 358 CYS A CA 1
ATOM 2933 C C . CYS A 1 358 ? 27.466 -14.265 0.452 1.00 95.62 358 CYS A C 1
ATOM 2935 O O . CYS A 1 358 ? 27.758 -14.561 1.608 1.00 95.62 358 CYS A O 1
ATOM 2937 N N . SER A 1 359 ? 28.129 -14.761 -0.593 1.00 95.25 359 SER A N 1
ATOM 2938 C CA . SER A 1 359 ? 29.254 -15.708 -0.531 1.00 95.25 359 SER A CA 1
ATOM 2939 C C . SER A 1 359 ? 30.623 -15.013 -0.647 1.00 95.25 359 SER A C 1
ATOM 2941 O O . SER A 1 359 ? 31.589 -15.576 -1.164 1.00 95.25 359 SER A O 1
ATOM 2943 N N . GLY A 1 360 ? 30.714 -13.759 -0.197 1.00 91.88 360 GLY A N 1
ATOM 2944 C CA . GLY A 1 360 ? 31.951 -12.971 -0.151 1.00 91.88 360 GLY A CA 1
ATOM 2945 C C . GLY A 1 360 ? 32.348 -12.359 -1.496 1.00 91.88 360 GLY A C 1
ATOM 2946 O O . GLY A 1 360 ? 32.359 -11.140 -1.632 1.00 91.88 360 GLY A O 1
ATOM 2947 N N . VAL A 1 361 ? 32.639 -13.189 -2.503 1.00 92.81 361 VAL A N 1
ATOM 2948 C CA . VAL A 1 361 ? 33.040 -12.743 -3.860 1.00 92.81 361 VAL A CA 1
ATOM 2949 C C . VAL A 1 361 ? 31.837 -12.609 -4.808 1.00 92.81 361 VAL A C 1
ATOM 2951 O O . VAL A 1 361 ? 31.855 -11.825 -5.757 1.00 92.81 361 VAL A O 1
ATOM 2954 N N . SER A 1 362 ? 30.771 -13.357 -4.544 1.00 95.12 362 SER A N 1
ATOM 2955 C CA . SER A 1 362 ? 29.546 -13.410 -5.344 1.00 95.12 362 SER A CA 1
ATOM 2956 C C . SER A 1 362 ? 28.324 -13.622 -4.451 1.00 95.12 362 SER A C 1
ATOM 2958 O O . SER A 1 362 ? 28.445 -13.904 -3.254 1.00 95.12 362 SER A O 1
ATOM 2960 N N . SER A 1 363 ? 27.131 -13.519 -5.033 1.00 94.31 363 SER A N 1
ATOM 2961 C CA . SER A 1 363 ? 25.935 -14.107 -4.438 1.00 94.31 363 SER A CA 1
ATOM 2962 C C . SER A 1 363 ? 26.031 -15.640 -4.427 1.00 94.31 363 SER A C 1
ATOM 2964 O O . SER A 1 363 ? 26.682 -16.241 -5.280 1.00 94.31 363 SER A O 1
ATOM 2966 N N . GLU A 1 364 ? 25.336 -16.289 -3.495 1.00 93.56 364 GLU A N 1
ATOM 2967 C CA . GLU A 1 364 ? 25.268 -17.756 -3.347 1.00 93.56 364 GLU A CA 1
ATOM 2968 C C . GLU A 1 364 ? 24.898 -18.482 -4.660 1.00 93.56 364 GLU A C 1
ATOM 2970 O O . GLU A 1 364 ? 25.503 -19.485 -5.038 1.00 93.56 364 GLU A O 1
ATOM 2975 N N . ASN A 1 365 ? 23.959 -17.915 -5.425 1.00 92.50 365 ASN A N 1
ATOM 2976 C CA . ASN A 1 365 ? 23.539 -18.407 -6.742 1.00 92.50 365 ASN A CA 1
ATOM 2977 C C . ASN A 1 365 ? 24.470 -17.988 -7.908 1.00 92.50 365 ASN A C 1
ATOM 2979 O O . ASN A 1 365 ? 24.115 -18.183 -9.070 1.00 92.50 365 ASN A O 1
ATOM 2983 N N . ASN A 1 366 ? 25.622 -17.371 -7.616 1.00 93.12 366 ASN A N 1
ATOM 2984 C CA . ASN A 1 366 ? 26.630 -16.854 -8.555 1.00 93.12 366 ASN A CA 1
ATOM 2985 C C . ASN A 1 366 ? 26.087 -15.949 -9.682 1.00 93.12 366 ASN A C 1
ATOM 2987 O O . ASN A 1 366 ? 26.711 -15.800 -10.730 1.00 93.12 366 ASN A O 1
ATOM 2991 N N . THR A 1 367 ? 24.920 -15.338 -9.466 1.00 93.44 367 THR A N 1
ATOM 2992 C CA . THR A 1 367 ? 24.244 -14.469 -10.443 1.00 93.44 367 THR A CA 1
ATOM 2993 C C . THR A 1 367 ? 24.710 -13.011 -10.340 1.00 93.44 367 THR A C 1
ATOM 2995 O O . THR A 1 367 ? 24.738 -12.312 -11.350 1.00 93.44 367 THR A O 1
ATOM 2998 N N . TYR A 1 368 ? 25.137 -12.570 -9.152 1.00 93.19 368 TYR A N 1
ATOM 2999 C CA . TYR A 1 368 ? 25.786 -11.278 -8.926 1.00 93.19 368 TYR A CA 1
ATOM 3000 C C . TYR A 1 368 ? 27.233 -11.479 -8.469 1.00 93.19 368 TYR A C 1
ATOM 3002 O O . TYR A 1 368 ? 27.523 -12.368 -7.667 1.00 93.19 368 TYR A O 1
ATOM 3010 N N . GLN A 1 369 ? 28.136 -10.631 -8.959 1.00 94.19 369 GLN A N 1
ATOM 3011 C CA . GLN A 1 369 ? 29.514 -10.542 -8.483 1.00 94.19 369 GLN A CA 1
ATOM 3012 C C . GLN A 1 369 ? 29.648 -9.292 -7.614 1.00 94.19 369 GLN A C 1
ATOM 3014 O O . GLN A 1 369 ? 29.318 -8.195 -8.070 1.00 94.19 369 GLN A O 1
ATOM 3019 N N . ASN A 1 370 ? 30.154 -9.453 -6.393 1.00 93.19 370 ASN A N 1
ATOM 3020 C CA . ASN A 1 370 ? 30.360 -8.334 -5.479 1.00 93.19 370 ASN A CA 1
ATOM 3021 C C . ASN A 1 370 ? 31.471 -7.420 -6.008 1.00 93.19 370 ASN A C 1
ATOM 3023 O O . ASN A 1 370 ? 32.508 -7.887 -6.488 1.00 93.19 370 ASN A O 1
ATOM 3027 N N . GLN A 1 371 ? 31.236 -6.114 -5.941 1.00 90.62 371 GLN A N 1
ATOM 3028 C CA . GLN A 1 371 ? 32.147 -5.075 -6.407 1.00 90.62 371 GLN A CA 1
ATOM 3029 C C . GLN A 1 371 ? 33.163 -4.676 -5.327 1.00 90.62 371 GLN A C 1
ATOM 3031 O O . GLN A 1 371 ? 34.211 -4.115 -5.656 1.00 90.62 371 GLN A O 1
ATOM 3036 N N . VAL A 1 372 ? 32.885 -4.974 -4.051 1.00 91.38 372 VAL A N 1
ATOM 3037 C CA . VAL A 1 372 ? 33.774 -4.683 -2.914 1.00 91.38 372 VAL A CA 1
ATOM 3038 C C . VAL A 1 372 ? 33.909 -5.871 -1.954 1.00 91.38 372 VAL A C 1
ATOM 3040 O O . VAL A 1 372 ? 33.064 -6.760 -1.902 1.00 91.38 372 VAL A O 1
ATOM 3043 N N . SER A 1 373 ? 34.980 -5.888 -1.157 1.00 92.31 373 SER A N 1
ATOM 3044 C CA . SER A 1 373 ? 35.168 -6.879 -0.088 1.00 92.31 373 SER A CA 1
ATOM 3045 C C . SER A 1 373 ? 34.260 -6.577 1.107 1.00 92.31 373 SER A C 1
ATOM 3047 O O . SER A 1 373 ? 34.301 -5.472 1.648 1.00 92.31 373 SER A O 1
ATOM 3049 N N . HIS A 1 374 ? 33.473 -7.558 1.554 1.00 93.88 374 HIS A N 1
ATOM 3050 C CA . HIS A 1 374 ? 32.561 -7.412 2.701 1.00 93.88 374 HIS A CA 1
ATOM 3051 C C . HIS A 1 374 ? 33.251 -7.787 4.024 1.00 93.88 374 HIS A C 1
ATOM 3053 O O . HIS A 1 374 ? 34.348 -8.347 4.033 1.00 93.88 374 HIS A O 1
ATOM 3059 N N . PHE A 1 375 ? 32.602 -7.507 5.160 1.00 94.25 375 PHE A N 1
ATOM 3060 C CA . PHE A 1 375 ? 33.171 -7.699 6.507 1.00 94.25 375 PHE A CA 1
ATOM 3061 C C . PHE A 1 375 ? 33.576 -9.152 6.836 1.00 94.25 375 PHE A C 1
ATOM 3063 O O . PHE A 1 375 ? 34.438 -9.377 7.682 1.00 94.25 375 PHE A O 1
ATOM 3070 N N . HIS A 1 376 ? 32.983 -10.133 6.150 1.00 93.50 376 HIS A N 1
ATOM 3071 C CA . HIS A 1 376 ? 33.268 -11.570 6.267 1.00 93.50 376 HIS A CA 1
ATOM 3072 C C . HIS A 1 376 ? 34.288 -12.085 5.223 1.00 93.50 376 HIS A C 1
ATOM 3074 O O . HIS A 1 376 ? 34.546 -13.289 5.134 1.00 93.50 376 HIS A O 1
ATOM 3080 N N . GLY A 1 377 ? 34.893 -11.192 4.431 1.00 92.44 377 GLY A N 1
ATOM 3081 C CA . GLY A 1 377 ? 35.908 -11.534 3.434 1.00 92.44 377 GLY A CA 1
ATOM 3082 C C . GLY A 1 377 ? 35.376 -12.481 2.354 1.00 92.44 377 GLY A C 1
ATOM 3083 O O . GLY A 1 377 ? 34.336 -12.230 1.755 1.00 92.44 377 GLY A O 1
ATOM 3084 N N . SER A 1 378 ? 36.095 -13.578 2.104 1.00 92.00 378 SER A N 1
ATOM 3085 C CA . SER A 1 378 ? 35.726 -14.613 1.125 1.00 92.00 378 SER A CA 1
ATOM 3086 C C . SER A 1 378 ? 34.886 -15.761 1.707 1.00 92.00 378 SER A C 1
ATOM 3088 O O . SER A 1 378 ? 34.754 -16.801 1.066 1.00 92.00 378 SER A O 1
ATOM 3090 N N . HIS A 1 379 ? 34.377 -15.627 2.934 1.00 94.00 379 HIS A N 1
ATOM 3091 C CA . HIS A 1 379 ? 33.459 -16.599 3.531 1.00 94.00 379 HIS A CA 1
ATOM 3092 C C . HIS A 1 379 ? 32.001 -16.207 3.264 1.00 94.00 379 HIS A C 1
ATOM 3094 O O . HIS A 1 379 ? 31.722 -15.086 2.837 1.00 94.00 379 HIS A O 1
ATOM 3100 N N . HIS A 1 380 ? 31.066 -17.120 3.527 1.00 95.69 380 HIS A N 1
ATOM 3101 C CA . HIS A 1 380 ? 29.641 -16.793 3.508 1.00 95.69 380 HIS A CA 1
ATOM 3102 C C . HIS A 1 380 ? 29.302 -15.802 4.629 1.00 95.69 380 HIS A C 1
ATOM 3104 O O . HIS A 1 380 ? 29.865 -15.885 5.724 1.00 95.69 380 HIS A O 1
ATOM 3110 N N . CYS A 1 381 ? 28.375 -14.884 4.369 1.00 96.06 381 CYS A N 1
ATOM 3111 C CA . CYS A 1 381 ? 27.843 -13.993 5.389 1.00 96.06 381 CYS A CA 1
ATOM 3112 C C . CYS A 1 381 ? 27.100 -14.818 6.464 1.00 96.06 381 CYS A C 1
ATOM 3114 O O . CYS A 1 381 ? 26.279 -15.666 6.099 1.00 96.06 381 CYS A O 1
ATOM 3116 N N . PRO A 1 382 ? 27.375 -14.615 7.767 1.00 93.75 382 PRO A N 1
ATOM 3117 C CA . PRO A 1 382 ? 26.712 -15.351 8.844 1.00 93.75 382 PRO A CA 1
ATOM 3118 C C . PRO A 1 382 ? 25.357 -14.747 9.254 1.00 93.75 382 PRO A C 1
ATOM 3120 O O . PRO A 1 382 ? 24.664 -15.339 10.076 1.00 93.75 382 PRO A O 1
ATOM 3123 N N . ASP A 1 383 ? 24.994 -13.573 8.728 1.00 93.25 383 ASP A N 1
ATOM 3124 C CA . ASP A 1 383 ? 23.822 -12.818 9.177 1.00 93.25 383 ASP A CA 1
ATOM 3125 C C . ASP A 1 383 ? 22.506 -13.513 8.788 1.00 93.25 383 ASP A C 1
ATOM 3127 O O . ASP A 1 383 ? 22.253 -13.793 7.611 1.00 93.25 383 ASP A O 1
ATOM 3131 N N . GLU A 1 384 ? 21.628 -13.720 9.770 1.00 91.25 384 GLU A N 1
ATOM 3132 C CA . GLU A 1 384 ? 20.226 -14.085 9.551 1.00 91.25 384 GLU A CA 1
ATOM 3133 C C . GLU A 1 384 ? 19.350 -12.829 9.448 1.00 91.25 384 GLU A C 1
ATOM 3135 O O . GLU A 1 384 ? 19.549 -11.844 10.160 1.00 91.25 384 GLU A O 1
ATOM 3140 N N . VAL A 1 385 ? 18.362 -12.866 8.554 1.00 88.06 385 VAL A N 1
ATOM 3141 C CA . VAL A 1 385 ? 17.444 -11.761 8.265 1.00 88.06 385 VAL A CA 1
ATOM 3142 C C . VAL A 1 385 ? 15.994 -12.245 8.208 1.00 88.06 385 VAL A C 1
ATOM 3144 O O . VAL A 1 385 ? 15.701 -13.317 7.680 1.00 88.06 385 VAL A O 1
ATOM 3147 N N . ILE A 1 386 ? 15.073 -11.422 8.714 1.00 86.19 386 ILE A N 1
ATOM 3148 C CA . ILE A 1 386 ? 13.627 -11.591 8.509 1.00 86.19 386 ILE A CA 1
ATOM 3149 C C . ILE A 1 386 ? 13.238 -10.773 7.278 1.00 86.19 386 ILE A C 1
ATOM 3151 O O . ILE A 1 386 ? 13.510 -9.575 7.224 1.00 86.19 386 ILE A O 1
ATOM 3155 N N . THR A 1 387 ? 12.617 -11.404 6.284 1.00 85.12 387 THR A N 1
ATOM 3156 C CA . THR A 1 387 ? 12.278 -10.753 5.011 1.00 85.12 387 THR A CA 1
ATOM 3157 C C . THR A 1 387 ? 10.997 -11.319 4.395 1.00 85.12 387 THR A C 1
ATOM 3159 O O . THR A 1 387 ? 10.574 -12.422 4.739 1.00 85.12 387 THR A O 1
ATOM 3162 N N . ALA A 1 388 ? 10.383 -10.580 3.468 1.00 84.00 388 ALA A N 1
ATOM 3163 C CA . ALA A 1 388 ? 9.187 -11.022 2.749 1.00 84.00 388 ALA A CA 1
ATOM 3164 C C . ALA A 1 388 ? 9.486 -11.951 1.551 1.00 84.00 388 ALA A C 1
ATOM 3166 O O . ALA A 1 388 ? 8.588 -12.598 1.007 1.00 84.00 388 ALA A O 1
ATOM 3167 N N . PHE A 1 389 ? 10.756 -12.075 1.149 1.00 85.81 389 PHE A N 1
ATOM 3168 C CA . PHE A 1 389 ? 11.170 -13.039 0.131 1.00 85.81 389 PHE A CA 1
ATOM 3169 C C . PHE A 1 389 ? 11.131 -14.462 0.703 1.00 85.81 389 PHE A C 1
ATOM 3171 O O . PHE A 1 389 ? 11.968 -14.828 1.527 1.00 85.81 389 PHE A O 1
ATOM 3178 N N . SER A 1 390 ? 10.186 -15.286 0.239 1.00 86.75 390 SER A N 1
ATOM 3179 C CA . SER A 1 390 ? 10.086 -16.697 0.643 1.00 86.75 390 SER A CA 1
ATOM 3180 C C . SER A 1 390 ? 11.399 -17.464 0.398 1.00 86.75 390 SER A C 1
ATOM 3182 O O . SER A 1 390 ? 12.175 -17.084 -0.484 1.00 86.75 390 SER A O 1
ATOM 3184 N N . PRO A 1 391 ? 11.666 -18.585 1.095 1.00 85.88 391 PRO A N 1
ATOM 3185 C CA . PRO A 1 391 ? 12.842 -19.422 0.824 1.00 85.88 391 PRO A CA 1
ATOM 3186 C C . PRO A 1 391 ? 12.884 -19.984 -0.608 1.00 85.88 391 PRO A C 1
ATOM 3188 O O . PRO A 1 391 ? 13.948 -20.315 -1.115 1.00 85.88 391 PRO A O 1
ATOM 3191 N N . THR A 1 392 ? 11.730 -20.064 -1.277 1.00 86.69 392 THR A N 1
ATOM 3192 C CA . THR A 1 392 ? 11.587 -20.458 -2.688 1.00 86.69 392 THR A CA 1
ATOM 3193 C C . THR A 1 392 ? 11.781 -19.308 -3.682 1.00 86.69 392 THR A C 1
ATOM 3195 O O . THR A 1 392 ? 11.806 -19.550 -4.888 1.00 86.69 392 THR A O 1
ATOM 3198 N N . ASN A 1 393 ? 11.899 -18.061 -3.216 1.00 86.31 393 ASN A N 1
ATOM 3199 C CA . ASN A 1 393 ? 12.099 -16.899 -4.075 1.00 86.31 393 ASN A CA 1
ATOM 3200 C C . ASN A 1 393 ? 13.580 -16.812 -4.514 1.00 86.31 393 ASN A C 1
ATOM 3202 O O . ASN A 1 393 ? 14.452 -16.724 -3.641 1.00 86.31 393 ASN A O 1
ATOM 3206 N N . PRO A 1 394 ? 13.879 -16.802 -5.831 1.00 88.12 394 PRO A N 1
ATOM 3207 C CA . PRO A 1 394 ? 15.246 -16.823 -6.359 1.00 88.12 394 PRO A CA 1
ATOM 3208 C C . PRO A 1 394 ? 16.010 -15.498 -6.201 1.00 88.12 394 PRO A C 1
ATOM 3210 O O . PRO A 1 394 ? 17.175 -15.430 -6.596 1.00 88.12 394 PRO A O 1
ATOM 3213 N N . ALA A 1 395 ? 15.380 -14.453 -5.651 1.00 88.88 395 ALA A N 1
ATOM 3214 C CA . ALA A 1 395 ? 16.032 -13.180 -5.377 1.00 88.88 395 ALA A CA 1
ATOM 3215 C C . ALA A 1 395 ? 17.282 -13.351 -4.495 1.00 88.88 395 ALA A C 1
ATOM 3217 O O . ALA A 1 395 ? 17.293 -14.094 -3.506 1.00 88.88 395 ALA A O 1
ATOM 3218 N N . ILE A 1 396 ? 18.325 -12.606 -4.858 1.00 92.88 396 ILE A N 1
ATOM 3219 C CA . ILE A 1 396 ? 19.549 -12.423 -4.078 1.00 92.88 396 ILE A CA 1
ATOM 3220 C C . ILE A 1 396 ? 19.200 -11.474 -2.929 1.00 92.88 396 ILE A C 1
ATOM 3222 O O . ILE A 1 396 ? 18.822 -10.337 -3.198 1.00 92.88 396 ILE A O 1
ATOM 3226 N N . VAL A 1 397 ? 19.309 -11.907 -1.672 1.00 92.44 397 VAL A N 1
ATOM 3227 C CA . VAL A 1 397 ? 18.887 -11.118 -0.501 1.00 92.44 397 VAL A CA 1
ATOM 3228 C C . VAL A 1 397 ? 20.079 -10.871 0.415 1.00 92.44 397 VAL A C 1
ATOM 3230 O O . VAL A 1 397 ? 20.603 -11.803 1.024 1.00 92.44 397 VAL A O 1
ATOM 3233 N N . TYR A 1 398 ? 20.508 -9.614 0.515 1.00 93.19 398 TYR A N 1
ATOM 3234 C CA . TYR A 1 398 ? 21.645 -9.197 1.339 1.00 93.19 398 TYR A CA 1
ATOM 3235 C C . TYR A 1 398 ? 21.179 -8.507 2.631 1.00 93.19 398 TYR A C 1
ATOM 3237 O O . TYR A 1 398 ? 20.185 -7.771 2.641 1.00 93.19 398 TYR A O 1
ATOM 3245 N N . CYS A 1 399 ? 21.923 -8.726 3.721 1.00 91.44 399 CYS A N 1
ATOM 3246 C CA . CYS A 1 399 ? 21.793 -7.966 4.965 1.00 91.44 399 CYS A CA 1
ATOM 3247 C C . CYS A 1 399 ? 22.186 -6.491 4.759 1.00 91.44 399 CYS A C 1
ATOM 3249 O O . CYS A 1 399 ? 22.751 -6.124 3.725 1.00 91.44 399 CYS A O 1
ATOM 3251 N N . ASP A 1 400 ? 21.912 -5.636 5.751 1.00 87.62 400 ASP A N 1
ATOM 3252 C CA . ASP A 1 400 ? 22.178 -4.193 5.657 1.00 87.62 400 ASP A CA 1
ATOM 3253 C C . ASP A 1 400 ? 23.646 -3.885 5.313 1.00 87.62 400 ASP A C 1
ATOM 3255 O O . ASP A 1 400 ? 23.914 -3.111 4.396 1.00 87.62 400 ASP A O 1
ATOM 3259 N N . GLN A 1 401 ? 24.595 -4.557 5.974 1.00 90.00 401 GLN A N 1
ATOM 3260 C CA . GLN A 1 401 ? 26.031 -4.334 5.772 1.00 90.00 401 GLN A CA 1
ATOM 3261 C C . GLN A 1 401 ? 26.490 -4.728 4.359 1.00 90.00 401 GLN A C 1
ATOM 3263 O O . GLN A 1 401 ? 27.137 -3.932 3.681 1.00 90.00 401 GLN A O 1
ATOM 3268 N N . CYS A 1 402 ? 26.123 -5.926 3.888 1.00 92.56 402 CYS A N 1
ATOM 3269 C CA . CYS A 1 402 ? 26.469 -6.401 2.545 1.00 92.56 402 CYS A CA 1
ATOM 3270 C C . CYS A 1 402 ? 25.802 -5.566 1.442 1.00 92.56 402 CYS A C 1
ATOM 3272 O O . CYS A 1 402 ? 26.412 -5.309 0.407 1.00 92.56 402 CYS A O 1
ATOM 3274 N N . TYR A 1 403 ? 24.559 -5.118 1.647 1.00 90.62 403 TYR A N 1
ATOM 3275 C CA . TYR A 1 403 ? 23.845 -4.299 0.667 1.00 90.62 403 TYR A CA 1
ATOM 3276 C C . TYR A 1 403 ? 24.400 -2.871 0.583 1.00 90.62 403 TYR A C 1
ATOM 3278 O O . TYR A 1 403 ? 24.657 -2.369 -0.510 1.00 90.62 403 TYR A O 1
ATOM 3286 N N . ASN A 1 404 ? 24.631 -2.223 1.729 1.00 86.62 404 ASN A N 1
ATOM 3287 C CA . ASN A 1 404 ? 25.140 -0.850 1.780 1.00 86.62 404 ASN A CA 1
ATOM 3288 C C . ASN A 1 404 ? 26.610 -0.741 1.324 1.00 86.62 404 ASN A C 1
ATOM 3290 O O . ASN A 1 404 ? 27.038 0.347 0.948 1.00 86.62 404 ASN A O 1
ATOM 3294 N N . ALA A 1 405 ? 27.368 -1.845 1.326 1.00 87.81 405 ALA A N 1
ATOM 3295 C CA . ALA A 1 405 ? 28.707 -1.909 0.738 1.00 87.81 405 ALA A CA 1
ATOM 3296 C C . ALA A 1 405 ? 28.679 -1.889 -0.806 1.00 87.81 405 ALA A C 1
ATOM 3298 O O . ALA A 1 405 ? 29.516 -1.238 -1.426 1.00 87.81 405 ALA A O 1
ATOM 3299 N N . GLU A 1 406 ? 27.707 -2.568 -1.426 1.00 86.12 406 GLU A N 1
ATOM 3300 C CA . GLU A 1 406 ? 27.559 -2.643 -2.890 1.00 86.12 406 GLU A CA 1
ATOM 3301 C C . GLU A 1 406 ? 26.830 -1.428 -3.494 1.00 86.12 406 GLU A C 1
ATOM 3303 O O . GLU A 1 406 ? 27.090 -1.046 -4.637 1.00 86.12 406 GLU A O 1
ATOM 3308 N N . VAL A 1 407 ? 25.900 -0.814 -2.751 1.00 75.31 407 VAL A N 1
ATOM 3309 C CA . VAL A 1 407 ? 25.008 0.244 -3.260 1.00 75.31 407 VAL A CA 1
ATOM 3310 C C . VAL A 1 407 ? 25.430 1.627 -2.752 1.00 75.31 407 VAL A C 1
ATOM 3312 O O . VAL A 1 407 ? 24.924 2.125 -1.740 1.00 75.31 407 VAL A O 1
ATOM 3315 N N . VAL A 1 408 ? 26.333 2.259 -3.515 1.00 58.69 408 VAL A N 1
ATOM 3316 C CA . VAL A 1 408 ? 26.874 3.619 -3.292 1.00 58.69 408 VAL A CA 1
ATOM 3317 C C . VAL A 1 408 ? 26.440 4.607 -4.385 1.00 58.69 408 VAL A C 1
ATOM 3319 O O . VAL A 1 408 ? 26.692 4.388 -5.603 1.00 58.69 408 VAL A O 1
#